Protein AF-A0A6A6SCJ8-F1 (afdb_monomer_lite)

Secondary structure (DSSP, 8-state):
-HHHHHHHHHHSSTT-SPPTT--HHHHHT-EEEEESS-HHHHHHHHHHHHH-B-TTT-PBPSSPPPPTTTGGGGGS-HHHHPPTTGGG--S-HHHHHHS--GGGEEEEEHHHHHHHHHHHTT--SS-HHHHHHTTTTSGGGHHHHHHHHHHHHHHHHHHTSHHHHHHHHHHHHHHHHHHHHHHHHHHHHHHHTT--PPP-HHHHHHHHHHHHHHHHHHHHHHHHHHHHHHHHHHHHHHHHHHHHHH-GGG-HHHHHHHHHHHHHHHHHHHHHHHHS-EE-TT-TT----TTSBTTEES-PPTTHHHHHHHHHHHHS--HHHHHHHT-HHHHHH-HHHHHHHHHHHHHHHHHHHHHHH-SPPPP-S-HHHHHHHHHHHHHHHTT--TT--BB-EEEE---SS-HHHHHHHHHHHHHHHHTTTTT-TTHHHHHTTB--EEEETTTTTPPTT-HHHHHHHHHHHTTSTTS-TTB-SSEEEEE-HHHHHHHHSPPPS----PPPSSTT-----TTTTS-EEEEEE-----HHHHHHHSTT--SEEEEEGGGIIIIIHHHHHTTS--HHHHHHHTGGGSTT-EE-SSPPHHHHHHHHHHHHHHHHHHHHHHHHHHHHTT--

Organism: NCBI:txid1395130

pLDDT: mean 87.62, std 14.37, range [30.06, 98.62]

Structure (mmCIF, N/CA/C/O backbone):
data_AF-A0A6A6SCJ8-F1
#
_entry.id   AF-A0A6A6SCJ8-F1
#
loop_
_atom_site.group_PDB
_atom_site.id
_atom_site.type_symbol
_atom_site.label_atom_id
_atom_site.label_alt_id
_atom_site.label_comp_id
_atom_site.label_asym_id
_atom_site.label_entity_id
_atom_site.label_seq_id
_atom_site.pdbx_PDB_ins_code
_atom_site.Cartn_x
_atom_site.Cartn_y
_atom_site.Cartn_z
_atom_site.occupancy
_atom_site.B_iso_or_equiv
_atom_site.auth_seq_id
_atom_site.auth_comp_id
_atom_site.auth_asym_id
_atom_site.auth_atom_id
_atom_site.pdbx_PDB_model_num
ATOM 1 N N . MET A 1 1 ? 39.751 11.157 -1.605 1.00 30.31 1 MET A N 1
ATOM 2 C CA . MET A 1 1 ? 39.514 12.196 -0.575 1.00 30.31 1 MET A CA 1
ATOM 3 C C . MET A 1 1 ? 38.028 12.355 -0.252 1.00 30.31 1 MET A C 1
ATOM 5 O O . MET A 1 1 ? 37.673 12.166 0.901 1.00 30.31 1 MET A O 1
ATOM 9 N N . GLU A 1 2 ? 37.134 12.582 -1.223 1.00 30.06 2 GLU A N 1
ATOM 10 C CA . GLU A 1 2 ? 35.680 12.704 -0.961 1.00 30.06 2 GLU A CA 1
ATOM 11 C C . GLU A 1 2 ? 35.026 11.436 -0.390 1.00 30.06 2 GLU A C 1
ATOM 13 O O . GLU A 1 2 ? 34.302 11.522 0.595 1.00 30.06 2 GLU A O 1
ATOM 18 N N . ALA A 1 3 ? 35.352 10.247 -0.911 1.00 33.97 3 ALA A N 1
ATOM 19 C CA . ALA A 1 3 ? 34.869 8.975 -0.355 1.00 33.97 3 ALA A CA 1
ATOM 20 C C . ALA A 1 3 ? 35.352 8.719 1.092 1.00 33.97 3 ALA A C 1
ATOM 22 O O . ALA A 1 3 ? 34.643 8.100 1.883 1.00 33.97 3 ALA A O 1
ATOM 23 N N . LEU A 1 4 ? 36.536 9.234 1.452 1.00 34.91 4 LEU A N 1
ATOM 24 C CA . LEU A 1 4 ? 37.120 9.123 2.794 1.00 34.91 4 LEU A CA 1
ATOM 25 C C . LEU A 1 4 ? 36.452 10.107 3.769 1.00 34.91 4 LEU A C 1
ATOM 27 O O . LEU A 1 4 ? 36.057 9.711 4.860 1.00 34.91 4 LEU A O 1
ATOM 31 N N . ASN A 1 5 ? 36.239 11.357 3.345 1.00 39.53 5 ASN A N 1
ATOM 32 C CA . ASN A 1 5 ? 35.469 12.356 4.097 1.00 39.53 5 ASN A CA 1
ATOM 33 C C . ASN A 1 5 ? 34.003 11.936 4.276 1.00 39.53 5 ASN A C 1
ATOM 35 O O . ASN A 1 5 ? 33.404 12.190 5.318 1.00 39.53 5 ASN A O 1
ATOM 39 N N . PHE A 1 6 ? 33.429 11.255 3.285 1.00 44.25 6 PHE A N 1
ATOM 40 C CA . PHE A 1 6 ? 32.093 10.678 3.353 1.00 44.25 6 PHE A CA 1
ATOM 41 C C . PHE A 1 6 ? 32.015 9.502 4.338 1.00 44.25 6 PHE A C 1
ATOM 43 O O . PHE A 1 6 ? 31.130 9.484 5.193 1.00 44.25 6 PHE A O 1
ATOM 50 N N . ALA A 1 7 ? 32.965 8.559 4.274 1.00 40.78 7 ALA A N 1
ATOM 51 C CA . ALA A 1 7 ? 33.076 7.484 5.257 1.00 40.78 7 ALA A CA 1
ATOM 52 C C . ALA A 1 7 ? 33.207 8.064 6.671 1.00 40.78 7 ALA A C 1
ATOM 54 O O . ALA A 1 7 ? 32.454 7.677 7.554 1.00 40.78 7 ALA A O 1
ATOM 55 N N . LEU A 1 8 ? 34.064 9.068 6.870 1.00 41.31 8 LEU A N 1
ATOM 56 C CA . LEU A 1 8 ? 34.226 9.747 8.156 1.00 41.31 8 LEU A CA 1
ATOM 57 C C . LEU A 1 8 ? 32.936 10.426 8.646 1.00 41.31 8 LEU A C 1
ATOM 59 O O . LEU A 1 8 ? 32.629 10.298 9.823 1.00 41.31 8 LEU A O 1
ATOM 63 N N . ARG A 1 9 ? 32.134 11.058 7.774 1.00 45.56 9 ARG A N 1
ATOM 64 C CA . ARG A 1 9 ? 30.827 11.656 8.141 1.00 45.56 9 ARG A CA 1
ATOM 65 C C . ARG A 1 9 ? 29.742 10.624 8.461 1.00 45.56 9 ARG A C 1
ATOM 67 O O . ARG A 1 9 ? 28.919 10.852 9.341 1.00 45.56 9 ARG A O 1
ATOM 74 N N . LEU A 1 10 ? 29.728 9.485 7.765 1.00 43.75 10 LEU A N 1
ATOM 75 C CA . LEU A 1 10 ? 28.858 8.355 8.112 1.00 43.75 10 LEU A CA 1
ATOM 76 C C . LEU A 1 10 ? 29.268 7.691 9.436 1.00 43.75 10 LEU A C 1
ATOM 78 O O . LEU A 1 10 ? 28.409 7.146 10.125 1.00 43.75 10 LEU A O 1
ATOM 82 N N . LEU A 1 11 ? 30.565 7.707 9.757 1.00 42.91 11 LEU A N 1
ATOM 83 C CA . LEU A 1 11 ? 31.161 7.074 10.937 1.00 42.91 11 LEU A CA 1
ATOM 84 C C . LEU A 1 11 ? 31.141 7.975 12.183 1.00 42.91 11 LEU A C 1
ATOM 86 O O . LEU A 1 11 ? 31.102 7.450 13.289 1.00 42.91 11 LEU A O 1
ATOM 90 N N . SER A 1 12 ? 31.145 9.304 12.024 1.00 37.19 12 SER A N 1
ATOM 91 C CA . SER A 1 12 ? 31.110 10.281 13.124 1.00 37.19 12 SER A CA 1
ATOM 92 C C . SER A 1 12 ? 29.699 10.622 13.612 1.00 37.19 12 SER A C 1
ATOM 94 O O . SER A 1 12 ? 29.542 11.369 14.578 1.00 37.19 12 SER A O 1
ATOM 96 N N . SER A 1 13 ? 28.659 10.079 12.971 1.00 40.66 13 SER A N 1
ATOM 97 C CA . SER A 1 13 ? 27.301 10.173 13.496 1.00 40.66 13 SER A CA 1
ATOM 98 C C . SER A 1 13 ? 27.213 9.392 14.819 1.00 40.66 13 SER A C 1
ATOM 100 O O . SER A 1 13 ? 27.586 8.218 14.836 1.00 40.66 13 SER A O 1
ATOM 102 N N . PRO A 1 14 ? 26.661 9.958 15.911 1.00 35.72 14 PRO A N 1
ATOM 103 C CA . PRO A 1 14 ? 26.484 9.262 17.198 1.00 35.72 14 PRO A CA 1
ATOM 104 C C . PRO A 1 14 ? 25.562 8.020 17.130 1.00 35.72 14 PRO A C 1
ATOM 106 O O . PRO A 1 14 ? 25.328 7.350 18.129 1.00 35.72 14 PRO A O 1
ATOM 109 N N . LEU A 1 15 ? 25.077 7.669 15.935 1.00 42.78 15 LEU A N 1
ATOM 110 C CA . LEU A 1 15 ? 24.297 6.479 15.590 1.00 42.78 15 LEU A CA 1
ATOM 111 C C . LEU A 1 15 ? 25.167 5.237 15.260 1.00 42.78 15 LEU A C 1
ATOM 113 O O . LEU A 1 15 ? 24.651 4.250 14.739 1.00 42.78 15 LEU A O 1
ATOM 117 N N . ALA A 1 16 ? 26.482 5.277 15.507 1.00 39.25 16 ALA A N 1
ATOM 118 C CA . ALA A 1 16 ? 27.471 4.332 14.967 1.00 39.25 16 ALA A CA 1
ATOM 119 C C . ALA A 1 16 ? 27.756 3.060 15.798 1.00 39.25 16 ALA A C 1
ATOM 121 O O . ALA A 1 16 ? 28.759 2.386 15.541 1.00 39.25 16 ALA A O 1
ATOM 122 N N . GLN A 1 17 ? 26.899 2.678 16.752 1.00 43.84 17 GLN A N 1
ATOM 123 C CA . GLN A 1 17 ? 26.989 1.341 17.350 1.00 43.84 17 GLN A CA 1
ATOM 124 C C . GLN A 1 17 ? 25.995 0.384 16.679 1.00 43.84 17 GLN A C 1
ATOM 126 O O . GLN A 1 17 ? 24.798 0.681 16.656 1.00 43.84 17 GLN A O 1
ATOM 131 N N . PRO A 1 18 ? 26.445 -0.761 16.123 1.00 42.19 18 PRO A N 1
ATOM 132 C CA . PRO A 1 18 ? 25.517 -1.808 15.722 1.00 42.19 18 PRO A CA 1
ATOM 133 C C . PRO A 1 18 ? 24.714 -2.218 16.958 1.00 42.19 18 PRO A C 1
ATOM 135 O O . PRO A 1 18 ? 25.298 -2.526 17.997 1.00 42.19 18 PRO A O 1
ATOM 138 N N . LEU A 1 19 ? 23.382 -2.180 16.854 1.00 47.88 19 LEU A N 1
ATOM 139 C CA . LEU A 1 19 ? 22.504 -2.648 17.924 1.00 47.88 19 LEU A CA 1
ATOM 140 C C . LEU A 1 19 ? 22.939 -4.078 18.310 1.00 47.88 19 LEU A C 1
ATOM 142 O O . LEU A 1 19 ? 23.121 -4.907 17.409 1.00 47.88 19 LEU A O 1
ATOM 146 N N . PRO A 1 20 ? 23.143 -4.383 19.604 1.00 41.12 20 PRO A N 1
ATOM 147 C CA . PRO A 1 20 ? 23.447 -5.743 20.038 1.00 41.12 20 PRO A CA 1
ATOM 148 C C . PRO A 1 20 ? 22.395 -6.715 19.479 1.00 41.12 20 PRO A C 1
ATOM 150 O O . PRO A 1 20 ? 21.200 -6.480 19.637 1.00 41.12 20 PRO A O 1
ATOM 153 N N . GLY A 1 21 ? 22.828 -7.764 18.770 1.00 43.88 21 GLY A N 1
ATOM 154 C CA . GLY A 1 21 ? 21.936 -8.758 18.145 1.00 43.88 21 GLY A CA 1
ATOM 155 C C . GLY A 1 21 ? 21.447 -8.443 16.721 1.00 43.88 21 GLY A C 1
ATOM 156 O O . GLY A 1 21 ? 20.680 -9.217 16.156 1.00 43.88 21 GLY A O 1
ATOM 157 N N . PHE A 1 22 ? 21.892 -7.350 16.096 1.00 57.97 22 PHE A N 1
ATOM 158 C CA . PHE A 1 22 ? 21.455 -6.962 14.749 1.00 57.97 22 PHE A CA 1
ATOM 159 C C . PHE A 1 22 ? 22.315 -7.620 13.650 1.00 57.97 22 PHE A C 1
ATOM 161 O O . PHE A 1 22 ? 23.397 -7.135 13.306 1.00 57.97 22 PHE A O 1
ATOM 168 N N . HIS A 1 23 ? 21.840 -8.737 13.090 1.00 64.31 23 HIS A N 1
ATOM 169 C CA . HIS A 1 23 ? 22.497 -9.466 11.997 1.00 64.31 23 HIS A CA 1
ATOM 170 C C . HIS A 1 23 ? 21.649 -9.431 10.718 1.00 64.31 23 HIS A C 1
ATOM 172 O O . HIS A 1 23 ? 20.454 -9.709 10.749 1.00 64.31 23 HIS A O 1
ATOM 178 N N . ILE A 1 24 ? 22.269 -9.132 9.569 1.00 66.25 24 ILE A N 1
ATOM 179 C CA . ILE A 1 24 ? 21.566 -9.020 8.275 1.00 66.25 24 ILE A CA 1
ATOM 180 C C . ILE A 1 24 ? 20.864 -10.324 7.859 1.00 66.25 24 ILE A C 1
ATOM 182 O O . ILE A 1 24 ? 19.833 -10.293 7.198 1.00 66.25 24 ILE A O 1
ATOM 186 N N . GLU A 1 25 ? 21.394 -11.474 8.280 1.00 68.19 25 GLU A N 1
ATOM 187 C CA . GLU A 1 25 ? 20.771 -12.785 8.062 1.00 68.19 25 GLU A CA 1
ATOM 188 C C . GLU A 1 25 ? 19.501 -12.965 8.899 1.00 68.19 25 GLU A C 1
ATOM 190 O O . GLU A 1 25 ? 18.511 -13.492 8.397 1.00 68.19 25 GLU A O 1
ATOM 195 N N . SER A 1 26 ? 19.482 -12.460 10.135 1.00 69.69 26 SER A N 1
ATOM 196 C CA . SER A 1 26 ? 18.277 -12.446 10.972 1.00 69.69 26 SER A CA 1
ATOM 197 C C . SER A 1 26 ? 17.180 -11.583 10.353 1.00 69.69 26 SER A C 1
ATOM 199 O O . SER A 1 26 ? 16.012 -11.942 10.419 1.00 69.69 26 SER A O 1
ATOM 201 N N . ILE A 1 27 ? 17.556 -10.483 9.693 1.00 74.69 27 ILE A N 1
ATOM 202 C CA . ILE A 1 27 ? 16.614 -9.635 8.958 1.00 74.69 27 ILE A CA 1
ATOM 203 C C . ILE A 1 27 ? 16.076 -10.357 7.713 1.00 74.69 27 ILE A C 1
ATOM 205 O O . ILE A 1 27 ? 14.871 -10.352 7.478 1.00 74.69 27 ILE A O 1
ATOM 209 N N . ARG A 1 28 ? 16.945 -11.018 6.931 1.00 76.38 28 ARG A N 1
ATOM 210 C CA . ARG A 1 28 ? 16.545 -11.803 5.742 1.00 76.38 28 ARG A CA 1
ATOM 211 C C . ARG A 1 28 ? 15.522 -12.881 6.061 1.00 76.38 28 ARG A C 1
ATOM 213 O O . ARG A 1 28 ? 14.624 -13.129 5.266 1.00 76.38 28 ARG A O 1
ATOM 220 N N . ASN A 1 29 ? 15.679 -13.508 7.219 1.00 81.75 29 ASN A N 1
ATOM 221 C CA . ASN A 1 29 ? 14.837 -14.607 7.662 1.00 81.75 29 ASN A CA 1
ATOM 222 C C . ASN A 1 29 ? 13.695 -14.145 8.577 1.00 81.75 29 ASN A C 1
ATOM 224 O O . ASN A 1 29 ? 13.009 -14.991 9.152 1.00 81.75 29 ASN A O 1
ATOM 228 N N . LEU A 1 30 ? 13.480 -12.830 8.719 1.00 87.62 30 LEU A N 1
ATOM 229 C CA . LEU A 1 30 ? 12.423 -12.288 9.560 1.00 87.62 30 LEU A CA 1
ATOM 230 C C . LEU A 1 30 ? 11.059 -12.618 8.952 1.00 87.62 30 LEU A C 1
ATOM 232 O O . LEU A 1 30 ? 10.624 -12.027 7.957 1.00 87.62 30 LEU A O 1
ATOM 236 N N . LYS A 1 31 ? 10.383 -13.569 9.588 1.00 91.50 31 LYS A N 1
ATOM 237 C CA . LYS A 1 31 ? 9.012 -13.951 9.279 1.00 91.50 31 LYS A CA 1
ATOM 238 C C . LYS A 1 31 ? 8.085 -13.483 10.380 1.00 91.50 31 LYS A C 1
ATOM 240 O O . LYS A 1 31 ? 8.480 -13.374 11.538 1.00 91.50 31 LYS A O 1
ATOM 245 N N . VAL A 1 32 ? 6.836 -13.260 10.012 1.00 91.31 32 VAL A N 1
ATOM 246 C CA . VAL A 1 32 ? 5.758 -13.027 10.963 1.00 91.31 32 VAL A CA 1
ATOM 247 C C . VAL A 1 32 ? 4.625 -13.993 10.758 1.00 91.31 32 VAL A C 1
ATOM 249 O O . VAL A 1 32 ? 4.382 -14.445 9.644 1.00 91.31 32 VAL A O 1
ATOM 252 N N . VAL A 1 33 ? 3.957 -14.302 11.863 1.00 92.69 33 VAL A N 1
ATOM 253 C CA . VAL A 1 33 ? 2.699 -15.032 11.866 1.00 92.69 33 VAL A CA 1
ATOM 254 C C . VAL A 1 33 ? 1.586 -14.005 11.956 1.00 92.69 33 VAL A C 1
ATOM 256 O O . VAL A 1 33 ? 1.514 -13.245 12.921 1.00 92.69 33 VAL A O 1
ATOM 259 N N . GLU A 1 34 ? 0.745 -13.954 10.932 1.00 92.19 34 GLU A N 1
ATOM 260 C CA . GLU A 1 34 ? -0.365 -13.010 10.867 1.00 92.19 34 GLU A CA 1
ATOM 261 C C . GLU A 1 34 ? -1.604 -13.647 10.231 1.00 92.19 34 GLU A C 1
ATOM 263 O O . GLU A 1 34 ? -1.471 -14.584 9.435 1.00 92.19 34 GLU A O 1
ATOM 268 N N . PRO A 1 35 ? -2.812 -13.161 10.568 1.00 94.00 35 PRO A N 1
ATOM 269 C CA . PRO A 1 35 ? -4.031 -13.604 9.916 1.00 94.00 35 PRO A CA 1
ATOM 270 C C . PRO A 1 35 ? -3.996 -13.298 8.416 1.00 94.00 35 PRO A C 1
ATOM 272 O O . PRO A 1 35 ? -3.526 -12.242 7.970 1.00 94.00 35 PRO A O 1
ATOM 275 N N . LEU A 1 36 ? -4.520 -14.231 7.621 1.00 94.44 36 LEU A N 1
ATOM 276 C CA . LEU A 1 36 ? -4.480 -14.094 6.169 1.00 94.44 36 LEU A CA 1
ATOM 277 C C . LEU A 1 36 ? -5.417 -12.991 5.653 1.00 94.44 36 LEU A C 1
ATOM 279 O O . LEU A 1 36 ? -5.000 -12.189 4.823 1.00 94.44 36 LEU A O 1
ATOM 283 N N . ILE A 1 37 ? -6.633 -12.874 6.191 1.00 95.69 37 ILE A N 1
ATOM 284 C CA . ILE A 1 37 ? -7.460 -11.674 6.028 1.00 95.69 37 ILE A CA 1
ATOM 285 C C . ILE A 1 37 ? -6.995 -10.667 7.075 1.00 95.69 37 ILE A C 1
ATOM 287 O O . ILE A 1 37 ? -7.044 -10.934 8.273 1.00 95.69 37 ILE A O 1
ATOM 291 N N . ILE A 1 38 ? -6.510 -9.514 6.618 1.00 91.75 38 ILE A N 1
ATOM 292 C CA . ILE A 1 38 ? -5.958 -8.481 7.498 1.00 91.75 38 ILE A CA 1
ATOM 293 C C . ILE A 1 38 ? -7.079 -7.952 8.394 1.00 91.75 38 ILE A C 1
ATOM 295 O O . ILE A 1 38 ? -8.125 -7.572 7.873 1.00 91.75 38 ILE A O 1
ATOM 299 N N . ASN A 1 39 ? -6.848 -7.860 9.709 1.00 90.31 39 ASN A N 1
ATOM 300 C CA . ASN A 1 39 ? -7.858 -7.440 10.694 1.00 90.31 39 ASN A CA 1
ATOM 301 C C . ASN A 1 39 ? -8.572 -6.129 10.334 1.00 90.31 39 ASN A C 1
ATOM 303 O O . ASN A 1 39 ? -9.760 -5.977 10.597 1.00 90.31 39 ASN A O 1
ATOM 307 N N . ASN A 1 40 ? -7.878 -5.189 9.692 1.00 89.19 40 ASN A N 1
ATOM 308 C CA . ASN A 1 40 ? -8.497 -3.956 9.220 1.00 89.19 40 ASN A CA 1
ATOM 309 C C . ASN A 1 40 ? -9.610 -4.163 8.171 1.00 89.19 40 ASN A C 1
ATOM 311 O O . ASN A 1 40 ? -10.607 -3.449 8.182 1.00 89.19 40 ASN A O 1
ATOM 315 N N . THR A 1 41 ? -9.502 -5.194 7.333 1.00 93.69 41 THR A N 1
ATOM 316 C CA . THR A 1 41 ? -10.577 -5.606 6.413 1.00 93.69 41 THR A CA 1
ATOM 317 C C . THR A 1 41 ? -11.880 -5.864 7.164 1.00 93.69 41 THR A C 1
ATOM 319 O O . THR A 1 41 ? -12.952 -5.543 6.664 1.00 93.69 41 THR A O 1
ATOM 322 N N . LEU A 1 42 ? -11.787 -6.417 8.379 1.00 93.88 42 LEU A N 1
ATOM 323 C CA . LEU A 1 42 ? -12.943 -6.705 9.221 1.00 93.88 42 LEU A CA 1
ATOM 324 C C . LEU A 1 42 ? -13.532 -5.414 9.791 1.00 93.88 42 LEU A C 1
ATOM 326 O O . LEU A 1 42 ? -14.741 -5.243 9.732 1.00 93.88 42 LEU A O 1
ATOM 330 N N . TYR A 1 43 ? -12.704 -4.475 10.258 1.00 90.56 43 TYR A N 1
ATOM 331 C CA . TYR A 1 43 ? -13.187 -3.156 10.690 1.00 90.56 43 TYR A CA 1
ATOM 332 C C . TYR A 1 43 ? -13.930 -2.422 9.566 1.00 90.56 43 TYR A C 1
ATOM 334 O O . TYR A 1 43 ? -15.031 -1.926 9.778 1.00 90.56 43 TYR A O 1
ATOM 342 N N . TYR A 1 44 ? -13.386 -2.431 8.350 1.00 90.12 44 TYR A N 1
ATOM 343 C CA . TYR A 1 44 ? -14.054 -1.828 7.195 1.00 90.12 44 TYR A CA 1
ATOM 344 C C . TYR A 1 44 ? -15.316 -2.547 6.775 1.00 90.12 44 TYR A C 1
ATOM 346 O O . TYR A 1 44 ? -16.256 -1.905 6.315 1.00 90.12 44 TYR A O 1
ATOM 354 N N . PHE A 1 45 ? -15.364 -3.861 6.952 1.00 94.25 45 PHE A N 1
ATOM 355 C CA . PHE A 1 45 ? -16.598 -4.586 6.741 1.00 94.25 45 PHE A CA 1
ATOM 356 C C . PHE A 1 45 ? -17.676 -4.178 7.756 1.00 94.25 45 PHE A C 1
ATOM 358 O O . PHE A 1 45 ? -18.824 -3.981 7.369 1.00 94.25 45 PHE A O 1
ATOM 365 N N . LEU A 1 46 ? -17.313 -3.993 9.029 1.00 91.44 46 LEU A N 1
ATOM 366 C CA . LEU A 1 46 ? -18.248 -3.542 10.067 1.00 91.44 46 LEU A CA 1
ATOM 367 C C . LEU A 1 46 ? -18.792 -2.126 9.801 1.00 91.44 46 LEU A C 1
ATOM 369 O O . LEU A 1 46 ? -19.968 -1.873 10.060 1.00 91.44 46 LEU A O 1
ATOM 373 N N . ASP A 1 47 ? -17.987 -1.236 9.214 1.00 87.81 47 ASP A N 1
ATOM 374 C CA . ASP A 1 47 ? -18.465 0.063 8.716 1.00 87.81 47 ASP A CA 1
ATOM 375 C C . ASP A 1 47 ? -19.355 -0.115 7.465 1.00 87.81 47 ASP A C 1
ATOM 377 O O . ASP A 1 47 ? -20.425 0.488 7.333 1.00 87.81 47 ASP A O 1
ATOM 381 N N . TYR A 1 48 ? -18.954 -0.997 6.544 1.00 92.00 48 TYR A N 1
ATOM 382 C CA . TYR A 1 48 ? -19.668 -1.273 5.297 1.00 92.00 48 TYR A CA 1
ATOM 383 C C . TYR A 1 48 ? -21.078 -1.835 5.515 1.00 92.00 48 TYR A C 1
ATOM 385 O O . TYR A 1 48 ? -21.995 -1.431 4.804 1.00 92.00 48 TYR A O 1
ATOM 393 N N . ILE A 1 49 ? -21.300 -2.713 6.495 1.00 93.50 49 ILE A N 1
ATOM 394 C CA . ILE A 1 49 ? -22.640 -3.273 6.766 1.00 93.50 49 ILE A CA 1
ATOM 395 C C . ILE A 1 49 ? -23.645 -2.238 7.293 1.00 93.50 49 ILE A C 1
ATOM 397 O O . ILE A 1 49 ? -24.829 -2.551 7.413 1.00 93.50 49 ILE A O 1
ATOM 401 N N . PHE A 1 50 ? -23.190 -1.016 7.580 1.00 90.25 50 PHE A N 1
ATOM 402 C CA . PHE A 1 50 ? -24.024 0.143 7.888 1.00 90.25 50 PHE A CA 1
ATOM 403 C C . PHE A 1 50 ? -24.071 1.155 6.728 1.00 90.25 50 PHE A C 1
ATOM 405 O O . PHE A 1 50 ? -25.143 1.638 6.369 1.00 90.25 50 PHE A O 1
ATOM 412 N N . GLU A 1 51 ? -22.933 1.475 6.100 1.00 87.75 51 GLU A N 1
ATOM 413 C CA . GLU A 1 51 ? -22.876 2.494 5.036 1.00 87.75 51 GLU A CA 1
ATOM 414 C C . GLU A 1 51 ? -23.268 1.975 3.639 1.00 87.75 51 GLU A C 1
ATOM 416 O O . GLU A 1 51 ? -23.737 2.736 2.780 1.00 87.75 51 GLU A O 1
ATOM 421 N N . GLY A 1 52 ? -23.017 0.689 3.394 1.00 89.69 52 GLY A N 1
ATOM 422 C CA . GLY A 1 52 ? -23.277 -0.042 2.157 1.00 89.69 52 GLY A CA 1
ATOM 423 C C . GLY A 1 52 ? -22.364 0.300 0.983 1.00 89.69 52 GLY A C 1
ATOM 424 O O . GLY A 1 52 ? -22.612 -0.192 -0.114 1.00 89.69 52 GLY A O 1
ATOM 425 N N . LYS A 1 53 ? -21.347 1.153 1.153 1.00 88.06 53 LYS A N 1
ATOM 426 C CA . LYS A 1 53 ? -20.499 1.639 0.050 1.00 88.06 53 LYS A CA 1
ATOM 427 C C . LYS A 1 53 ? -19.316 0.719 -0.227 1.00 88.06 53 LYS A C 1
ATOM 429 O O . LYS A 1 53 ? -18.456 0.527 0.628 1.00 88.06 53 LYS A O 1
ATOM 434 N N . PHE A 1 54 ? -19.222 0.217 -1.451 1.00 85.19 54 PHE A N 1
ATOM 435 C CA . PHE A 1 54 ? -18.124 -0.641 -1.873 1.00 85.19 54 PHE A CA 1
ATOM 436 C C . PHE A 1 54 ? -16.774 0.093 -1.891 1.00 85.19 54 PHE A C 1
ATOM 438 O O . PHE A 1 54 ? -16.683 1.173 -2.483 1.00 85.19 54 PHE A O 1
ATOM 445 N N . PRO A 1 55 ? -15.696 -0.514 -1.352 1.00 71.81 55 PRO A N 1
ATOM 446 C CA . PRO A 1 55 ? -14.350 0.068 -1.386 1.00 71.81 55 PRO A CA 1
ATOM 447 C C . PRO A 1 55 ? -13.800 0.348 -2.794 1.00 71.81 55 PRO A C 1
ATOM 449 O O . PRO A 1 55 ? -12.932 1.201 -2.953 1.00 71.81 55 PRO A O 1
ATOM 452 N N . HIS A 1 56 ? -14.266 -0.391 -3.807 1.00 72.31 56 HIS A N 1
ATOM 453 C CA . HIS A 1 56 ? -13.764 -0.329 -5.184 1.00 72.31 56 HIS A CA 1
ATOM 454 C C . HIS A 1 56 ? -14.380 0.798 -6.019 1.00 72.31 56 HIS A C 1
ATOM 456 O O . HIS A 1 56 ? -13.665 1.511 -6.721 1.00 72.31 56 HIS A O 1
ATOM 462 N N . SER A 1 57 ? -15.707 0.924 -5.967 1.00 74.12 57 SER A N 1
ATOM 463 C CA . SER A 1 57 ? -16.487 1.795 -6.854 1.00 74.12 57 SER A CA 1
ATOM 464 C C . SER A 1 57 ? -17.176 2.946 -6.124 1.00 74.12 57 SER A C 1
ATOM 466 O O . SER A 1 57 ? -17.715 3.840 -6.768 1.00 74.12 57 SER A O 1
ATOM 468 N N . GLY A 1 58 ? -17.241 2.907 -4.788 1.00 77.44 58 GLY A N 1
ATOM 469 C CA . GLY A 1 58 ? -18.072 3.815 -3.994 1.00 77.44 58 GLY A CA 1
ATOM 470 C C . GLY A 1 58 ? -19.582 3.607 -4.177 1.00 77.44 58 GLY A C 1
ATOM 471 O O . GLY A 1 58 ? -20.371 4.287 -3.517 1.00 77.44 58 GLY A O 1
ATOM 472 N N . GLN A 1 59 ? -20.000 2.673 -5.042 1.00 83.88 59 GLN A N 1
ATOM 473 C CA . GLN A 1 59 ? -21.404 2.328 -5.246 1.00 83.88 59 GLN A CA 1
ATOM 474 C C . GLN A 1 59 ? -21.983 1.693 -3.986 1.00 83.88 59 GLN A C 1
ATOM 476 O O . GLN A 1 59 ? -21.271 1.041 -3.222 1.00 83.88 59 GLN A O 1
ATOM 481 N N . LYS A 1 60 ? -23.287 1.871 -3.780 1.00 89.56 60 LYS A N 1
ATOM 482 C CA . LYS A 1 60 ? -23.993 1.234 -2.673 1.00 89.56 60 LYS A CA 1
ATOM 483 C C . LYS A 1 60 ? -24.478 -0.159 -3.058 1.00 89.56 60 LYS A C 1
ATOM 485 O O . LYS A 1 60 ? -24.951 -0.357 -4.175 1.00 89.56 60 LYS A O 1
ATOM 490 N N . THR A 1 61 ? -24.403 -1.095 -2.119 1.00 93.69 61 THR A N 1
ATOM 491 C CA . THR A 1 61 ? -25.113 -2.373 -2.224 1.00 93.69 61 THR A CA 1
ATOM 492 C C . THR A 1 61 ? -26.624 -2.147 -2.277 1.00 93.69 61 THR A C 1
ATOM 494 O O . THR A 1 61 ? -27.151 -1.158 -1.764 1.00 93.69 61 THR A O 1
ATOM 497 N N . THR A 1 62 ? -27.316 -3.077 -2.926 1.00 94.69 62 THR A N 1
ATOM 498 C CA . THR A 1 62 ? -28.782 -3.122 -2.998 1.00 94.69 62 THR A CA 1
ATOM 499 C C . THR A 1 62 ? -29.393 -3.938 -1.858 1.00 94.69 62 THR A C 1
ATOM 501 O O . THR A 1 62 ? -30.614 -3.997 -1.727 1.00 94.69 62 THR A O 1
ATOM 504 N N . ARG A 1 63 ? -28.558 -4.582 -1.032 1.00 95.31 63 ARG A N 1
ATOM 505 C CA . ARG A 1 63 ? -28.982 -5.398 0.107 1.00 95.31 63 ARG A CA 1
ATOM 506 C C . ARG A 1 63 ? -29.372 -4.530 1.300 1.00 95.31 63 ARG A C 1
ATOM 508 O O . ARG A 1 63 ? -28.874 -3.420 1.476 1.00 95.31 63 ARG A O 1
ATOM 515 N N . PHE A 1 64 ? -30.237 -5.073 2.153 1.00 96.62 64 PHE A N 1
ATOM 516 C CA . PHE A 1 64 ? -30.574 -4.437 3.420 1.00 96.62 64 PHE A CA 1
ATOM 517 C C . PHE A 1 64 ? -29.369 -4.431 4.362 1.00 96.62 64 PHE A C 1
ATOM 519 O O . PHE A 1 64 ? -28.670 -5.434 4.506 1.00 96.62 64 PHE A O 1
ATOM 526 N N . LEU A 1 65 ? -29.169 -3.290 5.013 1.00 96.56 65 LEU A N 1
ATOM 527 C CA . LEU A 1 65 ? -28.069 -3.010 5.931 1.00 96.56 65 LEU A CA 1
ATOM 528 C C . LEU A 1 65 ? -28.553 -3.060 7.384 1.00 96.56 65 LEU A C 1
ATOM 530 O O . LEU A 1 65 ? -29.758 -3.165 7.648 1.00 96.56 65 LEU A O 1
ATOM 534 N N . LEU A 1 66 ? -27.616 -2.972 8.326 1.00 96.06 66 LEU A N 1
ATOM 535 C CA . LEU A 1 66 ? -27.949 -2.742 9.730 1.00 96.06 66 LEU A CA 1
ATOM 536 C C . LEU A 1 66 ? -28.533 -1.339 9.925 1.00 96.06 66 LEU A C 1
ATOM 538 O O . LEU A 1 66 ? -28.113 -0.382 9.271 1.00 96.06 66 LEU A O 1
ATOM 542 N N . THR A 1 67 ? -29.484 -1.210 10.846 1.00 94.12 67 THR A N 1
ATOM 543 C CA . THR A 1 67 ? -29.996 0.094 11.284 1.00 94.12 67 THR A CA 1
ATOM 544 C C . THR A 1 67 ? -29.071 0.720 12.328 1.00 94.12 67 THR A C 1
ATOM 546 O O . THR A 1 67 ? -28.246 0.047 12.948 1.00 94.12 67 THR A O 1
ATOM 549 N N . GLU A 1 68 ? -29.210 2.026 12.556 1.00 91.62 68 GLU A N 1
ATOM 550 C CA . GLU A 1 68 ? -28.378 2.765 13.516 1.00 91.62 68 GLU A CA 1
ATOM 551 C C . GLU A 1 68 ? -28.445 2.178 14.940 1.00 91.62 68 GLU A C 1
ATOM 553 O O . GLU A 1 68 ? -27.425 2.098 15.623 1.00 91.62 68 GLU A O 1
ATOM 558 N N . ASP A 1 69 ? -29.610 1.683 15.376 1.00 94.12 69 ASP A N 1
ATOM 559 C CA . ASP A 1 69 ? -29.771 1.051 16.692 1.00 94.12 69 ASP A CA 1
ATOM 560 C C . ASP A 1 69 ? -29.184 -0.371 16.778 1.00 94.12 69 ASP A C 1
ATOM 562 O O . ASP A 1 69 ? -28.984 -0.892 17.880 1.00 94.12 69 ASP A O 1
ATOM 566 N N . GLU A 1 70 ? -28.875 -0.991 15.637 1.00 95.88 70 GLU A N 1
ATOM 567 C CA . GLU A 1 70 ? -28.281 -2.328 15.544 1.00 95.88 70 GLU A CA 1
ATOM 568 C C . GLU A 1 70 ? -26.748 -2.296 15.514 1.00 95.88 70 GLU A C 1
ATOM 570 O O . GLU A 1 70 ? -26.112 -3.252 15.964 1.00 95.88 70 GLU A O 1
ATOM 575 N N . VAL A 1 71 ? -26.130 -1.200 15.058 1.00 93.75 71 VAL A N 1
ATOM 576 C CA . VAL A 1 71 ? -24.661 -1.056 15.013 1.00 93.75 71 VAL A CA 1
ATOM 577 C C . VAL A 1 71 ? -24.004 -1.310 16.382 1.00 93.75 71 VAL A C 1
ATOM 579 O O . VAL A 1 71 ? -23.075 -2.120 16.450 1.00 93.75 71 VAL A O 1
ATOM 582 N N . PRO A 1 72 ? -24.493 -0.750 17.511 1.00 95.50 72 PRO A N 1
ATOM 583 C CA . PRO A 1 72 ? -23.895 -1.003 18.823 1.00 95.50 72 PRO A CA 1
ATOM 584 C C . PRO A 1 72 ? -23.995 -2.459 19.299 1.00 95.50 72 PRO A C 1
ATOM 586 O O . PRO A 1 72 ? -23.373 -2.810 20.300 1.00 95.50 72 PRO A O 1
ATOM 589 N N . LEU A 1 73 ? -24.794 -3.312 18.648 1.00 96.38 73 LEU A N 1
ATOM 590 C CA . LEU A 1 73 ? -24.962 -4.714 19.041 1.00 96.38 73 LEU A CA 1
ATOM 591 C C . LEU A 1 73 ? -23.745 -5.571 18.669 1.00 96.38 73 LEU A C 1
ATOM 593 O O . LEU A 1 73 ? -23.503 -6.589 19.311 1.00 96.38 73 LEU A O 1
ATOM 597 N N . GLN A 1 74 ? -22.933 -5.130 17.703 1.00 95.19 74 GLN A N 1
ATOM 598 C CA . GLN A 1 74 ? -21.712 -5.826 17.275 1.00 95.19 74 GLN A CA 1
ATOM 599 C C . GLN A 1 74 ? -20.671 -5.951 18.404 1.00 95.19 74 GLN A C 1
ATOM 601 O O . GLN A 1 74 ? -19.884 -6.900 18.425 1.00 95.19 74 GLN A O 1
ATOM 606 N N . VAL A 1 75 ? -20.704 -5.011 19.356 1.00 95.69 75 VAL A N 1
ATOM 607 C CA . VAL A 1 75 ? -19.805 -4.918 20.520 1.00 95.69 75 VAL A CA 1
ATOM 608 C C . VAL A 1 75 ? -20.477 -5.299 21.838 1.00 95.69 75 VAL A C 1
ATOM 610 O O . VAL A 1 75 ? -19.886 -5.136 22.903 1.00 95.69 75 VAL A O 1
ATOM 613 N N . LYS A 1 76 ? -21.720 -5.791 21.798 1.00 96.75 76 LYS A N 1
ATOM 614 C CA . LYS A 1 76 ? -22.452 -6.237 22.988 1.00 96.75 76 LYS A CA 1
ATOM 615 C C . LYS A 1 76 ? -22.604 -7.756 22.981 1.00 96.75 76 LYS A C 1
ATOM 617 O O . LYS A 1 76 ? -22.934 -8.319 21.935 1.00 96.75 76 LYS A O 1
ATOM 622 N N . PRO A 1 77 ? -22.416 -8.428 24.130 1.00 97.38 77 PRO A N 1
ATOM 623 C CA . PRO A 1 77 ? -22.676 -9.856 24.228 1.00 97.38 77 PRO A CA 1
ATOM 624 C C . PRO A 1 77 ? -24.113 -10.178 23.823 1.00 97.38 77 PRO A C 1
ATOM 626 O O . PRO A 1 77 ? -25.036 -9.457 24.214 1.00 97.38 77 PRO A O 1
ATOM 629 N N . TYR A 1 78 ? -24.316 -11.263 23.075 1.00 97.75 78 TYR A N 1
ATOM 630 C CA . TYR A 1 78 ? -25.657 -11.672 22.632 1.00 97.75 78 TYR A CA 1
ATOM 631 C C . TYR A 1 78 ? -26.619 -11.864 23.806 1.00 97.75 78 TYR A C 1
ATOM 633 O O . TYR A 1 78 ? -27.798 -11.540 23.685 1.00 97.75 78 TYR A O 1
ATOM 641 N N . SER A 1 79 ? -26.122 -12.319 24.958 1.00 97.12 79 SER A N 1
ATOM 642 C CA . SER A 1 79 ? -26.906 -12.486 26.184 1.00 97.12 79 SER A CA 1
ATOM 643 C C . SER A 1 79 ? -27.617 -11.228 26.681 1.00 97.12 79 SER A C 1
ATOM 645 O O . SER A 1 79 ? -28.578 -11.334 27.438 1.00 97.12 79 SER A O 1
ATOM 647 N N . VAL A 1 80 ? -27.187 -10.042 26.243 1.00 96.88 80 VAL A N 1
ATOM 648 C CA . VAL A 1 80 ? -27.764 -8.759 26.663 1.00 96.88 80 VAL A CA 1
ATOM 649 C C . VAL A 1 80 ? -28.888 -8.287 25.732 1.00 96.88 80 VAL A C 1
ATOM 651 O O . VAL A 1 80 ? -29.719 -7.481 26.146 1.00 96.88 80 VAL A O 1
ATOM 654 N N . TRP A 1 81 ? -28.928 -8.736 24.473 1.00 96.69 81 TRP A N 1
ATOM 655 C CA . TRP A 1 81 ? -29.804 -8.124 23.461 1.00 96.69 81 TRP A CA 1
ATOM 656 C C . TRP A 1 81 ? -30.520 -9.095 22.521 1.00 96.69 81 TRP A C 1
ATOM 658 O O . TRP A 1 81 ? -31.546 -8.718 21.943 1.00 96.69 81 TRP A O 1
ATOM 668 N N . ALA A 1 82 ? -29.975 -10.293 22.316 1.00 97.00 82 ALA A N 1
ATOM 669 C CA . ALA A 1 82 ? -30.487 -11.243 21.344 1.00 97.00 82 ALA A CA 1
ATOM 670 C C . ALA A 1 82 ? -31.678 -12.024 21.909 1.00 97.00 82 ALA A C 1
ATOM 672 O O . ALA A 1 82 ? -31.813 -12.206 23.118 1.00 97.00 82 ALA A O 1
ATOM 673 N N . ALA A 1 83 ? -32.547 -12.505 21.025 1.00 94.06 83 ALA A N 1
ATOM 674 C CA . ALA A 1 83 ? -33.623 -13.417 21.392 1.00 94.06 83 ALA A CA 1
ATOM 675 C C . ALA A 1 83 ? -33.104 -14.857 21.554 1.00 94.06 83 ALA A C 1
ATOM 677 O O . ALA A 1 83 ? -32.031 -15.204 21.057 1.00 94.06 83 ALA A O 1
ATOM 678 N N . SER A 1 84 ? -33.887 -15.719 22.207 1.00 91.75 84 SER A N 1
ATOM 679 C CA . SER A 1 84 ? -33.666 -17.172 22.150 1.00 91.75 84 SER A CA 1
ATOM 680 C C . SER A 1 84 ? -33.687 -17.660 20.688 1.00 91.75 84 SER A C 1
ATOM 682 O O . SER A 1 84 ? -34.519 -17.169 19.920 1.00 91.75 84 SER A O 1
ATOM 684 N N . PRO A 1 85 ? -32.802 -18.592 20.274 1.00 94.62 85 PRO A N 1
ATOM 685 C CA . PRO A 1 85 ? -31.813 -19.325 21.085 1.00 94.62 85 PRO A CA 1
ATOM 686 C C . PRO A 1 85 ? -30.438 -18.634 21.228 1.00 94.62 85 PRO A C 1
ATOM 688 O O . PRO A 1 85 ? -29.512 -19.193 21.820 1.00 94.62 85 PRO A O 1
ATOM 691 N N . TYR A 1 86 ? -30.267 -17.426 20.687 1.00 96.19 86 TYR A N 1
ATOM 692 C CA . TYR A 1 86 ? -28.970 -16.740 20.589 1.00 96.19 86 TYR A CA 1
ATOM 693 C C . TYR A 1 86 ? -28.514 -16.072 21.896 1.00 96.19 86 TYR A C 1
ATOM 695 O O . TYR A 1 86 ? -27.320 -15.839 22.085 1.00 96.19 86 TYR A O 1
ATOM 703 N N . ASN A 1 87 ? -29.439 -15.810 22.821 1.00 95.31 87 ASN A N 1
ATOM 704 C CA . ASN A 1 87 ? -29.199 -15.154 24.113 1.00 95.31 87 ASN A CA 1
ATOM 705 C C . ASN A 1 87 ? -28.320 -15.944 25.107 1.00 95.31 87 ASN A C 1
ATOM 707 O O . ASN A 1 87 ? -28.018 -15.452 26.189 1.00 95.31 87 ASN A O 1
ATOM 711 N N . SER A 1 88 ? -27.900 -17.164 24.777 1.00 94.38 88 SER A N 1
ATOM 712 C CA . SER A 1 88 ? -26.990 -17.961 25.611 1.00 94.38 88 SER A CA 1
ATOM 713 C C . SER A 1 88 ? -25.508 -17.601 25.423 1.00 94.38 88 SER A C 1
ATOM 715 O O . SER A 1 88 ? -24.667 -18.011 26.223 1.00 94.38 88 SER A O 1
ATOM 717 N N . ARG A 1 89 ? -25.158 -16.836 24.380 1.00 95.38 89 ARG A N 1
ATOM 718 C CA . ARG A 1 89 ? -23.758 -16.541 24.030 1.00 95.38 89 ARG A CA 1
ATOM 719 C C . ARG A 1 89 ? -23.236 -15.320 24.792 1.00 95.38 89 ARG A C 1
ATOM 721 O O . ARG A 1 89 ? -23.861 -14.261 24.801 1.00 95.38 89 ARG A O 1
ATOM 728 N N . THR A 1 90 ? -22.057 -15.460 25.396 1.00 95.50 90 THR A N 1
ATOM 729 C CA . THR A 1 90 ? -21.428 -14.444 26.265 1.00 95.50 90 THR A CA 1
ATOM 730 C C . THR A 1 90 ? -20.386 -13.568 25.567 1.00 95.50 90 THR A C 1
ATOM 732 O O . THR A 1 90 ? -19.866 -12.643 26.181 1.00 95.50 90 THR A O 1
ATOM 735 N N . TYR A 1 91 ? -20.084 -13.842 24.300 1.00 95.31 91 TYR A N 1
ATOM 736 C CA . TYR A 1 91 ? -19.110 -13.101 23.497 1.00 95.31 91 TYR A CA 1
ATOM 737 C C . TYR A 1 91 ? -19.793 -12.107 22.550 1.00 95.31 91 TYR A C 1
ATOM 739 O O . TYR A 1 91 ? -20.996 -12.200 22.305 1.00 95.31 91 TYR A O 1
ATOM 747 N N . THR A 1 92 ? -19.030 -11.178 21.983 1.00 96.25 92 THR A N 1
ATOM 748 C CA . THR A 1 92 ? -19.491 -10.218 20.960 1.00 96.25 92 THR A CA 1
ATOM 749 C C . THR A 1 92 ? -19.110 -10.672 19.544 1.00 96.25 92 THR A C 1
ATOM 751 O O . THR A 1 92 ? -18.187 -11.470 19.377 1.00 96.25 92 THR A O 1
ATOM 754 N N . LEU A 1 93 ? -19.774 -10.154 18.500 1.00 95.50 93 LEU A N 1
ATOM 755 C CA . LEU A 1 93 ? -19.349 -10.415 17.116 1.00 95.50 93 LEU A CA 1
ATOM 756 C C . LEU A 1 93 ? -17.918 -9.905 16.887 1.00 95.50 93 LEU A C 1
ATOM 758 O O . LEU A 1 93 ? -17.073 -10.640 16.379 1.00 95.50 93 LEU A O 1
ATOM 762 N N . GLN A 1 94 ? -17.633 -8.665 17.294 1.00 94.19 94 GLN A N 1
ATOM 763 C CA . GLN A 1 94 ? -16.333 -8.043 17.053 1.00 94.19 94 GLN A CA 1
ATOM 764 C C . GLN A 1 94 ? -15.179 -8.839 17.687 1.00 94.19 94 GLN A C 1
ATOM 766 O O . GLN A 1 94 ? -14.150 -9.037 17.043 1.00 94.19 94 GLN A O 1
ATOM 771 N N . GLU A 1 95 ? -15.343 -9.355 18.910 1.00 94.00 95 GLU A N 1
ATOM 772 C CA . GLU A 1 95 ? -14.331 -10.207 19.555 1.00 94.00 95 GLU A CA 1
ATOM 773 C C . GLU A 1 95 ? -14.030 -11.475 18.748 1.00 94.00 95 GLU A C 1
ATOM 775 O O . GLU A 1 95 ? -12.869 -11.869 18.635 1.00 94.00 95 GLU A O 1
ATOM 780 N N . ARG A 1 96 ? -15.058 -12.113 18.173 1.00 94.06 96 ARG A N 1
ATOM 781 C CA . ARG A 1 96 ? -14.903 -13.342 17.377 1.00 94.06 96 ARG A CA 1
ATOM 782 C C . ARG A 1 96 ? -14.215 -13.094 16.048 1.00 94.06 96 ARG A C 1
ATOM 784 O O . ARG A 1 96 ? -13.395 -13.914 15.640 1.00 94.06 96 ARG A O 1
ATOM 791 N N . LEU A 1 97 ? -14.536 -11.977 15.398 1.00 93.75 97 LEU A N 1
ATOM 792 C CA . LEU A 1 97 ? -13.934 -11.600 14.124 1.00 93.75 97 LEU A CA 1
ATOM 793 C C . LEU A 1 97 ? -12.462 -11.212 14.298 1.00 93.75 97 LEU A C 1
ATOM 795 O O . LEU A 1 97 ? -11.608 -11.687 13.557 1.00 93.75 97 LEU A O 1
ATOM 799 N N . LEU A 1 98 ? -12.141 -10.391 15.301 1.00 89.38 98 LEU A N 1
ATOM 800 C CA . LEU A 1 98 ? -10.779 -9.882 15.497 1.00 89.38 98 LEU A CA 1
ATOM 801 C C . LEU A 1 98 ? -9.812 -10.912 16.093 1.00 89.38 98 LEU A C 1
ATOM 803 O O . LEU A 1 98 ? -8.595 -10.742 15.991 1.00 89.38 98 LEU A O 1
ATOM 807 N N . LYS A 1 99 ? -10.333 -11.974 16.713 1.00 89.44 99 LYS A N 1
ATOM 808 C CA . LYS A 1 99 ? -9.546 -13.098 17.222 1.00 89.44 99 LYS A CA 1
ATOM 809 C C . LYS A 1 99 ? -9.610 -14.270 16.242 1.00 89.44 99 LYS A C 1
ATOM 811 O O . LYS A 1 99 ? -10.246 -15.287 16.519 1.00 89.44 99 LYS A O 1
ATOM 816 N N . ALA A 1 100 ? -8.945 -14.106 15.099 1.00 87.00 100 ALA A N 1
ATOM 817 C CA . ALA A 1 100 ? -8.819 -15.166 14.107 1.00 87.00 100 ALA A CA 1
ATOM 818 C C . ALA A 1 100 ? -8.199 -16.434 14.739 1.00 87.00 100 ALA A C 1
ATOM 820 O O . ALA A 1 100 ? -7.224 -16.320 15.489 1.00 87.00 100 ALA A O 1
ATOM 821 N N . PRO A 1 101 ? -8.740 -17.634 14.462 1.00 93.00 101 PRO A N 1
ATOM 822 C CA . PRO A 1 101 ? -8.126 -18.891 14.879 1.00 93.00 101 PRO A CA 1
ATOM 823 C C . PRO A 1 101 ? -6.711 -19.068 14.313 1.00 93.00 101 PRO A C 1
ATOM 825 O O . PRO A 1 101 ? -6.424 -18.605 13.212 1.00 93.00 101 PRO A O 1
ATOM 828 N N . ASP A 1 102 ? -5.850 -19.824 15.000 1.00 93.12 102 ASP A N 1
ATOM 829 C CA . ASP A 1 102 ? -4.456 -20.035 14.564 1.00 93.12 102 ASP A CA 1
ATOM 830 C C . ASP A 1 102 ? -4.347 -20.666 13.166 1.00 93.12 102 ASP A C 1
ATOM 832 O O . ASP A 1 102 ? -3.437 -20.346 12.406 1.00 93.12 102 ASP A O 1
ATOM 836 N N . HIS A 1 103 ? -5.309 -21.510 12.779 1.00 92.75 103 HIS A N 1
ATOM 837 C CA . HIS A 1 103 ? -5.362 -22.121 11.445 1.00 92.75 103 HIS A CA 1
ATOM 838 C C . HIS A 1 103 ? -5.754 -21.138 10.322 1.00 92.75 103 HIS A C 1
ATOM 840 O O . HIS A 1 103 ? -5.715 -21.506 9.152 1.00 92.75 103 HIS A O 1
ATOM 846 N N . CYS A 1 104 ? -6.129 -19.902 10.665 1.00 94.75 104 CYS A N 1
ATOM 847 C CA . CYS A 1 104 ? -6.358 -18.792 9.735 1.00 94.75 104 CYS A CA 1
ATOM 848 C C . CYS A 1 104 ? -5.119 -17.888 9.579 1.00 94.75 104 CYS A C 1
ATOM 850 O O . CYS A 1 104 ? -5.161 -16.897 8.835 1.00 94.75 104 CYS A O 1
ATOM 852 N N . CYS A 1 105 ? -4.037 -18.199 10.298 1.00 94.75 105 CYS A N 1
ATOM 853 C CA . CYS A 1 105 ? -2.782 -17.461 10.295 1.00 94.75 105 CYS A CA 1
ATOM 854 C C . CYS A 1 105 ? -1.726 -18.164 9.440 1.00 94.75 105 CYS A C 1
ATOM 856 O O . CYS A 1 105 ? -1.713 -19.385 9.298 1.00 94.75 105 CYS A O 1
ATOM 858 N N . VAL A 1 106 ? -0.808 -17.378 8.884 1.00 95.12 106 VAL A N 1
ATOM 859 C CA . VAL A 1 106 ? 0.273 -17.869 8.023 1.00 95.12 106 VAL A CA 1
ATOM 860 C C . VAL A 1 106 ? 1.602 -17.245 8.413 1.00 95.12 106 VAL A C 1
ATOM 862 O O . VAL A 1 106 ? 1.653 -16.099 8.859 1.00 95.12 106 VAL A O 1
ATOM 865 N N . SER A 1 107 ? 2.685 -17.999 8.218 1.00 94.31 107 SER A N 1
ATOM 866 C CA . SER A 1 107 ? 4.043 -17.469 8.318 1.00 94.31 107 SER A CA 1
ATOM 867 C C . SER A 1 107 ? 4.457 -16.855 6.982 1.00 94.31 107 SER A C 1
ATOM 869 O O . SER A 1 107 ? 4.505 -17.547 5.966 1.00 94.31 107 SER A O 1
ATOM 871 N N . ILE A 1 108 ? 4.767 -15.564 6.982 1.00 93.94 108 ILE A N 1
ATOM 872 C CA . ILE A 1 108 ? 5.109 -14.790 5.785 1.00 93.94 108 ILE A CA 1
ATOM 873 C C . ILE A 1 108 ? 6.373 -13.968 6.035 1.00 93.94 108 ILE A C 1
ATOM 875 O O . ILE A 1 108 ? 6.614 -13.500 7.150 1.00 93.94 108 ILE A O 1
ATOM 879 N N . ASP A 1 109 ? 7.207 -13.799 5.007 1.00 91.81 109 ASP A N 1
ATOM 880 C CA . ASP A 1 109 ? 8.357 -12.905 5.104 1.00 91.81 109 ASP A CA 1
ATOM 881 C C . ASP A 1 109 ? 7.901 -11.448 5.264 1.00 91.81 109 ASP A C 1
ATOM 883 O O . ASP A 1 109 ? 6.897 -11.006 4.695 1.00 91.81 109 ASP A O 1
ATOM 887 N N . ARG A 1 110 ? 8.641 -10.678 6.063 1.00 89.69 110 ARG A N 1
ATOM 888 C CA . ARG A 1 110 ? 8.189 -9.342 6.454 1.00 89.69 110 ARG A CA 1
ATOM 889 C C . ARG A 1 110 ? 8.025 -8.379 5.270 1.00 89.69 110 ARG A C 1
ATOM 891 O O . ARG A 1 110 ? 7.143 -7.522 5.305 1.00 89.69 110 ARG A O 1
ATOM 898 N N . LYS A 1 111 ? 8.845 -8.510 4.225 1.00 89.31 111 LYS A N 1
ATOM 899 C CA . LYS A 1 111 ? 8.795 -7.634 3.047 1.00 89.31 111 LYS A CA 1
ATOM 900 C C . LYS A 1 111 ? 7.549 -7.908 2.202 1.00 89.31 111 LYS A C 1
ATOM 902 O O . LYS A 1 111 ? 6.845 -6.970 1.830 1.00 89.31 111 LYS A O 1
ATOM 907 N N . THR A 1 112 ? 7.242 -9.179 1.953 1.00 92.81 112 THR A N 1
ATOM 908 C CA . THR A 1 112 ? 6.023 -9.608 1.258 1.00 92.81 112 THR A CA 1
ATOM 909 C C . THR A 1 112 ? 4.790 -9.254 2.083 1.00 92.81 112 THR A C 1
ATOM 911 O O . THR A 1 112 ? 3.836 -8.748 1.509 1.00 92.81 112 THR A O 1
ATOM 914 N N . SER A 1 113 ? 4.812 -9.411 3.414 1.00 93.62 113 SER A N 1
ATOM 915 C CA . SER A 1 113 ? 3.729 -8.952 4.306 1.00 93.62 113 SER A CA 1
ATOM 916 C C . SER A 1 113 ? 3.462 -7.448 4.165 1.00 93.62 113 SER A C 1
ATOM 918 O O . SER A 1 113 ? 2.316 -7.036 3.972 1.00 93.62 113 SER A O 1
ATOM 920 N N . LEU A 1 114 ? 4.520 -6.630 4.160 1.00 93.06 114 LEU A N 1
ATOM 921 C CA . LEU A 1 114 ? 4.417 -5.180 4.013 1.00 93.06 114 LEU A CA 1
ATOM 922 C C . LEU A 1 114 ? 3.794 -4.777 2.666 1.00 93.06 114 LEU A C 1
ATOM 924 O O . LEU A 1 114 ? 2.830 -4.008 2.630 1.00 93.06 114 LEU A O 1
ATOM 928 N N . LEU A 1 115 ? 4.314 -5.319 1.558 1.00 95.44 115 LEU A N 1
ATOM 929 C CA . LEU A 1 115 ? 3.776 -5.033 0.228 1.00 95.44 115 LEU A CA 1
ATOM 930 C C . LEU A 1 115 ? 2.354 -5.593 0.075 1.00 95.44 115 LEU A C 1
ATOM 932 O O . LEU A 1 115 ? 1.481 -4.895 -0.427 1.00 95.44 115 LEU A O 1
ATOM 936 N N . ARG A 1 116 ? 2.073 -6.794 0.589 1.00 96.00 116 ARG A N 1
ATOM 937 C CA . ARG A 1 116 ? 0.728 -7.384 0.620 1.00 96.00 116 ARG A CA 1
ATOM 938 C C . ARG A 1 116 ? -0.274 -6.466 1.301 1.00 96.00 116 ARG A C 1
ATOM 940 O O . ARG A 1 116 ? -1.315 -6.197 0.716 1.00 96.00 116 ARG A O 1
ATOM 947 N N . ALA A 1 117 ? 0.029 -5.963 2.496 1.00 94.00 117 ALA A N 1
ATOM 948 C CA . ALA A 1 117 ? -0.878 -5.079 3.224 1.00 94.00 117 ALA A CA 1
ATOM 949 C C . ALA A 1 117 ? -1.168 -3.784 2.452 1.00 94.00 117 ALA A C 1
ATOM 951 O O . ALA A 1 117 ? -2.315 -3.339 2.392 1.00 94.00 117 ALA A O 1
ATOM 952 N N . ARG A 1 118 ? -0.149 -3.223 1.790 1.00 93.75 118 ARG A N 1
ATOM 953 C CA . ARG A 1 118 ? -0.297 -2.067 0.898 1.00 93.75 118 ARG A CA 1
ATOM 954 C C . ARG A 1 118 ? -1.248 -2.365 -0.271 1.00 93.75 118 ARG A C 1
ATOM 956 O O . ARG A 1 118 ? -2.186 -1.604 -0.502 1.00 93.75 118 ARG A O 1
ATOM 963 N N . LEU A 1 119 ? -1.036 -3.471 -0.984 1.00 95.38 119 LEU A N 1
ATOM 964 C CA . LEU A 1 119 ? -1.856 -3.845 -2.144 1.00 95.38 119 LEU A CA 1
ATOM 965 C C . LEU A 1 119 ? -3.286 -4.225 -1.747 1.00 95.38 119 LEU A C 1
ATOM 967 O O . LEU A 1 119 ? -4.234 -3.821 -2.417 1.00 95.38 119 LEU A O 1
ATOM 971 N N . TRP A 1 120 ? -3.450 -4.935 -0.630 1.00 94.25 120 TRP A N 1
ATOM 972 C CA . TRP A 1 120 ? -4.747 -5.344 -0.084 1.00 94.25 120 TRP A CA 1
ATOM 973 C C . TRP A 1 120 ? -5.650 -4.153 0.235 1.00 94.25 120 TRP A C 1
ATOM 975 O O . TRP A 1 120 ? -6.855 -4.196 0.007 1.00 94.25 120 TRP A O 1
ATOM 985 N N . MET A 1 121 ? -5.057 -3.046 0.684 1.00 89.44 121 MET A N 1
ATOM 986 C CA . MET A 1 121 ? -5.746 -1.770 0.901 1.00 89.44 121 MET A CA 1
ATOM 987 C C . MET A 1 121 ? -6.134 -1.039 -0.388 1.00 89.44 121 MET A C 1
ATOM 989 O O . MET A 1 121 ? -6.717 0.047 -0.349 1.00 89.44 121 MET A O 1
ATOM 993 N N . GLY A 1 122 ? -5.775 -1.598 -1.543 1.00 90.56 122 GLY A N 1
ATOM 994 C CA . GLY A 1 122 ? -5.910 -0.938 -2.825 1.00 90.56 122 GLY A CA 1
ATOM 995 C C . GLY A 1 122 ? -4.992 0.278 -2.941 1.00 90.56 122 GLY A C 1
ATOM 996 O O . GLY A 1 122 ? -5.356 1.240 -3.610 1.00 90.56 122 GLY A O 1
ATOM 997 N N . LEU A 1 123 ? -3.825 0.299 -2.299 1.00 91.81 123 LEU A N 1
ATOM 998 C CA . LEU A 1 123 ? -2.810 1.299 -2.630 1.00 91.81 123 LEU A CA 1
ATOM 999 C C . LEU A 1 123 ? -2.046 0.836 -3.877 1.00 91.81 123 LEU A C 1
ATOM 1001 O O . LEU A 1 123 ? -1.842 -0.359 -4.088 1.00 91.81 123 LEU A O 1
ATOM 1005 N N . VAL A 1 124 ? -1.597 1.781 -4.706 1.00 92.75 124 VAL A N 1
ATOM 1006 C CA . VAL A 1 124 ? -0.681 1.458 -5.814 1.00 92.75 124 VAL A CA 1
ATOM 1007 C C . VAL A 1 124 ? 0.642 0.908 -5.264 1.00 92.75 124 VAL A C 1
ATOM 1009 O O . VAL A 1 124 ? 1.092 1.401 -4.222 1.00 92.75 124 VAL A O 1
ATOM 1012 N N . PRO A 1 125 ? 1.309 -0.046 -5.943 1.00 94.62 125 PRO A N 1
ATOM 1013 C CA . PRO A 1 125 ? 2.576 -0.615 -5.478 1.00 94.62 125 PRO A CA 1
ATOM 1014 C C . PRO A 1 125 ? 3.635 0.427 -5.096 1.00 94.62 125 PRO A C 1
ATOM 1016 O O . PRO A 1 125 ? 4.275 0.295 -4.057 1.00 94.62 125 PRO A O 1
ATOM 1019 N N . MET A 1 126 ? 3.762 1.502 -5.879 1.00 93.69 126 MET A N 1
ATOM 1020 C CA . MET A 1 126 ? 4.593 2.669 -5.575 1.00 93.69 126 MET A CA 1
ATOM 1021 C C . MET A 1 126 ? 3.921 3.938 -6.115 1.00 93.69 126 MET A C 1
ATOM 1023 O O . MET A 1 126 ? 3.321 3.915 -7.191 1.00 93.69 126 MET A O 1
ATOM 1027 N N . SER A 1 127 ? 4.000 5.043 -5.373 1.00 90.88 127 SER A N 1
ATOM 1028 C CA . SER A 1 127 ? 3.511 6.348 -5.837 1.00 90.88 127 SER A CA 1
ATOM 1029 C C . SER A 1 127 ? 4.342 6.872 -7.014 1.00 90.88 127 SER A C 1
ATOM 1031 O O . SER A 1 127 ? 5.499 6.483 -7.202 1.00 90.88 127 SER A O 1
ATOM 1033 N N . GLY A 1 128 ? 3.786 7.810 -7.785 1.00 91.69 128 GLY A N 1
ATOM 1034 C CA . GLY A 1 128 ? 4.539 8.433 -8.874 1.00 91.69 128 GLY A CA 1
ATOM 1035 C C . GLY A 1 128 ? 5.666 9.349 -8.428 1.00 91.69 128 GLY A C 1
ATOM 1036 O O . GLY A 1 128 ? 6.702 9.396 -9.093 1.00 91.69 128 GLY A O 1
ATOM 1037 N N . GLY A 1 129 ? 5.503 10.018 -7.285 1.00 90.38 129 GLY A N 1
ATOM 1038 C CA . GLY A 1 129 ? 6.565 10.825 -6.696 1.00 90.38 129 GLY A CA 1
ATOM 1039 C C . GLY A 1 129 ? 7.760 9.944 -6.348 1.00 90.38 129 GLY A C 1
ATOM 1040 O O . GLY A 1 129 ? 8.880 10.211 -6.783 1.00 90.38 129 GLY A O 1
ATOM 1041 N N . ARG A 1 130 ? 7.508 8.824 -5.660 1.00 92.00 130 ARG A N 1
ATOM 1042 C CA . ARG A 1 130 ? 8.564 7.895 -5.262 1.00 92.00 130 ARG A CA 1
ATOM 1043 C C . ARG A 1 130 ? 9.225 7.192 -6.444 1.00 92.00 130 ARG A C 1
ATOM 1045 O O . ARG A 1 130 ? 10.445 7.028 -6.445 1.00 92.00 130 ARG A O 1
ATOM 1052 N N . TRP A 1 131 ? 8.439 6.828 -7.455 1.00 93.00 131 TRP A N 1
ATOM 1053 C CA . TRP A 1 131 ? 8.931 6.247 -8.705 1.00 93.00 131 TRP A CA 1
ATOM 1054 C C . TRP A 1 131 ? 9.975 7.145 -9.382 1.00 93.00 131 TRP A C 1
ATOM 1056 O O . TRP A 1 131 ? 11.076 6.691 -9.703 1.00 93.00 131 TRP A O 1
ATOM 1066 N N . LYS A 1 132 ? 9.663 8.440 -9.510 1.00 91.75 132 LYS A N 1
ATOM 1067 C CA . LYS A 1 132 ? 10.559 9.452 -10.088 1.00 91.75 132 LYS A CA 1
ATOM 1068 C C . LYS A 1 132 ? 11.767 9.755 -9.205 1.00 91.75 132 LYS A C 1
ATOM 1070 O O . LYS A 1 132 ? 12.878 9.900 -9.704 1.00 91.75 132 LYS A O 1
ATOM 1075 N N . GLU A 1 133 ? 11.597 9.808 -7.882 1.00 89.06 133 GLU A N 1
ATOM 1076 C CA . GLU A 1 133 ? 12.722 9.998 -6.951 1.00 89.06 133 GLU A CA 1
ATOM 1077 C C . GLU A 1 133 ? 13.761 8.876 -7.059 1.00 89.06 133 GLU A C 1
ATOM 1079 O O . GLU A 1 133 ? 14.965 9.136 -6.999 1.00 89.06 133 GLU A O 1
ATOM 1084 N N . LYS A 1 134 ? 13.296 7.639 -7.271 1.00 88.38 134 LYS A N 1
ATOM 1085 C CA . LYS A 1 134 ? 14.147 6.474 -7.543 1.00 88.38 134 LYS A CA 1
ATOM 1086 C C . LYS A 1 134 ? 14.662 6.409 -8.988 1.00 88.38 134 LYS A C 1
ATOM 1088 O O . LYS A 1 134 ? 15.415 5.494 -9.312 1.00 88.38 134 LYS A O 1
ATOM 1093 N N . ARG A 1 135 ? 14.285 7.375 -9.837 1.00 90.12 135 ARG A N 1
ATOM 1094 C CA . ARG A 1 135 ? 14.603 7.462 -11.273 1.00 90.12 135 ARG A CA 1
ATOM 1095 C C . ARG A 1 135 ? 14.215 6.205 -12.049 1.00 90.12 135 ARG A C 1
ATOM 1097 O O . ARG A 1 135 ? 14.911 5.799 -12.976 1.00 90.12 135 ARG A O 1
ATOM 1104 N N . LEU A 1 136 ? 13.108 5.580 -11.655 1.00 91.06 136 LEU A N 1
ATOM 1105 C CA . LEU A 1 136 ? 12.548 4.412 -12.340 1.00 91.06 136 LEU A CA 1
ATOM 1106 C C . LEU A 1 136 ? 11.787 4.802 -13.620 1.00 91.06 136 LEU A C 1
ATOM 1108 O O . LEU A 1 136 ? 11.447 3.943 -14.424 1.00 91.06 136 LEU A O 1
ATOM 1112 N N . ASP A 1 137 ? 11.542 6.098 -13.819 1.00 92.19 137 ASP A N 1
ATOM 1113 C CA . ASP A 1 137 ? 11.061 6.704 -15.062 1.00 92.19 137 ASP A CA 1
ATOM 1114 C C . ASP A 1 137 ? 12.168 6.881 -16.119 1.00 92.19 137 ASP A C 1
ATOM 1116 O O . ASP A 1 137 ? 11.865 7.071 -17.294 1.00 92.19 137 ASP A O 1
ATOM 1120 N N . ASP A 1 138 ? 13.447 6.779 -15.739 1.00 92.00 138 ASP A N 1
ATOM 1121 C CA . ASP A 1 138 ? 14.556 6.690 -16.694 1.00 92.00 138 ASP A CA 1
ATOM 1122 C C . ASP A 1 138 ? 14.701 5.236 -17.156 1.00 92.00 138 ASP A C 1
ATOM 1124 O O . ASP A 1 138 ? 15.111 4.364 -16.384 1.00 92.00 138 ASP A O 1
ATOM 1128 N N . TRP A 1 139 ? 14.400 4.969 -18.431 1.00 93.31 139 TRP A N 1
ATOM 1129 C CA . TRP A 1 139 ? 14.459 3.623 -19.012 1.00 93.31 139 TRP A CA 1
ATOM 1130 C C . TRP A 1 139 ? 15.833 2.956 -18.851 1.00 93.31 139 TRP A C 1
ATOM 1132 O O . TRP A 1 139 ? 15.936 1.732 -18.839 1.00 93.31 139 TRP A O 1
ATOM 1142 N N . ARG A 1 140 ? 16.908 3.735 -18.669 1.00 91.38 140 ARG A N 1
ATOM 1143 C CA . ARG A 1 140 ? 18.257 3.203 -18.412 1.00 91.38 140 ARG A CA 1
ATOM 1144 C C . ARG A 1 140 ? 18.346 2.409 -17.107 1.00 91.38 140 ARG A C 1
ATOM 1146 O O . ARG A 1 140 ? 19.298 1.654 -16.935 1.00 91.38 140 ARG A O 1
ATOM 1153 N N . ASN A 1 141 ? 17.373 2.573 -16.212 1.00 90.38 141 ASN A N 1
ATOM 1154 C CA . ASN A 1 141 ? 17.248 1.851 -14.950 1.00 90.38 141 ASN A CA 1
ATOM 1155 C C . ASN A 1 141 ? 16.235 0.689 -15.026 1.00 90.38 141 ASN A C 1
ATOM 1157 O O . ASN A 1 141 ? 15.748 0.240 -13.985 1.00 90.38 141 ASN A O 1
ATOM 1161 N N . TRP A 1 142 ? 15.907 0.181 -16.222 1.00 93.81 142 TRP A N 1
ATOM 1162 C CA . TRP A 1 142 ? 14.876 -0.850 -16.408 1.00 93.81 142 TRP A CA 1
ATOM 1163 C C . TRP A 1 142 ? 15.113 -2.129 -15.588 1.00 93.81 142 TRP A C 1
ATOM 1165 O O . TRP A 1 142 ? 14.150 -2.770 -15.183 1.00 93.81 142 TRP A O 1
ATOM 1175 N N . GLN A 1 143 ? 16.356 -2.493 -15.250 1.00 91.69 143 GLN A N 1
ATOM 1176 C CA . GLN A 1 143 ? 16.613 -3.640 -14.366 1.00 91.69 143 GLN A CA 1
ATOM 1177 C C . GLN A 1 143 ? 16.067 -3.406 -12.948 1.00 91.69 143 GLN A C 1
ATOM 1179 O O . GLN A 1 143 ? 15.574 -4.331 -12.308 1.00 91.69 143 GLN A O 1
ATOM 1184 N N . SER A 1 144 ? 16.104 -2.163 -12.457 1.00 89.62 144 SER A N 1
ATOM 1185 C CA . SER A 1 144 ? 15.501 -1.809 -11.163 1.00 89.62 144 SER A CA 1
ATOM 1186 C C . SER A 1 144 ? 13.972 -1.828 -11.241 1.00 89.62 144 SER A C 1
ATOM 1188 O O . SER A 1 144 ? 13.315 -2.265 -10.295 1.00 89.62 144 SER A O 1
ATOM 1190 N N . VAL A 1 145 ? 13.407 -1.413 -12.383 1.00 93.69 145 VAL A N 1
ATOM 1191 C CA . VAL A 1 145 ? 11.974 -1.577 -12.687 1.00 93.69 145 VAL A CA 1
ATOM 1192 C C . VAL A 1 145 ? 11.597 -3.057 -12.665 1.00 93.69 145 VAL A C 1
ATOM 1194 O O . VAL A 1 145 ? 10.631 -3.427 -11.998 1.00 93.69 145 VAL A O 1
ATOM 1197 N N . PHE A 1 146 ? 12.391 -3.903 -13.327 1.00 95.06 146 PHE A N 1
ATOM 1198 C CA . PHE A 1 146 ? 12.203 -5.348 -13.372 1.00 95.06 146 PHE A CA 1
ATOM 1199 C C . PHE A 1 146 ? 12.195 -5.952 -11.963 1.00 95.06 146 PHE A C 1
ATOM 1201 O O . PHE A 1 146 ? 11.251 -6.651 -11.596 1.00 95.06 146 PHE A O 1
ATOM 1208 N N . GLU A 1 147 ? 13.211 -5.652 -11.150 1.00 93.88 147 GLU A N 1
ATOM 1209 C CA . GLU A 1 147 ? 13.320 -6.165 -9.782 1.00 93.88 147 GLU A CA 1
ATOM 1210 C C . GLU A 1 147 ? 12.135 -5.748 -8.908 1.00 93.88 147 GLU A C 1
ATOM 1212 O O . GLU A 1 147 ? 11.568 -6.580 -8.199 1.00 93.88 147 GLU A O 1
ATOM 1217 N N . PHE A 1 148 ? 11.728 -4.477 -8.969 1.00 94.75 148 PHE A N 1
ATOM 1218 C CA . PHE A 1 148 ? 10.588 -3.998 -8.193 1.00 94.75 148 PHE A CA 1
ATOM 1219 C C . PHE A 1 148 ? 9.278 -4.661 -8.635 1.00 94.75 148 PHE A C 1
ATOM 1221 O O . PHE A 1 148 ? 8.510 -5.146 -7.805 1.00 94.75 148 PHE A O 1
ATOM 1228 N N . CYS A 1 149 ? 9.027 -4.732 -9.942 1.00 97.00 149 CYS A N 1
ATOM 1229 C CA . CYS A 1 149 ? 7.841 -5.387 -10.488 1.00 97.00 149 CYS A CA 1
ATOM 1230 C C . CYS A 1 149 ? 7.812 -6.882 -10.130 1.00 97.00 149 CYS A C 1
ATOM 1232 O O . CYS A 1 149 ? 6.763 -7.429 -9.795 1.00 97.00 149 CYS A O 1
ATOM 1234 N N . HIS A 1 150 ? 8.965 -7.546 -10.101 1.00 96.19 150 HIS A N 1
ATOM 1235 C CA . HIS A 1 150 ? 9.056 -8.927 -9.647 1.00 96.19 150 HIS A CA 1
ATOM 1236 C C . HIS A 1 150 ? 8.640 -9.097 -8.170 1.00 96.19 150 HIS A C 1
ATOM 1238 O O . HIS A 1 150 ? 7.951 -10.061 -7.838 1.00 96.19 150 HIS A O 1
ATOM 1244 N N . GLU A 1 151 ? 8.981 -8.156 -7.282 1.00 95.19 151 GLU A N 1
ATOM 1245 C CA . GLU A 1 151 ? 8.501 -8.163 -5.887 1.00 95.19 151 GLU A CA 1
ATOM 1246 C C . GLU A 1 151 ? 6.969 -8.030 -5.802 1.00 95.19 151 GLU A C 1
ATOM 1248 O O . GLU A 1 151 ? 6.341 -8.708 -4.987 1.00 95.19 151 GLU A O 1
ATOM 1253 N N . VAL A 1 152 ? 6.351 -7.233 -6.684 1.00 97.62 152 VAL A N 1
ATOM 1254 C CA . VAL A 1 152 ? 4.882 -7.135 -6.799 1.00 97.62 152 VAL A CA 1
ATOM 1255 C C . VAL A 1 152 ? 4.272 -8.469 -7.228 1.00 97.62 152 VAL A C 1
ATOM 1257 O O . VAL A 1 152 ? 3.320 -8.933 -6.600 1.00 97.62 152 VAL A O 1
ATOM 1260 N N . LEU A 1 153 ? 4.830 -9.121 -8.254 1.00 97.19 153 LEU A N 1
ATOM 1261 C CA . LEU A 1 153 ? 4.365 -10.442 -8.691 1.00 97.19 153 LEU A CA 1
ATOM 1262 C C . LEU A 1 153 ? 4.489 -11.482 -7.581 1.00 97.19 153 LEU A C 1
ATOM 1264 O O . LEU A 1 153 ? 3.574 -12.282 -7.405 1.00 97.19 153 LEU A O 1
ATOM 1268 N N . ARG A 1 154 ? 5.569 -11.441 -6.791 1.00 96.19 154 ARG A N 1
ATOM 1269 C CA . ARG A 1 154 ? 5.802 -12.402 -5.706 1.00 96.19 154 ARG A CA 1
ATOM 1270 C C . ARG A 1 154 ? 4.671 -12.413 -4.678 1.00 96.19 154 ARG A C 1
ATOM 1272 O O . ARG A 1 154 ? 4.334 -13.485 -4.186 1.00 96.19 154 ARG A O 1
ATOM 1279 N N . VAL A 1 155 ? 4.050 -11.264 -4.397 1.00 97.19 155 VAL A N 1
ATOM 1280 C CA . VAL A 1 155 ? 2.873 -11.192 -3.513 1.00 97.19 155 VAL A CA 1
ATOM 1281 C C . VAL A 1 155 ? 1.708 -12.002 -4.079 1.00 97.19 155 VAL A C 1
ATOM 1283 O O . VAL A 1 155 ? 1.093 -12.768 -3.345 1.00 97.19 155 VAL A O 1
ATOM 1286 N N . PHE A 1 156 ? 1.411 -11.867 -5.371 1.00 96.62 156 PHE A N 1
ATOM 1287 C CA . PHE A 1 156 ? 0.300 -12.584 -6.000 1.00 96.62 156 PHE A CA 1
ATOM 1288 C C . PHE A 1 156 ? 0.613 -14.053 -6.273 1.00 96.62 156 PHE A C 1
ATOM 1290 O O . PHE A 1 156 ? -0.280 -14.884 -6.155 1.00 96.62 156 PHE A O 1
ATOM 1297 N N . THR A 1 157 ? 1.870 -14.399 -6.559 1.00 95.06 157 THR A N 1
ATOM 1298 C CA . THR A 1 157 ? 2.314 -15.798 -6.595 1.00 95.06 157 THR A CA 1
ATOM 1299 C C . THR A 1 157 ? 2.116 -16.454 -5.234 1.00 95.06 157 THR A C 1
ATOM 1301 O O . THR A 1 157 ? 1.586 -17.556 -5.167 1.00 95.06 157 THR A O 1
ATOM 1304 N N . TRP A 1 158 ? 2.490 -15.767 -4.149 1.00 95.44 158 TRP A N 1
ATOM 1305 C CA . TRP A 1 158 ? 2.279 -16.257 -2.789 1.00 95.44 158 TRP A CA 1
ATOM 1306 C C . TRP A 1 158 ? 0.792 -16.345 -2.433 1.00 95.44 158 TRP A C 1
ATOM 1308 O O . TRP A 1 158 ? 0.359 -17.357 -1.899 1.00 95.44 158 TRP A O 1
ATOM 1318 N N . LEU A 1 159 ? -0.012 -15.329 -2.769 1.00 95.38 159 LEU A N 1
ATOM 1319 C CA . LEU A 1 159 ? -1.460 -15.384 -2.560 1.00 95.38 159 LEU A CA 1
ATOM 1320 C C . LEU A 1 159 ? -2.089 -16.529 -3.353 1.00 95.38 159 LEU A C 1
ATOM 1322 O O . LEU A 1 159 ? -2.980 -17.180 -2.830 1.00 95.38 159 LEU A O 1
ATOM 1326 N N . GLY A 1 160 ? -1.641 -16.778 -4.583 1.00 93.00 160 GLY A N 1
ATOM 1327 C CA . GLY A 1 160 ? -2.145 -17.833 -5.461 1.00 93.00 160 GLY A CA 1
ATOM 1328 C C . GLY A 1 160 ? -1.626 -19.239 -5.153 1.00 93.00 160 GLY A C 1
ATOM 1329 O O . GLY A 1 160 ? -2.040 -20.176 -5.838 1.00 93.00 160 GLY A O 1
ATOM 1330 N N . ASP A 1 161 ? -0.742 -19.396 -4.165 1.00 93.19 161 ASP A N 1
ATOM 1331 C CA . ASP A 1 161 ? -0.284 -20.703 -3.704 1.00 93.19 161 ASP A CA 1
ATOM 1332 C C . ASP A 1 161 ? -1.473 -21.525 -3.160 1.00 93.19 161 ASP A C 1
ATOM 1334 O O . ASP A 1 161 ? -2.285 -20.984 -2.401 1.00 93.19 161 ASP A O 1
ATOM 1338 N N . PRO A 1 162 ? -1.622 -22.815 -3.525 1.00 92.88 162 PRO A N 1
ATOM 1339 C CA . PRO A 1 162 ? -2.781 -23.613 -3.126 1.00 92.88 162 PRO A CA 1
ATOM 1340 C C . PRO A 1 162 ? -2.983 -23.734 -1.612 1.00 92.88 162 PRO A C 1
ATOM 1342 O O . PRO A 1 162 ? -4.126 -23.779 -1.150 1.00 92.88 162 PRO A O 1
ATOM 1345 N N . ASP A 1 163 ? -1.904 -23.787 -0.829 1.00 94.12 163 ASP A N 1
ATOM 1346 C CA . ASP A 1 163 ? -2.005 -23.884 0.625 1.00 94.12 163 ASP A CA 1
ATOM 1347 C C . ASP A 1 163 ? -2.431 -22.544 1.224 1.00 94.12 163 ASP A C 1
ATOM 1349 O O . ASP A 1 163 ? -3.302 -22.505 2.097 1.00 94.12 163 ASP A O 1
ATOM 1353 N N . ILE A 1 164 ? -1.907 -21.438 0.692 1.00 96.00 164 ILE A N 1
ATOM 1354 C CA . ILE A 1 164 ? -2.335 -20.090 1.083 1.00 96.00 164 ILE A CA 1
ATOM 1355 C C . ILE A 1 164 ? -3.802 -19.848 0.704 1.00 96.00 164 ILE A C 1
ATOM 1357 O O . ILE A 1 164 ? -4.571 -19.368 1.536 1.00 96.00 164 ILE A O 1
ATOM 1361 N N . GLN A 1 165 ? -4.238 -20.242 -0.494 1.00 95.00 165 GLN A N 1
ATOM 1362 C CA . GLN A 1 165 ? -5.642 -20.150 -0.910 1.00 95.00 165 GLN A CA 1
ATOM 1363 C C . GLN A 1 165 ? -6.571 -20.949 0.011 1.00 95.00 165 GLN A C 1
ATOM 1365 O O . GLN A 1 165 ? -7.627 -20.449 0.397 1.00 95.00 165 GLN A O 1
ATOM 1370 N N . ARG A 1 166 ? -6.162 -22.147 0.447 1.00 95.81 166 ARG A N 1
ATOM 1371 C CA . ARG A 1 166 ? -6.941 -22.956 1.397 1.00 95.81 166 ARG A CA 1
ATOM 1372 C C . ARG A 1 166 ? -7.094 -22.266 2.750 1.00 95.81 166 ARG A C 1
ATOM 1374 O O . ARG A 1 166 ? -8.185 -22.267 3.325 1.00 95.81 166 ARG A O 1
ATOM 1381 N N . VAL A 1 167 ? -6.027 -21.649 3.260 1.00 97.25 1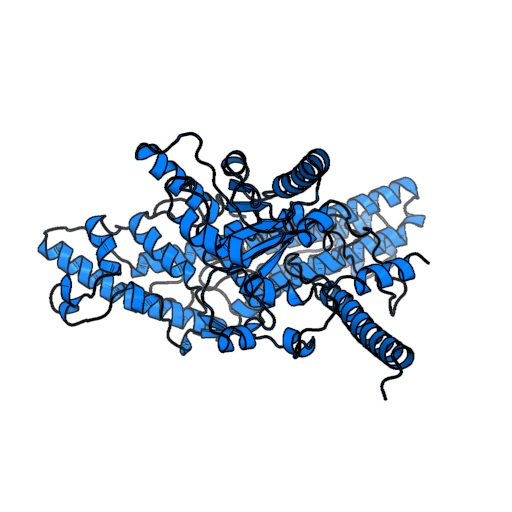67 VAL A N 1
ATOM 1382 C CA . VAL A 1 167 ? -6.102 -20.858 4.498 1.00 97.25 167 VAL A CA 1
ATOM 1383 C C . VAL A 1 167 ? -6.993 -19.629 4.295 1.00 97.25 167 VAL A C 1
ATOM 1385 O O . VAL A 1 167 ? -7.760 -19.280 5.192 1.00 97.25 167 VAL A O 1
ATOM 1388 N N . LEU A 1 168 ? -6.961 -19.000 3.113 1.00 97.06 168 LEU A N 1
ATOM 1389 C CA . LEU A 1 168 ? -7.760 -17.803 2.820 1.00 97.06 168 LEU A CA 1
ATOM 1390 C C . LEU A 1 168 ? -9.242 -18.150 2.805 1.00 97.06 168 LEU A C 1
ATOM 1392 O O . LEU A 1 168 ? -10.036 -17.478 3.459 1.00 97.06 168 LEU A O 1
ATOM 1396 N N . GLN A 1 169 ? -9.582 -19.235 2.114 1.00 96.81 169 GLN A N 1
ATOM 1397 C CA . GLN A 1 169 ? -10.915 -19.818 2.086 1.00 96.81 169 GLN A CA 1
ATOM 1398 C C . GLN A 1 169 ? -11.392 -20.160 3.502 1.00 96.81 169 GLN A C 1
ATOM 1400 O O . GLN A 1 169 ? -12.501 -19.800 3.889 1.00 96.81 169 GLN A O 1
ATOM 1405 N N . THR A 1 170 ? -10.545 -20.818 4.298 1.00 97.81 170 THR A N 1
ATOM 1406 C CA . THR A 1 170 ? -10.878 -21.197 5.679 1.00 97.81 170 THR A CA 1
ATOM 1407 C C . THR A 1 170 ? -11.179 -19.967 6.530 1.00 97.81 170 THR A C 1
ATOM 1409 O O . THR A 1 170 ? -12.198 -19.924 7.218 1.00 97.81 170 THR A O 1
ATOM 1412 N N . HIS A 1 171 ? -10.346 -18.931 6.433 1.00 97.88 171 HIS A N 1
ATOM 1413 C CA . HIS A 1 171 ? -10.554 -17.685 7.160 1.00 97.88 171 HIS A CA 1
ATOM 1414 C C . HIS A 1 171 ? -11.821 -16.954 6.686 1.00 97.88 171 HIS A C 1
ATOM 1416 O O . HIS A 1 171 ? -12.636 -16.543 7.512 1.00 97.88 171 HIS A O 1
ATOM 1422 N N . PHE A 1 172 ? -12.048 -16.844 5.375 1.00 98.06 172 PHE A N 1
ATOM 1423 C CA . PHE A 1 172 ? -13.271 -16.248 4.833 1.00 98.06 172 PHE A CA 1
ATOM 1424 C C . PHE A 1 172 ? -14.524 -16.970 5.349 1.00 98.06 172 PHE A C 1
ATOM 1426 O O . PHE A 1 172 ? -15.462 -16.321 5.817 1.00 98.06 172 PHE A O 1
ATOM 1433 N N . ASN A 1 173 ? -14.521 -18.305 5.311 1.00 98.19 173 ASN A N 1
ATOM 1434 C CA . ASN A 1 173 ? -15.649 -19.136 5.728 1.00 98.19 173 ASN A CA 1
ATOM 1435 C C . ASN A 1 173 ? -15.883 -19.075 7.243 1.00 98.19 173 ASN A C 1
ATOM 1437 O O . ASN A 1 173 ? -17.034 -19.082 7.676 1.00 98.19 173 ASN A O 1
ATOM 1441 N N . TYR A 1 174 ? -14.821 -18.954 8.046 1.00 97.88 174 TYR A N 1
ATOM 1442 C CA . TYR A 1 174 ? -14.930 -18.697 9.484 1.00 97.88 174 TYR A CA 1
ATOM 1443 C C . TYR A 1 174 ? -15.659 -17.375 9.761 1.00 97.88 174 TYR A C 1
ATOM 1445 O O . TYR A 1 174 ? -16.621 -17.351 10.528 1.00 97.88 174 TYR A O 1
ATOM 1453 N N . VAL A 1 175 ? -15.253 -16.288 9.093 1.00 97.88 175 VAL A N 1
ATOM 1454 C CA . VAL A 1 175 ? -15.919 -14.981 9.225 1.00 97.88 175 VAL A CA 1
ATOM 1455 C C . VAL A 1 175 ? -17.383 -15.080 8.796 1.00 97.88 175 VAL A C 1
ATOM 1457 O O . VAL A 1 175 ? -18.262 -14.637 9.530 1.00 97.88 175 VAL A O 1
ATOM 1460 N N . ALA A 1 176 ? -17.665 -15.722 7.659 1.00 98.00 176 ALA A N 1
ATOM 1461 C CA . ALA A 1 176 ? -19.030 -15.918 7.174 1.00 98.00 176 ALA A CA 1
ATOM 1462 C C . ALA A 1 176 ? -19.917 -16.673 8.185 1.00 98.00 176 ALA A C 1
ATOM 1464 O O . ALA A 1 176 ? -21.072 -16.301 8.376 1.00 98.00 176 ALA A O 1
ATOM 1465 N N . ALA A 1 177 ? -19.383 -17.690 8.867 1.00 97.75 177 ALA A N 1
ATOM 1466 C CA . ALA A 1 177 ? -20.119 -18.444 9.881 1.00 97.75 177 ALA A CA 1
ATOM 1467 C C . ALA A 1 177 ? -20.437 -17.605 11.135 1.00 97.75 177 ALA A C 1
ATOM 1469 O O . ALA A 1 177 ? -21.544 -17.678 11.667 1.00 97.75 177 ALA A O 1
ATOM 1470 N N . GLU A 1 178 ? -19.502 -16.772 11.601 1.00 97.38 178 GLU A N 1
ATOM 1471 C CA . GLU A 1 178 ? -19.763 -15.856 12.725 1.00 97.38 178 GLU A CA 1
ATOM 1472 C C . GLU A 1 178 ? -20.775 -14.760 12.338 1.00 97.38 178 GLU A C 1
ATOM 1474 O O . GLU A 1 178 ? -21.616 -14.367 13.151 1.00 97.38 178 GLU A O 1
ATOM 1479 N N . LEU A 1 179 ? -20.753 -14.306 11.080 1.00 97.94 179 LEU A N 1
ATOM 1480 C CA . LEU A 1 179 ? -21.741 -13.365 10.546 1.00 97.94 179 LEU A CA 1
ATOM 1481 C C . LEU A 1 179 ? -23.131 -13.982 10.395 1.00 97.94 179 LEU A C 1
ATOM 1483 O O . LEU A 1 179 ? -24.111 -13.288 10.652 1.00 97.94 179 LEU A O 1
ATOM 1487 N N . GLU A 1 180 ? -23.228 -15.265 10.036 1.00 97.75 180 GLU A N 1
ATOM 1488 C CA . GLU A 1 180 ? -24.493 -16.008 9.966 1.00 97.75 180 GLU A CA 1
ATOM 1489 C C . GLU A 1 180 ? -25.220 -16.023 11.314 1.00 97.75 180 GLU A C 1
ATOM 1491 O O . GLU A 1 180 ? -26.395 -15.676 11.420 1.00 97.75 180 GLU A O 1
ATOM 1496 N N . VAL A 1 181 ? -24.483 -16.331 12.377 1.00 97.19 181 VAL A N 1
ATOM 1497 C CA . VAL A 1 181 ? -25.015 -16.277 13.740 1.00 97.19 181 VAL A CA 1
ATOM 1498 C C . VAL A 1 181 ? -25.562 -14.887 14.058 1.00 97.19 181 VAL A C 1
ATOM 1500 O O . VAL A 1 181 ? -26.653 -14.755 14.618 1.00 97.19 181 VAL A O 1
ATOM 1503 N N . PHE A 1 182 ? -24.786 -13.847 13.745 1.00 97.75 182 PHE A N 1
ATOM 1504 C CA . PHE A 1 182 ? -25.169 -12.479 14.066 1.00 97.75 182 PHE A CA 1
ATOM 1505 C C . PHE A 1 182 ? -26.394 -12.032 13.266 1.00 97.75 182 PHE A C 1
ATOM 1507 O O . PHE A 1 182 ? -27.336 -11.496 13.853 1.00 97.75 182 PHE A O 1
ATOM 1514 N N . GLN A 1 183 ? -26.431 -12.292 11.952 1.00 97.38 183 GLN A N 1
ATOM 1515 C CA . GLN A 1 183 ? -27.583 -11.936 11.117 1.00 97.38 183 GLN A CA 1
ATOM 1516 C C . GLN A 1 183 ? -28.852 -12.656 11.566 1.00 97.38 183 GLN A C 1
ATOM 1518 O O . GLN A 1 183 ? -29.924 -12.059 11.520 1.00 97.38 183 GLN A O 1
ATOM 1523 N N . ASP A 1 184 ? -28.766 -13.908 12.018 1.00 97.81 184 ASP A N 1
ATOM 1524 C CA . ASP A 1 184 ? -29.949 -14.652 12.437 1.00 97.81 184 ASP A CA 1
ATOM 1525 C C . ASP A 1 184 ? -30.510 -14.103 13.752 1.00 97.81 184 ASP A C 1
ATOM 1527 O O . ASP A 1 184 ? -31.726 -13.951 13.893 1.00 97.81 184 ASP A O 1
ATOM 1531 N N . ALA A 1 185 ? -29.635 -13.701 14.678 1.00 97.94 185 ALA A N 1
ATOM 1532 C CA . ALA A 1 185 ? -30.028 -13.011 15.902 1.00 97.94 185 ALA A CA 1
ATOM 1533 C C . ALA A 1 185 ? -30.666 -11.636 15.624 1.00 97.94 185 ALA A C 1
ATOM 1535 O O . ALA A 1 185 ? -31.687 -11.293 16.228 1.00 97.94 185 ALA A O 1
ATOM 1536 N N . ILE A 1 186 ? -30.105 -10.861 14.688 1.00 97.81 186 ILE A N 1
ATOM 1537 C CA . ILE A 1 186 ? -30.668 -9.575 14.248 1.00 97.81 186 ILE A CA 1
ATOM 1538 C C . ILE A 1 186 ? -32.027 -9.779 13.575 1.00 97.81 186 ILE A C 1
ATOM 1540 O O . ILE A 1 186 ? -33.003 -9.132 13.947 1.00 97.81 186 ILE A O 1
ATOM 1544 N N . ASN A 1 187 ? -32.130 -10.717 12.638 1.00 97.88 187 ASN A N 1
ATOM 1545 C CA . ASN A 1 187 ? -33.373 -10.994 11.924 1.00 97.88 187 ASN A CA 1
ATOM 1546 C C . ASN A 1 187 ? -34.473 -11.513 12.866 1.00 97.88 187 ASN A C 1
ATOM 1548 O O . ASN A 1 187 ? -35.632 -11.133 12.713 1.00 97.88 187 ASN A O 1
ATOM 1552 N N . ALA A 1 188 ? -34.130 -12.312 13.884 1.00 97.12 188 ALA A N 1
ATOM 1553 C CA . ALA A 1 188 ? -35.076 -12.720 14.924 1.00 97.12 188 ALA A CA 1
ATOM 1554 C C . ALA A 1 188 ? -35.582 -11.518 15.741 1.00 97.12 188 ALA A C 1
ATOM 1556 O O . ALA A 1 188 ? -36.779 -11.397 16.007 1.00 97.12 188 ALA A O 1
ATOM 1557 N N . ARG A 1 189 ? -34.688 -10.588 16.095 1.00 95.88 189 ARG A N 1
ATOM 1558 C CA . ARG A 1 189 ? -35.046 -9.337 16.777 1.00 95.88 189 ARG A CA 1
ATOM 1559 C C . ARG A 1 189 ? -35.923 -8.432 15.904 1.00 95.88 189 ARG A C 1
ATOM 1561 O O . ARG A 1 189 ? -36.877 -7.845 16.410 1.00 95.88 189 ARG A O 1
ATOM 1568 N N . ARG A 1 190 ? -35.631 -8.330 14.605 1.00 96.81 190 ARG A N 1
ATOM 1569 C CA . ARG A 1 190 ? -36.454 -7.605 13.623 1.00 96.81 190 ARG A CA 1
ATOM 1570 C C . ARG A 1 190 ? -37.851 -8.203 13.514 1.00 96.81 190 ARG A C 1
ATOM 1572 O O . ARG A 1 190 ? -38.825 -7.462 13.611 1.00 96.81 190 ARG A O 1
ATOM 1579 N N . ALA A 1 191 ? -37.956 -9.531 13.447 1.00 95.75 191 ALA A N 1
ATOM 1580 C CA . ALA A 1 191 ? -39.238 -10.230 13.426 1.00 95.75 191 ALA A CA 1
ATOM 1581 C C . ALA A 1 191 ? -40.079 -9.945 14.684 1.00 95.75 191 ALA A C 1
ATOM 1583 O O . ALA A 1 191 ? -41.263 -9.642 14.570 1.00 95.75 191 ALA A O 1
ATOM 1584 N N . GLN A 1 192 ? -39.470 -9.933 15.878 1.00 94.44 192 GLN A N 1
ATOM 1585 C CA . GLN A 1 192 ? -40.155 -9.541 17.124 1.00 94.44 192 GLN A CA 1
ATOM 1586 C C . GLN A 1 192 ? -40.659 -8.090 17.115 1.00 94.44 192 GLN A C 1
ATOM 1588 O O . GLN A 1 192 ? -41.597 -7.752 17.833 1.00 94.44 192 GLN A O 1
ATOM 1593 N N . ARG A 1 193 ? -40.031 -7.229 16.312 1.00 94.06 193 ARG A N 1
ATOM 1594 C CA . ARG A 1 193 ? -40.395 -5.821 16.117 1.00 94.06 193 ARG A CA 1
ATOM 1595 C C . ARG A 1 193 ? -41.262 -5.591 14.874 1.00 94.06 193 ARG A C 1
ATOM 1597 O O . ARG A 1 193 ? -41.494 -4.441 14.520 1.00 94.06 193 ARG A O 1
ATOM 1604 N N . ASN A 1 194 ? -41.746 -6.655 14.228 1.00 94.44 194 ASN A N 1
ATOM 1605 C CA . ASN A 1 194 ? -42.534 -6.609 12.991 1.00 94.44 194 ASN A CA 1
ATOM 1606 C C . ASN A 1 194 ? -41.827 -5.924 11.802 1.00 94.44 194 ASN A C 1
ATOM 1608 O O . ASN A 1 194 ? -42.487 -5.392 10.912 1.00 94.44 194 ASN A O 1
ATOM 1612 N N . VAL A 1 195 ? -40.493 -5.953 11.766 1.00 95.25 195 VAL A N 1
ATOM 1613 C CA . VAL A 1 195 ? -39.684 -5.476 10.634 1.00 95.25 195 VAL A CA 1
ATOM 1614 C C . VAL A 1 195 ? -39.500 -6.631 9.645 1.00 95.25 195 VAL A C 1
ATOM 1616 O O . VAL A 1 195 ? -39.023 -7.700 10.031 1.00 95.25 195 VAL A O 1
ATOM 1619 N N . GLN A 1 196 ? -39.903 -6.432 8.386 1.00 92.56 196 GLN A N 1
ATOM 1620 C CA . GLN A 1 196 ? -39.883 -7.473 7.345 1.00 92.56 196 GLN A CA 1
ATOM 1621 C C . GLN A 1 196 ? -38.536 -7.551 6.618 1.00 92.56 196 GLN A C 1
ATOM 1623 O O . GLN A 1 196 ? -38.165 -8.606 6.101 1.00 92.56 196 GLN A O 1
ATOM 1628 N N . GLU A 1 197 ? -37.787 -6.448 6.573 1.00 95.06 197 GLU A N 1
ATOM 1629 C CA . GLU A 1 197 ? -36.481 -6.381 5.932 1.00 95.06 197 GLU A CA 1
ATOM 1630 C C . GLU A 1 197 ? -35.472 -7.262 6.671 1.00 95.06 197 GLU A C 1
ATOM 1632 O O . GLU A 1 197 ? -35.137 -7.022 7.835 1.00 95.06 197 GLU A O 1
ATOM 1637 N N . ARG A 1 198 ? -34.926 -8.258 5.972 1.00 96.94 198 ARG A N 1
ATOM 1638 C CA . ARG A 1 198 ? -33.900 -9.151 6.516 1.00 96.94 198 ARG A CA 1
ATOM 1639 C C . ARG A 1 198 ? -32.521 -8.774 6.004 1.00 96.94 198 ARG A C 1
ATOM 1641 O O . ARG A 1 198 ? -32.347 -8.547 4.809 1.00 96.94 198 ARG A O 1
ATOM 1648 N N . VAL A 1 199 ? -31.542 -8.757 6.902 1.00 97.19 199 VAL A N 1
ATOM 1649 C CA . VAL A 1 199 ? -30.130 -8.632 6.524 1.00 97.19 199 VAL A CA 1
ATOM 1650 C C . VAL A 1 199 ? -29.561 -9.989 6.133 1.00 97.19 199 VAL A C 1
ATOM 1652 O O . VAL A 1 199 ? -29.900 -11.011 6.735 1.00 97.19 199 VAL A O 1
ATOM 1655 N N . ASP A 1 200 ? -28.669 -9.976 5.147 1.00 97.12 200 ASP A N 1
ATOM 1656 C CA . ASP A 1 200 ? -27.867 -11.125 4.729 1.00 97.12 200 ASP A CA 1
ATOM 1657 C C . ASP A 1 200 ? -26.389 -10.731 4.789 1.00 97.12 200 ASP A C 1
ATOM 1659 O O . ASP A 1 200 ? -25.793 -10.245 3.824 1.00 97.12 200 ASP A O 1
ATOM 1663 N N . LEU A 1 201 ? -25.816 -10.862 5.984 1.00 97.44 201 LEU A N 1
ATOM 1664 C CA . LEU A 1 201 ? -24.449 -10.439 6.260 1.00 97.44 201 LEU A CA 1
ATOM 1665 C C . LEU A 1 201 ? -23.424 -11.363 5.599 1.00 97.44 201 LEU A C 1
ATOM 1667 O O . LEU A 1 201 ? -22.338 -10.900 5.257 1.00 97.44 201 LEU A O 1
ATOM 1671 N N . LYS A 1 202 ? -23.767 -12.636 5.362 1.00 96.19 202 LYS A N 1
ATOM 1672 C CA . LYS A 1 202 ? -22.926 -13.557 4.586 1.00 96.19 202 LYS A CA 1
ATOM 1673 C C . LYS A 1 202 ? -22.744 -13.082 3.151 1.00 96.19 202 LYS A C 1
ATOM 1675 O O . LYS A 1 202 ? -21.615 -13.018 2.666 1.00 96.19 202 LYS A O 1
ATOM 1680 N N . ILE A 1 203 ? -23.838 -12.728 2.478 1.00 96.06 203 ILE A N 1
ATOM 1681 C CA . ILE A 1 203 ? -23.760 -12.229 1.103 1.00 96.06 203 ILE A CA 1
ATOM 1682 C C . ILE A 1 203 ? -23.105 -10.848 1.060 1.00 96.06 203 ILE A C 1
ATOM 1684 O O . ILE A 1 203 ? -22.256 -10.621 0.203 1.00 96.06 203 ILE A O 1
ATOM 1688 N N . LEU A 1 204 ? -23.392 -9.961 2.017 1.00 97.06 204 LEU A N 1
ATOM 1689 C CA . LEU A 1 204 ? -22.685 -8.680 2.139 1.00 97.06 204 LEU A CA 1
ATOM 1690 C C . LEU A 1 204 ? -21.170 -8.866 2.316 1.00 97.06 204 LEU A C 1
ATOM 1692 O O . LEU A 1 204 ? -20.390 -8.120 1.727 1.00 97.06 204 LEU A O 1
ATOM 1696 N N . TRP A 1 205 ? -20.736 -9.865 3.089 1.00 97.56 205 TRP A N 1
ATOM 1697 C CA . TRP A 1 205 ? -19.317 -10.189 3.255 1.00 97.56 205 TRP A CA 1
ATOM 1698 C C . TRP A 1 205 ? -18.669 -10.646 1.951 1.00 97.56 205 TRP A C 1
ATOM 1700 O O . TRP A 1 205 ? -17.587 -10.171 1.598 1.00 97.56 205 TRP A O 1
ATOM 1710 N N . LEU A 1 206 ? -19.355 -11.506 1.199 1.00 96.62 206 LEU A N 1
ATOM 1711 C CA . LEU A 1 206 ? -18.901 -11.927 -0.120 1.00 96.62 206 LEU A CA 1
ATOM 1712 C C . LEU A 1 206 ? -18.824 -10.749 -1.102 1.00 96.62 206 LEU A C 1
ATOM 1714 O O . LEU A 1 206 ? -17.801 -10.590 -1.769 1.00 96.62 206 LEU A O 1
ATOM 1718 N N . GLU A 1 207 ? -19.856 -9.902 -1.173 1.00 95.19 207 GLU A N 1
ATOM 1719 C CA . GLU A 1 207 ? -19.875 -8.706 -2.029 1.00 95.19 207 GLU A CA 1
ATOM 1720 C C . GLU A 1 207 ? -18.715 -7.755 -1.664 1.00 95.19 207 GLU A C 1
ATOM 1722 O O . GLU A 1 207 ? -17.984 -7.275 -2.537 1.00 95.19 207 GLU A O 1
ATOM 1727 N N . PHE A 1 208 ? -18.487 -7.534 -0.366 1.00 95.50 208 PHE A N 1
ATOM 1728 C CA . PHE A 1 208 ? -17.415 -6.681 0.144 1.00 95.50 208 PHE A CA 1
ATOM 1729 C C . PHE A 1 208 ? -16.013 -7.215 -0.178 1.00 95.50 208 PHE A C 1
ATOM 1731 O O . PHE A 1 208 ? -15.163 -6.466 -0.675 1.00 95.50 208 PHE A O 1
ATOM 1738 N N . ILE A 1 209 ? -15.751 -8.501 0.071 1.00 96.19 209 ILE A N 1
ATOM 1739 C CA . ILE A 1 209 ? -14.455 -9.122 -0.234 1.00 96.19 209 ILE A CA 1
ATOM 1740 C C . ILE A 1 209 ? -14.208 -9.173 -1.737 1.00 96.19 209 ILE A C 1
ATOM 1742 O O . ILE A 1 209 ? -13.110 -8.833 -2.176 1.00 96.19 209 ILE A O 1
ATOM 1746 N N . THR A 1 210 ? -15.229 -9.494 -2.531 1.00 94.56 210 THR A N 1
ATOM 1747 C CA . THR A 1 210 ? -15.138 -9.466 -3.997 1.00 94.56 210 THR A CA 1
ATOM 1748 C C . THR A 1 210 ? -14.735 -8.076 -4.483 1.00 94.56 210 THR A C 1
ATOM 1750 O O . THR A 1 210 ? -13.777 -7.935 -5.244 1.00 94.56 210 THR A O 1
ATOM 1753 N N . SER A 1 211 ? -15.390 -7.026 -3.975 1.00 92.56 211 SER A N 1
ATOM 1754 C CA . SER A 1 211 ? -15.022 -5.635 -4.261 1.00 92.56 211 SER A CA 1
ATOM 1755 C C . SER A 1 211 ? -13.583 -5.319 -3.825 1.00 92.56 211 SER A C 1
ATOM 1757 O O . SER A 1 211 ? -12.835 -4.677 -4.563 1.00 92.56 211 SER A O 1
ATOM 1759 N N . THR A 1 212 ? -13.168 -5.759 -2.636 1.00 93.69 212 THR A N 1
ATOM 1760 C CA . THR A 1 212 ? -11.814 -5.517 -2.108 1.00 93.69 212 THR A CA 1
ATOM 1761 C C . THR A 1 212 ? -10.747 -6.163 -2.995 1.00 93.69 212 THR A C 1
ATOM 1763 O O . THR A 1 212 ? -9.795 -5.497 -3.409 1.00 93.69 212 THR A O 1
ATOM 1766 N N . PHE A 1 213 ? -10.939 -7.427 -3.375 1.00 95.12 213 PHE A N 1
ATOM 1767 C CA . PHE A 1 213 ? -10.054 -8.129 -4.303 1.00 95.12 213 PHE A CA 1
ATOM 1768 C C . PHE A 1 213 ? -10.042 -7.480 -5.682 1.00 95.12 213 PHE A C 1
ATOM 1770 O O . PHE A 1 213 ? -8.966 -7.325 -6.260 1.00 95.12 213 PHE A O 1
ATOM 1777 N N . GLN A 1 214 ? -11.191 -7.025 -6.188 1.00 92.69 214 GLN A N 1
ATOM 1778 C CA . GLN A 1 214 ? -11.258 -6.362 -7.489 1.00 92.69 214 GLN A CA 1
ATOM 1779 C C . GLN A 1 214 ? -10.467 -5.050 -7.478 1.00 92.69 214 GLN A C 1
ATOM 1781 O O . GLN A 1 214 ? -9.726 -4.779 -8.423 1.00 92.69 214 GLN A O 1
ATOM 1786 N N . ALA A 1 215 ? -10.558 -4.255 -6.406 1.00 92.12 215 ALA A N 1
ATOM 1787 C CA . ALA A 1 215 ? -9.743 -3.053 -6.234 1.00 92.12 215 ALA A CA 1
ATOM 1788 C C . ALA A 1 215 ? -8.245 -3.377 -6.165 1.00 92.12 215 ALA A C 1
ATOM 1790 O O . ALA A 1 215 ? -7.467 -2.770 -6.899 1.00 92.12 215 ALA A O 1
ATOM 1791 N N . MET A 1 216 ? -7.850 -4.354 -5.343 1.00 94.88 216 MET A N 1
ATOM 1792 C CA . MET A 1 216 ? -6.457 -4.791 -5.211 1.00 94.88 216 MET A CA 1
ATOM 1793 C C . MET A 1 216 ? -5.874 -5.244 -6.558 1.00 94.88 216 MET A C 1
ATOM 1795 O O . MET A 1 216 ? -4.837 -4.738 -6.990 1.00 94.88 216 MET A O 1
ATOM 1799 N N . VAL A 1 217 ? -6.546 -6.175 -7.238 1.00 95.12 217 VAL A N 1
ATOM 1800 C CA . VAL A 1 217 ? -6.079 -6.794 -8.487 1.00 95.12 217 VAL A CA 1
ATOM 1801 C C . VAL A 1 217 ? -6.038 -5.787 -9.630 1.00 95.12 217 VAL A C 1
ATOM 1803 O O . VAL A 1 217 ? -5.013 -5.668 -10.300 1.00 95.12 217 VAL A O 1
ATOM 1806 N N . THR A 1 218 ? -7.127 -5.045 -9.844 1.00 93.25 218 THR A N 1
ATOM 1807 C CA . THR A 1 218 ? -7.224 -4.090 -10.958 1.00 93.25 218 THR A CA 1
ATOM 1808 C C . THR A 1 218 ? -6.198 -2.979 -10.791 1.00 93.25 218 THR A C 1
ATOM 1810 O O . THR A 1 218 ? -5.441 -2.706 -11.714 1.00 93.25 218 THR A O 1
ATOM 1813 N N . ARG A 1 219 ? -6.102 -2.377 -9.597 1.00 93.50 219 ARG A N 1
ATOM 1814 C CA . ARG A 1 219 ? -5.209 -1.231 -9.372 1.00 93.50 219 ARG A CA 1
ATOM 1815 C C . ARG A 1 219 ? -3.750 -1.629 -9.509 1.00 93.50 219 ARG A C 1
ATOM 1817 O O . ARG A 1 219 ? -2.967 -0.885 -10.091 1.00 93.50 219 ARG A O 1
ATOM 1824 N N . THR A 1 220 ? -3.399 -2.805 -8.991 1.00 95.75 220 THR A N 1
ATOM 1825 C CA . THR A 1 220 ? -2.037 -3.328 -9.097 1.00 95.75 220 THR A CA 1
ATOM 1826 C C . THR A 1 220 ? -1.690 -3.656 -10.544 1.00 95.75 220 THR A C 1
ATOM 1828 O O . THR A 1 220 ? -0.638 -3.231 -11.006 1.00 95.75 220 THR A O 1
ATOM 1831 N N . HIS A 1 221 ? -2.563 -4.366 -11.268 1.00 95.94 221 HIS A N 1
ATOM 1832 C CA . HIS A 1 221 ? -2.306 -4.756 -12.659 1.00 95.94 221 HIS A CA 1
ATOM 1833 C C . HIS A 1 221 ? -2.239 -3.545 -13.596 1.00 95.94 221 HIS A C 1
ATOM 1835 O O . HIS A 1 221 ? -1.268 -3.439 -14.339 1.00 95.94 221 HIS A O 1
ATOM 1841 N N . THR A 1 222 ? -3.177 -2.596 -13.502 1.00 93.94 222 THR A N 1
ATOM 1842 C CA . THR A 1 222 ? -3.138 -1.353 -14.292 1.00 93.94 222 THR A CA 1
ATOM 1843 C C . THR A 1 222 ? -1.859 -0.574 -14.016 1.00 93.94 222 THR A C 1
ATOM 1845 O O . THR A 1 222 ? -1.120 -0.264 -14.944 1.00 93.94 222 THR A O 1
ATOM 1848 N N . TRP A 1 223 ? -1.529 -0.338 -12.739 1.00 94.75 223 TRP A N 1
ATOM 1849 C CA . TRP A 1 223 ? -0.288 0.348 -12.382 1.00 94.75 223 TRP A CA 1
ATOM 1850 C C . TRP A 1 223 ? 0.941 -0.370 -12.952 1.00 94.75 223 TRP A C 1
ATOM 1852 O O . TRP A 1 223 ? 1.824 0.279 -13.502 1.00 94.75 223 TRP A O 1
ATOM 1862 N N . PHE A 1 224 ? 0.991 -1.698 -12.838 1.00 96.06 224 PHE A N 1
ATOM 1863 C CA . PHE A 1 224 ? 2.108 -2.516 -13.309 1.00 96.06 224 PHE A CA 1
ATOM 1864 C C . PHE A 1 224 ? 2.290 -2.386 -14.819 1.00 96.06 224 PHE A C 1
ATOM 1866 O O . PHE A 1 224 ? 3.399 -2.149 -15.295 1.00 96.06 224 PHE A O 1
ATOM 1873 N N . HIS A 1 225 ? 1.188 -2.520 -15.554 1.00 94.44 225 HIS A N 1
ATOM 1874 C CA . HIS A 1 225 ? 1.154 -2.426 -17.003 1.00 94.44 225 HIS A CA 1
ATOM 1875 C C . HIS A 1 225 ? 1.618 -1.042 -17.464 1.00 94.44 225 HIS A C 1
ATOM 1877 O O . HIS A 1 225 ? 2.555 -0.950 -18.254 1.00 94.44 225 HIS A O 1
ATOM 1883 N N . ASP A 1 226 ? 1.045 0.024 -16.903 1.00 94.50 226 ASP A N 1
ATOM 1884 C CA . ASP A 1 226 ? 1.385 1.399 -17.271 1.00 94.50 226 ASP A CA 1
ATOM 1885 C C . ASP A 1 226 ? 2.873 1.697 -17.049 1.00 94.50 226 ASP A C 1
ATOM 1887 O O . ASP A 1 226 ? 3.533 2.233 -17.934 1.00 94.50 226 ASP A O 1
ATOM 1891 N N . ARG A 1 227 ? 3.439 1.306 -15.895 1.00 95.25 227 ARG A N 1
ATOM 1892 C CA . ARG A 1 227 ? 4.860 1.561 -15.593 1.00 95.25 227 ARG A CA 1
ATOM 1893 C C . ARG A 1 227 ? 5.806 0.812 -16.519 1.00 95.25 227 ARG A C 1
ATOM 1895 O O . ARG A 1 227 ? 6.838 1.352 -16.918 1.00 95.25 227 ARG A O 1
ATOM 1902 N N . VAL A 1 228 ? 5.476 -0.435 -16.844 1.00 95.88 228 VAL A N 1
ATOM 1903 C CA . VAL A 1 228 ? 6.285 -1.234 -17.763 1.00 95.88 228 VAL A CA 1
ATOM 1904 C C . VAL A 1 228 ? 6.222 -0.650 -19.176 1.00 95.88 228 VAL A C 1
ATOM 1906 O O . VAL A 1 228 ? 7.270 -0.461 -19.794 1.00 95.88 228 VAL A O 1
ATOM 1909 N N . HIS A 1 229 ? 5.030 -0.301 -19.667 1.00 94.50 229 HIS A N 1
ATOM 1910 C CA . HIS A 1 229 ? 4.872 0.297 -20.996 1.00 94.50 229 HIS A CA 1
ATOM 1911 C C . HIS A 1 229 ? 5.525 1.667 -21.112 1.00 94.50 229 HIS A C 1
ATOM 1913 O O . HIS A 1 229 ? 6.158 1.936 -22.129 1.00 94.50 229 HIS A O 1
ATOM 1919 N N . GLU A 1 230 ? 5.441 2.514 -20.085 1.00 94.75 230 GLU A N 1
ATOM 1920 C CA . GLU A 1 230 ? 6.167 3.791 -20.040 1.00 94.75 230 GLU A CA 1
ATOM 1921 C C . GLU A 1 230 ? 7.680 3.579 -20.202 1.00 94.75 230 GLU A C 1
ATOM 1923 O O . GLU A 1 230 ? 8.322 4.266 -20.998 1.00 94.75 230 GLU A O 1
ATOM 1928 N N . CYS A 1 231 ? 8.247 2.593 -19.498 1.00 95.56 231 CYS A N 1
ATOM 1929 C CA . CYS A 1 231 ? 9.672 2.269 -19.567 1.00 95.56 231 CYS A CA 1
ATOM 1930 C C . CYS A 1 231 ? 10.082 1.753 -20.959 1.00 95.56 231 CYS A C 1
ATOM 1932 O O . CYS A 1 231 ? 11.069 2.220 -21.534 1.00 95.56 231 CYS A O 1
ATOM 1934 N N . ILE A 1 232 ? 9.293 0.835 -21.526 1.00 95.06 232 ILE A N 1
ATOM 1935 C CA . ILE A 1 232 ? 9.486 0.298 -22.880 1.00 95.06 232 ILE A CA 1
ATOM 1936 C C . ILE A 1 232 ? 9.401 1.413 -23.926 1.00 95.06 232 ILE A C 1
ATOM 1938 O O . ILE A 1 232 ? 10.296 1.542 -24.761 1.00 95.06 232 ILE A O 1
ATOM 1942 N N . SER A 1 233 ? 8.361 2.243 -23.860 1.00 95.31 233 SER A N 1
ATOM 1943 C CA . SER A 1 233 ? 8.129 3.335 -24.813 1.00 95.31 233 SER A CA 1
ATOM 1944 C C . SER A 1 233 ? 9.263 4.359 -24.766 1.00 95.31 233 SER A C 1
ATOM 1946 O O . SER A 1 233 ? 9.732 4.821 -25.802 1.00 95.31 233 SER A O 1
ATOM 1948 N N . ALA A 1 234 ? 9.773 4.674 -23.571 1.00 96.00 234 ALA A N 1
ATOM 1949 C CA . ALA A 1 234 ? 10.928 5.553 -23.417 1.00 96.00 234 ALA A CA 1
ATOM 1950 C C . ALA A 1 234 ? 12.218 4.947 -24.007 1.00 96.00 234 ALA A C 1
ATOM 1952 O O . ALA A 1 234 ? 13.013 5.668 -24.614 1.00 96.00 234 ALA A O 1
ATOM 1953 N N . ALA A 1 235 ? 12.425 3.631 -23.875 1.00 96.12 235 ALA A N 1
ATOM 1954 C CA . ALA A 1 235 ? 13.554 2.941 -24.502 1.00 96.12 235 ALA A CA 1
ATOM 1955 C C . ALA A 1 235 ? 13.441 2.910 -26.037 1.00 96.12 235 ALA A C 1
ATOM 1957 O O . ALA A 1 235 ? 14.454 3.028 -26.730 1.00 96.12 235 ALA A O 1
ATOM 1958 N N . GLN A 1 236 ? 12.225 2.760 -26.569 1.00 95.19 236 GLN A N 1
ATOM 1959 C CA . GLN A 1 236 ? 11.938 2.827 -28.005 1.00 95.19 236 GLN A CA 1
ATOM 1960 C C . GLN A 1 236 ? 12.206 4.222 -28.567 1.00 95.19 236 GLN A C 1
ATOM 1962 O O . GLN A 1 236 ? 12.987 4.348 -29.506 1.00 95.19 236 GLN A O 1
ATOM 1967 N N . ALA A 1 237 ? 11.650 5.265 -27.947 1.00 95.88 237 ALA A N 1
ATOM 1968 C CA . ALA A 1 237 ? 11.874 6.649 -28.361 1.00 95.88 237 ALA A CA 1
ATOM 1969 C C . ALA A 1 237 ? 13.372 7.002 -28.369 1.00 95.88 237 ALA A C 1
ATOM 1971 O O . ALA A 1 237 ? 13.879 7.575 -29.331 1.00 95.88 237 ALA A O 1
ATOM 1972 N N . TRP A 1 238 ? 14.116 6.574 -27.341 1.00 95.81 238 TRP A N 1
ATOM 1973 C CA . TRP A 1 238 ? 15.567 6.754 -27.312 1.00 95.81 238 TRP A CA 1
ATOM 1974 C C . TRP A 1 238 ? 16.275 6.048 -28.476 1.00 95.81 238 TRP A C 1
ATOM 1976 O O . TRP A 1 238 ? 17.169 6.628 -29.089 1.00 95.81 238 TRP A O 1
ATOM 1986 N N . TYR A 1 239 ? 15.898 4.807 -28.791 1.00 95.94 239 TYR A N 1
ATOM 1987 C CA . TYR A 1 239 ? 16.461 4.094 -29.937 1.00 95.94 239 TYR A CA 1
ATOM 1988 C C . TYR A 1 239 ? 16.184 4.830 -31.256 1.00 95.94 239 TYR A C 1
ATOM 1990 O O . TYR A 1 239 ? 17.089 4.977 -32.078 1.00 95.94 239 TYR A O 1
ATOM 1998 N N . GLU A 1 240 ? 14.964 5.329 -31.446 1.00 94.69 240 GLU A N 1
ATOM 1999 C CA . GLU A 1 240 ? 14.583 6.087 -32.640 1.00 94.69 240 GLU A CA 1
ATOM 2000 C C . GLU A 1 240 ? 15.396 7.373 -32.795 1.00 94.69 240 GLU A C 1
ATOM 2002 O O . GLU A 1 240 ? 15.831 7.698 -33.902 1.00 94.69 240 GLU A O 1
ATOM 2007 N N . ASP A 1 241 ? 15.659 8.077 -31.694 1.00 95.88 241 ASP A N 1
ATOM 2008 C CA . ASP A 1 241 ? 16.535 9.246 -31.698 1.00 95.88 241 ASP A CA 1
ATOM 2009 C C . ASP A 1 241 ? 17.973 8.863 -32.093 1.00 95.88 241 ASP A C 1
ATOM 2011 O O . ASP A 1 241 ? 18.568 9.523 -32.942 1.00 95.88 241 ASP A O 1
ATOM 2015 N N . GLN A 1 242 ? 18.511 7.744 -31.591 1.00 95.56 242 GLN A N 1
ATOM 2016 C CA . GLN A 1 242 ? 19.842 7.260 -31.994 1.00 95.56 242 GLN A CA 1
ATOM 2017 C C . GLN A 1 242 ? 19.919 6.916 -33.487 1.00 95.56 242 GLN A C 1
ATOM 2019 O O . GLN A 1 242 ? 20.898 7.247 -34.155 1.00 95.56 242 GLN A O 1
ATOM 2024 N N . VAL A 1 243 ? 18.891 6.271 -34.047 1.00 94.62 243 VAL A N 1
ATOM 2025 C CA . VAL A 1 243 ? 18.812 6.009 -35.495 1.00 94.62 243 VAL A CA 1
ATOM 2026 C C . VAL A 1 243 ? 18.766 7.315 -36.289 1.00 94.62 243 VAL A C 1
ATOM 2028 O O . VAL A 1 243 ? 19.443 7.417 -37.312 1.00 94.62 243 VAL A O 1
ATOM 2031 N N . ARG A 1 244 ? 18.016 8.318 -35.820 1.00 95.06 244 ARG A N 1
ATOM 2032 C CA . ARG A 1 244 ? 17.899 9.628 -36.478 1.00 95.06 244 ARG A CA 1
ATOM 2033 C C . ARG A 1 244 ? 19.215 10.409 -36.462 1.00 95.06 244 ARG A C 1
ATOM 2035 O O . ARG A 1 244 ? 19.556 11.032 -37.461 1.00 95.06 244 ARG A O 1
ATOM 2042 N N . GLU A 1 245 ? 19.942 10.369 -35.348 1.00 95.38 245 GLU A N 1
ATOM 2043 C CA . GLU A 1 245 ? 21.178 11.137 -35.140 1.00 95.38 245 GLU A CA 1
ATOM 2044 C C . GLU A 1 245 ? 22.416 10.486 -35.768 1.00 95.38 245 GLU A C 1
ATOM 2046 O O . GLU A 1 245 ? 23.296 11.182 -36.273 1.00 95.38 245 GLU A O 1
ATOM 2051 N N . HIS A 1 246 ? 22.512 9.156 -35.726 1.00 93.50 246 HIS A N 1
ATOM 2052 C CA . HIS A 1 246 ? 23.736 8.430 -36.089 1.00 93.50 246 HIS A CA 1
ATOM 2053 C C . HIS A 1 246 ? 23.573 7.510 -37.304 1.00 93.50 246 HIS A C 1
ATOM 2055 O O . HIS A 1 246 ? 24.562 6.964 -37.804 1.00 93.50 246 HIS A O 1
ATOM 2061 N N . GLY A 1 247 ? 22.347 7.360 -37.807 1.00 90.69 247 GLY A N 1
ATOM 2062 C CA . GLY A 1 247 ? 22.000 6.432 -38.877 1.00 90.69 247 GLY A CA 1
ATOM 2063 C C . GLY A 1 247 ? 21.844 4.989 -38.388 1.00 90.69 247 GLY A C 1
ATOM 2064 O O . GLY A 1 247 ? 22.392 4.580 -37.365 1.00 90.69 247 GLY A O 1
ATOM 2065 N N . ALA A 1 248 ? 21.107 4.185 -39.159 1.00 86.69 248 ALA A N 1
ATOM 2066 C CA . ALA A 1 248 ? 20.804 2.788 -38.834 1.00 86.69 248 ALA A CA 1
ATOM 2067 C C . ALA A 1 248 ? 22.062 1.936 -38.579 1.00 86.69 248 ALA A C 1
ATOM 2069 O O . ALA A 1 248 ? 22.137 1.219 -37.581 1.00 86.69 248 ALA A O 1
ATOM 2070 N N . ALA A 1 249 ? 23.079 2.078 -39.439 1.00 84.88 249 ALA A N 1
ATOM 2071 C CA . ALA A 1 249 ? 24.312 1.293 -39.383 1.00 84.88 249 ALA A CA 1
ATOM 2072 C C . ALA A 1 249 ? 25.104 1.474 -38.073 1.00 84.88 249 ALA A C 1
ATOM 2074 O O . ALA A 1 249 ? 25.794 0.552 -37.644 1.00 84.88 249 ALA A O 1
ATOM 2075 N N . ASN A 1 250 ? 24.980 2.631 -37.411 1.00 89.06 250 ASN A N 1
ATOM 2076 C CA . ASN A 1 250 ? 25.713 2.942 -36.179 1.00 89.06 250 ASN A CA 1
ATOM 2077 C C . ASN A 1 250 ? 24.880 2.724 -34.903 1.00 89.06 250 ASN A C 1
ATOM 2079 O O . ASN A 1 250 ? 25.408 2.832 -33.797 1.00 89.06 250 ASN A O 1
ATOM 2083 N N . SER A 1 251 ? 23.597 2.373 -35.034 1.00 91.25 251 SER A N 1
ATOM 2084 C CA . SER A 1 251 ? 22.647 2.283 -33.914 1.00 91.25 251 SER A CA 1
ATOM 2085 C C . SER A 1 251 ? 22.364 0.853 -33.451 1.00 91.25 251 SER A C 1
ATOM 2087 O O . SER A 1 251 ? 21.466 0.624 -32.641 1.00 91.25 251 SER A O 1
ATOM 2089 N N . TYR A 1 252 ? 23.168 -0.121 -33.886 1.00 91.62 252 TYR A N 1
ATOM 2090 C CA . TYR A 1 252 ? 23.035 -1.525 -33.479 1.00 91.62 252 TYR A CA 1
ATOM 2091 C C . TYR A 1 252 ? 23.061 -1.711 -31.949 1.00 91.62 252 TYR A C 1
ATOM 2093 O O . TYR A 1 252 ? 22.230 -2.421 -31.383 1.00 91.62 252 TYR A O 1
ATOM 2101 N N . GLN A 1 253 ? 23.979 -1.038 -31.242 1.00 92.50 253 GLN A N 1
ATOM 2102 C CA . GLN A 1 253 ? 24.053 -1.132 -29.775 1.00 92.50 253 GLN A CA 1
ATOM 2103 C C . GLN A 1 253 ? 22.817 -0.532 -29.091 1.00 92.50 253 GLN A C 1
ATOM 2105 O O . GLN A 1 253 ? 22.412 -1.001 -28.025 1.00 92.50 253 GLN A O 1
ATOM 2110 N N . ALA A 1 254 ? 22.202 0.482 -29.707 1.00 92.81 254 ALA A N 1
ATOM 2111 C CA . ALA A 1 254 ? 20.949 1.046 -29.229 1.00 92.81 254 ALA A CA 1
ATOM 2112 C C . ALA A 1 254 ? 19.783 0.068 -29.436 1.00 92.81 254 ALA A C 1
ATOM 2114 O O . ALA A 1 254 ? 19.039 -0.183 -28.488 1.00 92.81 254 ALA A O 1
ATOM 2115 N N . ALA A 1 255 ? 19.695 -0.571 -30.610 1.00 93.31 255 ALA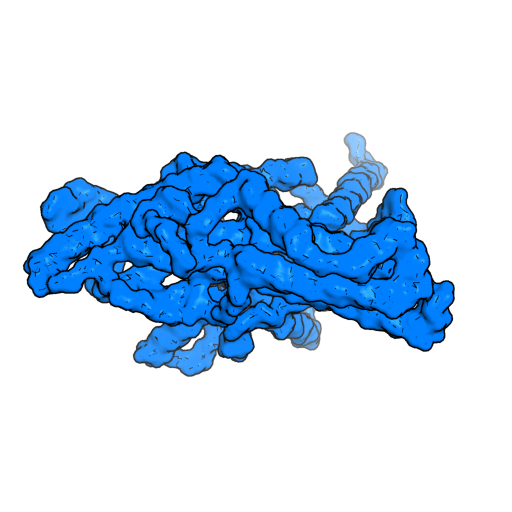 A N 1
ATOM 2116 C CA . ALA A 1 255 ? 18.710 -1.622 -30.885 1.00 93.31 255 ALA A CA 1
ATOM 2117 C C . ALA A 1 255 ? 18.836 -2.781 -29.887 1.00 93.31 255 ALA A C 1
ATOM 2119 O O . ALA A 1 255 ? 17.847 -3.219 -29.302 1.00 93.31 255 ALA A O 1
ATOM 2120 N N . LYS A 1 256 ? 20.068 -3.237 -29.621 1.00 93.62 256 LYS A N 1
ATOM 2121 C CA . LYS A 1 256 ? 20.336 -4.300 -28.647 1.00 93.62 256 LYS A CA 1
ATOM 2122 C C . LYS A 1 256 ? 19.822 -3.940 -27.250 1.00 93.62 256 LYS A C 1
ATOM 2124 O O . LYS A 1 256 ? 19.070 -4.720 -26.674 1.00 93.62 256 LYS A O 1
ATOM 2129 N N . LYS A 1 257 ? 20.171 -2.760 -26.725 1.00 94.06 257 LYS A N 1
ATOM 2130 C CA . LYS A 1 257 ? 19.725 -2.314 -25.391 1.00 94.06 257 LYS A CA 1
ATOM 2131 C C . LYS A 1 257 ? 18.211 -2.130 -25.297 1.00 94.06 257 LYS A C 1
ATOM 2133 O O . LYS A 1 257 ? 17.616 -2.501 -24.288 1.00 94.06 257 LYS A O 1
ATOM 2138 N N . CYS A 1 258 ? 17.593 -1.567 -26.335 1.00 95.50 258 CYS A N 1
ATOM 2139 C CA . CYS A 1 258 ? 16.140 -1.446 -26.423 1.00 95.50 258 CYS A CA 1
ATOM 2140 C C . CYS A 1 258 ? 15.478 -2.836 -26.405 1.00 95.50 258 CYS A C 1
ATOM 2142 O O . CYS A 1 258 ? 14.547 -3.070 -25.638 1.00 95.50 258 CYS A O 1
ATOM 2144 N N . GLY A 1 259 ? 16.022 -3.789 -27.169 1.00 93.94 259 GLY A N 1
ATOM 2145 C CA . GLY A 1 259 ? 15.535 -5.166 -27.233 1.00 93.94 259 GLY A CA 1
ATOM 2146 C C . GLY A 1 259 ? 15.690 -5.940 -25.920 1.00 93.94 259 GLY A C 1
ATOM 2147 O O . GLY A 1 259 ? 14.803 -6.709 -25.566 1.00 93.94 259 GLY A O 1
ATOM 2148 N N . GLU A 1 260 ? 16.778 -5.723 -25.175 1.00 94.38 260 GLU A N 1
ATOM 2149 C CA . GLU A 1 260 ? 16.969 -6.287 -23.828 1.00 94.38 260 GLU A CA 1
ATOM 2150 C C . GLU A 1 260 ? 15.912 -5.758 -22.845 1.00 94.38 260 GLU A C 1
ATOM 2152 O O . GLU A 1 260 ? 15.250 -6.552 -22.178 1.00 94.38 260 GLU A O 1
ATOM 2157 N N . CYS A 1 261 ? 15.696 -4.435 -22.817 1.00 95.44 261 CYS A N 1
ATOM 2158 C CA . CYS A 1 261 ? 14.646 -3.803 -22.011 1.00 95.44 261 CYS A CA 1
ATOM 2159 C C . CYS A 1 261 ? 13.258 -4.372 -22.355 1.00 95.44 261 CYS A C 1
ATOM 2161 O O . CYS A 1 261 ? 12.523 -4.813 -21.468 1.00 95.44 261 CYS A O 1
ATOM 2163 N N . TRP A 1 262 ? 12.929 -4.429 -23.650 1.00 94.94 262 TRP A N 1
ATOM 2164 C CA . TRP A 1 262 ? 11.683 -5.011 -24.148 1.00 94.94 262 TRP A CA 1
ATOM 2165 C C . TRP A 1 262 ? 11.505 -6.462 -23.700 1.00 94.94 262 TRP A C 1
ATOM 2167 O O . TRP A 1 262 ? 10.469 -6.798 -23.132 1.00 94.94 262 TRP A O 1
ATOM 2177 N N . SER A 1 263 ? 12.505 -7.314 -23.937 1.00 92.94 263 SER A N 1
ATOM 2178 C CA . SER A 1 263 ? 12.456 -8.747 -23.631 1.00 92.94 263 SER A CA 1
ATOM 2179 C C . SER A 1 263 ? 12.169 -9.002 -22.150 1.00 92.94 263 SER A C 1
ATOM 2181 O O . SER A 1 263 ? 11.258 -9.759 -21.800 1.00 92.94 263 SER A O 1
ATOM 2183 N N . ASP A 1 264 ? 12.915 -8.343 -21.266 1.00 94.88 264 ASP A N 1
ATOM 2184 C CA . ASP A 1 264 ? 12.813 -8.588 -19.831 1.00 94.88 264 ASP A CA 1
ATOM 2185 C C . ASP A 1 264 ? 11.501 -8.075 -19.243 1.00 94.88 264 ASP A C 1
ATOM 2187 O O . ASP A 1 264 ? 10.851 -8.782 -18.465 1.00 94.88 264 ASP A O 1
ATOM 2191 N N . LEU A 1 265 ? 11.078 -6.875 -19.640 1.00 95.94 265 LEU A N 1
ATOM 2192 C CA . LEU A 1 265 ? 9.843 -6.284 -19.143 1.00 95.94 265 LEU A CA 1
ATOM 2193 C C . LEU A 1 265 ? 8.590 -6.935 -19.754 1.00 95.94 265 LEU A C 1
ATOM 2195 O O . LEU A 1 265 ? 7.602 -7.144 -19.048 1.00 95.94 265 LEU A O 1
ATOM 2199 N N . SER A 1 266 ? 8.643 -7.368 -21.015 1.00 93.19 266 SER A N 1
ATOM 2200 C CA . SER A 1 266 ? 7.563 -8.140 -21.650 1.00 93.19 266 SER A CA 1
ATOM 2201 C C . SER A 1 266 ? 7.316 -9.472 -20.954 1.00 93.19 266 SER A C 1
ATOM 2203 O O . SER A 1 266 ? 6.173 -9.883 -20.760 1.00 93.19 266 SER A O 1
ATOM 2205 N N . ARG A 1 267 ? 8.378 -10.153 -20.506 1.00 92.69 267 ARG A N 1
ATOM 2206 C CA . ARG A 1 267 ? 8.236 -11.385 -19.721 1.00 92.69 267 ARG A CA 1
ATOM 2207 C C . ARG A 1 267 ? 7.491 -11.136 -18.408 1.00 92.69 267 ARG A C 1
ATOM 2209 O O . ARG A 1 267 ? 6.710 -11.986 -17.985 1.00 92.69 267 ARG A O 1
ATOM 2216 N N . LEU A 1 268 ? 7.700 -9.982 -17.775 1.00 95.12 268 LEU A N 1
ATOM 2217 C CA . LEU A 1 268 ? 6.959 -9.599 -16.574 1.00 95.12 268 LEU A CA 1
ATOM 2218 C C . LEU A 1 268 ? 5.485 -9.316 -16.865 1.00 95.12 268 LEU A C 1
ATOM 2220 O O . LEU A 1 268 ? 4.643 -9.818 -16.123 1.00 95.12 268 LEU A O 1
ATOM 2224 N N . LEU A 1 269 ? 5.167 -8.585 -17.942 1.00 94.06 269 LEU A N 1
ATOM 2225 C CA . LEU A 1 269 ? 3.778 -8.407 -18.390 1.00 94.06 269 LEU A CA 1
ATOM 2226 C C . LEU A 1 269 ? 3.106 -9.762 -18.610 1.00 94.06 269 LEU A C 1
ATOM 2228 O O . LEU A 1 269 ? 1.996 -9.998 -18.129 1.00 94.06 269 LEU A O 1
ATOM 2232 N N . ASN A 1 270 ? 3.831 -10.692 -19.238 1.00 91.75 270 ASN A N 1
ATOM 2233 C CA . ASN A 1 270 ? 3.301 -12.015 -19.502 1.00 91.75 270 ASN A CA 1
ATOM 2234 C C . ASN A 1 270 ? 2.898 -12.758 -18.225 1.00 91.75 270 ASN A C 1
ATOM 2236 O O . ASN A 1 270 ? 1.821 -13.351 -18.149 1.00 91.75 270 ASN A O 1
ATOM 2240 N N . VAL A 1 271 ? 3.751 -12.718 -17.206 1.00 94.56 271 VAL A N 1
ATOM 2241 C CA . VAL A 1 271 ? 3.459 -13.360 -15.922 1.00 94.56 271 VAL A CA 1
ATOM 2242 C C . VAL A 1 271 ? 2.354 -12.612 -15.173 1.00 94.56 271 VAL A C 1
ATOM 2244 O O . VAL A 1 271 ? 1.491 -13.244 -14.557 1.00 94.56 271 VAL A O 1
ATOM 2247 N N . ALA A 1 272 ? 2.327 -11.281 -15.255 1.00 95.56 272 ALA A N 1
ATOM 2248 C CA . ALA A 1 272 ? 1.350 -10.447 -14.566 1.00 95.56 272 ALA A CA 1
ATOM 2249 C C . ALA A 1 272 ? -0.094 -10.779 -14.953 1.00 95.56 272 ALA A C 1
ATOM 2251 O O . ALA A 1 272 ? -0.953 -10.842 -14.069 1.00 95.56 272 ALA A O 1
ATOM 2252 N N . ASP A 1 273 ? -0.366 -11.051 -16.234 1.00 93.56 273 ASP A N 1
ATOM 2253 C CA . ASP A 1 273 ? -1.748 -11.218 -16.691 1.00 93.56 273 ASP A CA 1
ATOM 2254 C C . ASP A 1 273 ? -2.448 -12.437 -16.107 1.00 93.56 273 ASP A C 1
ATOM 2256 O O . ASP A 1 273 ? -3.664 -12.392 -15.926 1.00 93.56 273 ASP A O 1
ATOM 2260 N N . PHE A 1 274 ? -1.703 -13.501 -15.802 1.00 92.25 274 PHE A N 1
ATOM 2261 C CA . PHE A 1 274 ? -2.258 -14.701 -15.184 1.00 92.25 274 PHE A CA 1
ATOM 2262 C C . PHE A 1 274 ? -1.936 -14.833 -13.698 1.00 92.25 274 PHE A C 1
ATOM 2264 O O . PHE A 1 274 ? -2.517 -15.699 -13.053 1.00 92.25 274 PHE A O 1
ATOM 2271 N N . THR A 1 275 ? -1.044 -14.010 -13.141 1.00 94.81 275 THR A N 1
ATOM 2272 C CA . THR A 1 275 ? -0.655 -14.086 -11.722 1.00 94.81 275 THR A CA 1
ATOM 2273 C C . THR A 1 275 ? -1.427 -13.086 -10.867 1.00 94.81 275 THR A C 1
ATOM 2275 O O . THR A 1 275 ? -1.922 -13.461 -9.810 1.00 94.81 275 THR A O 1
ATOM 2278 N N . ILE A 1 276 ? -1.589 -11.834 -11.319 1.00 96.25 276 ILE A N 1
ATOM 2279 C CA . ILE A 1 276 ? -2.279 -10.773 -10.562 1.00 96.25 276 ILE A CA 1
ATOM 2280 C C . ILE A 1 276 ? -3.796 -10.979 -10.671 1.00 96.25 276 ILE A C 1
ATOM 2282 O O . ILE A 1 276 ? -4.466 -10.358 -11.499 1.00 96.25 276 ILE A O 1
ATOM 2286 N N . MET A 1 277 ? -4.324 -11.924 -9.899 1.00 94.69 277 MET A N 1
ATOM 2287 C CA . MET A 1 277 ? -5.720 -12.375 -9.879 1.00 94.69 277 MET A CA 1
ATOM 2288 C C . MET A 1 277 ? -6.050 -12.964 -8.497 1.00 94.69 277 MET A C 1
ATOM 2290 O O . MET A 1 277 ? -5.138 -13.393 -7.793 1.00 94.69 277 MET A O 1
ATOM 2294 N N . MET A 1 278 ? -7.332 -13.021 -8.120 1.00 95.31 278 MET A N 1
ATOM 2295 C CA . MET A 1 278 ? -7.787 -13.632 -6.858 1.00 95.31 278 MET A CA 1
ATOM 2296 C C . MET A 1 278 ? -8.951 -14.600 -7.079 1.00 95.31 278 MET A C 1
ATOM 2298 O O . MET A 1 278 ? -9.999 -14.190 -7.574 1.00 95.31 278 MET A O 1
ATOM 2302 N N . SER A 1 279 ? -8.796 -15.863 -6.680 1.00 93.38 279 SER A N 1
ATOM 2303 C CA . SER A 1 279 ? -9.897 -16.829 -6.745 1.00 93.38 279 SER A CA 1
ATOM 2304 C C . SER A 1 279 ? -10.886 -16.622 -5.589 1.00 93.38 279 SER A C 1
ATOM 2306 O O . SER A 1 279 ? -10.500 -16.211 -4.492 1.00 93.38 279 SER A O 1
ATOM 2308 N N . LEU A 1 280 ? -12.164 -16.896 -5.857 1.00 95.69 280 LEU A N 1
ATOM 2309 C CA . LEU A 1 280 ? -13.237 -17.019 -4.863 1.00 95.69 280 LEU A CA 1
ATOM 2310 C C . LEU A 1 280 ? -13.711 -18.474 -4.706 1.00 95.69 280 LEU A C 1
ATOM 2312 O O . LEU A 1 280 ? -14.701 -18.741 -4.022 1.00 95.69 280 LEU A O 1
ATOM 2316 N N . ASP A 1 281 ? -13.036 -19.427 -5.352 1.00 92.81 281 ASP A N 1
ATOM 2317 C CA . ASP A 1 281 ? -13.435 -20.828 -5.336 1.00 92.81 281 ASP A CA 1
ATOM 2318 C C . ASP A 1 281 ? -13.452 -21.363 -3.895 1.00 92.81 281 ASP A C 1
ATOM 2320 O O . ASP A 1 281 ? -12.500 -21.226 -3.124 1.00 92.81 281 ASP A O 1
ATOM 2324 N N . GLY A 1 282 ? -14.582 -21.962 -3.516 1.00 93.88 282 GLY A N 1
ATOM 2325 C CA . GLY A 1 282 ? -14.788 -22.525 -2.184 1.00 93.88 282 GLY A CA 1
ATOM 2326 C C . GLY A 1 282 ? -15.182 -21.522 -1.089 1.00 93.88 282 GLY A C 1
ATOM 2327 O O . GLY A 1 282 ? -15.345 -21.931 0.067 1.00 93.88 282 GLY A O 1
ATOM 2328 N N . PHE A 1 283 ? -15.359 -20.241 -1.418 1.00 97.00 283 PHE A N 1
ATOM 2329 C CA . PHE A 1 283 ? -15.892 -19.249 -0.484 1.00 97.00 283 PHE A CA 1
ATOM 2330 C C . PHE A 1 283 ? -17.396 -19.481 -0.292 1.00 97.00 283 PHE A C 1
ATOM 2332 O O . PHE A 1 283 ? -18.147 -19.631 -1.256 1.00 97.00 283 PHE A O 1
ATOM 2339 N N . THR A 1 284 ? -17.859 -19.505 0.957 1.00 96.19 284 THR A N 1
ATOM 2340 C CA . THR A 1 284 ? -19.275 -19.713 1.282 1.00 96.19 284 THR A CA 1
ATOM 2341 C C . THR A 1 284 ? -20.148 -18.654 0.609 1.00 96.19 284 THR A C 1
ATOM 2343 O O . THR A 1 284 ? -19.925 -17.456 0.770 1.00 96.19 284 THR A O 1
ATOM 2346 N N . GLY A 1 285 ? -21.169 -19.103 -0.125 1.00 92.62 285 GLY A N 1
ATOM 2347 C CA . GLY A 1 285 ? -22.098 -18.239 -0.862 1.00 92.62 285 GLY A CA 1
ATOM 2348 C C . GLY A 1 285 ? -21.636 -17.865 -2.274 1.00 92.62 285 GLY A C 1
ATOM 2349 O O . GLY A 1 285 ? -22.447 -17.361 -3.047 1.00 92.62 285 GLY A O 1
ATOM 2350 N N . PHE A 1 286 ? -20.379 -18.135 -2.642 1.00 95.44 286 PHE A N 1
ATOM 2351 C CA . PHE A 1 286 ? -19.909 -17.941 -4.011 1.00 95.44 286 PHE A CA 1
ATOM 2352 C C . PHE A 1 286 ? -20.384 -19.087 -4.909 1.00 95.44 286 PHE A C 1
ATOM 2354 O O . PHE A 1 286 ? -20.380 -20.257 -4.526 1.00 95.44 286 PHE A O 1
ATOM 2361 N N . THR A 1 287 ? -20.813 -18.756 -6.122 1.00 89.81 287 THR A N 1
ATOM 2362 C CA . THR A 1 287 ? -21.171 -19.731 -7.153 1.00 89.81 287 THR A CA 1
ATOM 2363 C C . THR A 1 287 ? -20.645 -19.218 -8.477 1.00 89.81 287 THR A C 1
ATOM 2365 O O . THR A 1 287 ? -20.999 -18.114 -8.886 1.00 89.81 287 THR A O 1
ATOM 2368 N N . ALA A 1 288 ? -19.806 -20.025 -9.125 1.00 88.56 288 ALA A N 1
ATOM 2369 C CA . ALA A 1 288 ? -19.181 -19.664 -10.386 1.00 88.56 288 ALA A CA 1
ATOM 2370 C C . ALA A 1 288 ? -20.235 -19.338 -11.455 1.00 88.56 288 ALA A C 1
ATOM 2372 O O . ALA A 1 288 ? -21.205 -20.076 -11.649 1.00 88.56 288 ALA A O 1
ATOM 2373 N N . SER A 1 289 ? -20.017 -18.244 -12.173 1.00 85.31 289 SER A N 1
ATOM 2374 C CA . SER A 1 289 ? -20.878 -17.763 -13.245 1.00 85.31 289 SER A CA 1
ATOM 2375 C C . SER A 1 289 ? -20.044 -17.303 -14.432 1.00 85.31 289 SER A C 1
ATOM 2377 O O . SER A 1 289 ? -18.973 -16.719 -14.293 1.00 85.31 289 SER A O 1
ATOM 2379 N N . SER A 1 290 ? -20.575 -17.476 -15.643 1.00 76.12 290 SER A N 1
ATOM 2380 C CA . SER A 1 290 ? -19.944 -16.944 -16.857 1.00 76.12 290 SER A CA 1
ATOM 2381 C C . SER A 1 290 ? -19.897 -15.409 -16.892 1.00 76.12 290 SER A C 1
ATOM 2383 O O . SER A 1 290 ? -19.268 -14.836 -17.779 1.00 76.12 290 SER A O 1
ATOM 2385 N N . ARG A 1 291 ? -20.611 -14.741 -15.973 1.00 77.19 291 ARG A N 1
ATOM 2386 C CA . ARG A 1 291 ? -20.616 -13.282 -15.797 1.00 77.19 291 ARG A CA 1
ATOM 2387 C C . ARG A 1 291 ? -19.603 -12.798 -14.757 1.00 77.19 291 ARG A C 1
ATOM 2389 O O . ARG A 1 291 ? -19.513 -11.589 -14.554 1.00 77.19 291 ARG A O 1
ATOM 2396 N N . ASP A 1 292 ? -18.887 -13.708 -14.099 1.00 78.69 292 ASP A N 1
ATOM 2397 C CA . ASP A 1 292 ? -17.891 -13.342 -13.100 1.00 78.69 292 ASP A CA 1
ATOM 2398 C C . ASP A 1 292 ? -16.770 -12.510 -13.722 1.00 78.69 292 ASP A C 1
ATOM 2400 O O . ASP A 1 292 ? -16.465 -12.591 -14.919 1.00 78.69 292 ASP A O 1
ATOM 2404 N N . SER A 1 293 ? -16.123 -11.706 -12.882 1.00 81.88 293 SER A N 1
ATOM 2405 C CA . SER A 1 293 ? -14.902 -11.031 -13.291 1.00 81.88 293 SER A CA 1
ATOM 2406 C C . SER A 1 293 ? -13.850 -12.079 -13.649 1.00 81.88 293 SER A C 1
ATOM 2408 O O . SER A 1 293 ? -13.526 -12.968 -12.867 1.00 81.88 293 SER A O 1
ATOM 2410 N N . LYS A 1 294 ? -13.229 -11.924 -14.821 1.00 85.50 294 LYS A N 1
ATOM 2411 C CA . LYS A 1 294 ? -12.098 -12.768 -15.243 1.00 85.50 294 LYS A CA 1
ATOM 2412 C C . LYS A 1 294 ? -10.864 -12.617 -14.343 1.00 85.50 294 LYS A C 1
ATOM 2414 O O . LYS A 1 294 ? -9.892 -13.347 -14.497 1.00 85.50 294 LYS A O 1
ATOM 2419 N N . THR A 1 295 ? -10.872 -11.635 -13.442 1.00 87.88 295 THR A N 1
ATOM 2420 C CA . THR A 1 295 ? -9.741 -11.285 -12.569 1.00 87.88 295 THR A CA 1
ATOM 2421 C C . THR A 1 295 ? -10.031 -11.483 -11.085 1.00 87.88 295 THR A C 1
ATOM 2423 O O . THR A 1 295 ? -9.080 -11.492 -10.299 1.00 87.88 295 THR A O 1
ATOM 2426 N N . VAL A 1 296 ? -11.305 -11.681 -10.717 1.00 90.38 296 VAL A N 1
ATOM 2427 C CA . VAL A 1 296 ? -11.777 -12.071 -9.382 1.00 90.38 296 VAL A CA 1
ATOM 2428 C C . VAL A 1 296 ? -13.024 -12.946 -9.521 1.00 90.38 296 VAL A C 1
ATOM 2430 O O . VAL A 1 296 ? -14.045 -12.479 -10.014 1.00 90.38 296 VAL A O 1
ATOM 2433 N N . GLY A 1 297 ? -12.966 -14.198 -9.078 1.00 88.31 297 GLY A N 1
ATOM 2434 C CA . GLY A 1 297 ? -14.058 -15.152 -9.281 1.00 88.31 297 GLY A CA 1
ATOM 2435 C C . GLY A 1 297 ? -13.545 -16.578 -9.380 1.00 88.31 297 GLY A C 1
ATOM 2436 O O . GLY A 1 297 ? -12.533 -16.909 -8.762 1.00 88.31 297 GLY A O 1
ATOM 2437 N N . SER A 1 298 ? -14.219 -17.414 -10.168 1.00 86.12 298 SER A N 1
ATOM 2438 C CA . SER A 1 298 ? -13.724 -18.764 -10.431 1.00 86.12 298 SER A CA 1
ATOM 2439 C C . SER A 1 298 ? -12.528 -18.726 -11.374 1.00 86.12 298 SER A C 1
ATOM 2441 O O . SER A 1 298 ? -12.536 -18.007 -12.379 1.00 86.12 298 SER A O 1
ATOM 2443 N N . MET A 1 299 ? -11.473 -19.471 -11.042 1.00 84.06 299 MET A N 1
ATOM 2444 C CA . MET A 1 299 ? -10.218 -19.422 -11.786 1.00 84.06 299 MET A CA 1
ATOM 2445 C C . MET A 1 299 ? -9.596 -20.791 -11.962 1.00 84.06 299 MET A C 1
ATOM 2447 O O . MET A 1 299 ? -9.575 -21.621 -11.059 1.00 84.06 299 MET A O 1
ATOM 2451 N N . LEU A 1 300 ? -8.953 -20.979 -13.113 1.00 82.44 300 LEU A N 1
ATOM 2452 C CA . LEU A 1 300 ? -8.035 -22.094 -13.279 1.00 82.44 300 LEU A CA 1
ATOM 2453 C C . LEU A 1 300 ? -6.873 -21.951 -12.271 1.00 82.44 300 LEU A C 1
ATOM 2455 O O . LEU A 1 300 ? -6.323 -20.855 -12.116 1.00 82.44 300 LEU A O 1
ATOM 2459 N N . PRO A 1 301 ? -6.450 -23.019 -11.579 1.00 82.19 301 PRO A N 1
ATOM 2460 C CA . PRO A 1 301 ? -5.249 -22.970 -10.753 1.00 82.19 301 PRO A CA 1
ATOM 2461 C C . PRO A 1 301 ? -3.998 -22.764 -11.621 1.00 82.19 301 PRO A C 1
ATOM 2463 O O . PRO A 1 301 ? -4.013 -22.961 -12.838 1.00 82.19 301 PRO A O 1
ATOM 2466 N N . LEU A 1 302 ? -2.885 -22.367 -11.004 1.00 78.25 302 LEU A N 1
ATOM 2467 C CA . LEU A 1 302 ? -1.582 -22.517 -11.656 1.00 78.25 302 LEU A CA 1
ATOM 2468 C C . LEU A 1 302 ? -1.203 -24.012 -11.643 1.00 78.25 302 LEU A C 1
ATOM 2470 O O . LEU A 1 302 ? -1.449 -24.665 -10.629 1.00 78.25 302 LEU A O 1
ATOM 2474 N N . PRO A 1 303 ? -0.648 -24.578 -12.736 1.00 85.06 303 PRO A N 1
ATOM 2475 C CA . PRO A 1 303 ? -0.150 -23.910 -13.946 1.00 85.06 303 PRO A CA 1
ATOM 2476 C C . PRO A 1 303 ? -1.173 -23.744 -15.089 1.00 85.06 303 PRO A C 1
ATOM 2478 O O . PRO A 1 303 ? -0.838 -23.141 -16.102 1.00 85.06 303 PRO A O 1
ATOM 2481 N N . LEU A 1 304 ? -2.424 -24.198 -14.959 1.00 86.75 304 LEU A N 1
ATOM 2482 C CA . LEU A 1 304 ? -3.397 -24.201 -16.068 1.00 86.75 304 LEU A CA 1
ATOM 2483 C C . LEU A 1 304 ? -3.664 -22.812 -16.678 1.00 86.75 304 LEU A C 1
ATOM 2485 O O . LEU A 1 304 ? -3.845 -22.697 -17.887 1.00 86.75 304 LEU A O 1
ATOM 2489 N N . ARG A 1 305 ? -3.632 -21.730 -15.885 1.00 87.62 305 ARG A N 1
ATOM 2490 C CA . ARG A 1 305 ? -3.701 -20.359 -16.442 1.00 87.62 305 ARG A CA 1
ATOM 2491 C C . ARG A 1 305 ? -2.517 -20.025 -17.352 1.00 87.62 305 ARG A C 1
ATOM 2493 O O . ARG A 1 305 ? -2.685 -19.314 -18.341 1.00 87.62 305 ARG A O 1
ATOM 2500 N N . GLN A 1 306 ? -1.327 -20.511 -17.007 1.00 89.88 306 GLN A N 1
ATOM 2501 C CA . GLN A 1 306 ? -0.122 -20.326 -17.808 1.00 89.88 306 GLN A CA 1
ATOM 2502 C C . GLN A 1 306 ? -0.243 -21.093 -19.126 1.00 89.88 306 GLN A C 1
ATOM 2504 O O . GLN A 1 306 ? 0.088 -20.548 -20.176 1.00 89.88 306 GLN A O 1
ATOM 2509 N N . ASP A 1 307 ? -0.753 -22.323 -19.086 1.00 91.69 307 ASP A N 1
ATOM 2510 C CA . ASP A 1 307 ? -0.956 -23.126 -20.293 1.00 91.69 307 ASP A CA 1
ATOM 2511 C C . ASP A 1 307 ? -2.026 -22.513 -21.195 1.00 91.69 307 ASP A C 1
ATOM 2513 O O . ASP A 1 307 ? -1.794 -22.360 -22.392 1.00 91.69 307 ASP A O 1
ATOM 2517 N N . ARG A 1 308 ? -3.116 -21.992 -20.615 1.00 91.12 308 ARG A N 1
ATOM 2518 C CA . ARG A 1 308 ? -4.115 -21.233 -21.372 1.00 91.12 308 ARG A CA 1
ATOM 2519 C C . ARG A 1 308 ? -3.509 -20.026 -22.087 1.00 91.12 308 ARG A C 1
ATOM 2521 O O . ARG A 1 308 ? -3.851 -19.762 -23.235 1.00 91.12 308 ARG A O 1
ATOM 2528 N N . ARG A 1 309 ? -2.596 -19.294 -21.442 1.00 91.62 309 ARG A N 1
ATOM 2529 C CA . ARG A 1 309 ? -1.877 -18.197 -22.105 1.00 91.62 309 ARG A CA 1
ATOM 2530 C C . ARG A 1 309 ? -1.038 -18.717 -23.274 1.00 91.62 309 ARG A C 1
ATOM 2532 O O . ARG A 1 309 ? -1.116 -18.134 -24.348 1.00 91.62 309 ARG A O 1
ATOM 2539 N N . LYS A 1 310 ? -0.269 -19.796 -23.090 1.00 92.19 310 LYS A N 1
ATOM 2540 C CA . LYS A 1 310 ? 0.556 -20.383 -24.163 1.00 92.19 310 LYS A CA 1
ATOM 2541 C C . LYS A 1 310 ? -0.291 -20.815 -25.361 1.00 92.19 310 LYS A C 1
ATOM 2543 O O . LYS A 1 310 ? 0.118 -20.596 -26.494 1.00 92.19 310 LYS A O 1
ATOM 2548 N N . GLU A 1 311 ? -1.474 -21.382 -25.123 1.00 93.62 311 GLU A N 1
ATOM 2549 C CA . GLU A 1 311 ? -2.431 -21.716 -26.186 1.00 93.62 311 GLU A CA 1
ATOM 2550 C C . GLU A 1 311 ? -2.855 -20.471 -26.974 1.00 93.62 311 GLU A C 1
ATOM 2552 O O . GLU A 1 311 ? -2.831 -20.483 -28.202 1.00 93.62 311 GLU A O 1
ATOM 2557 N N . LEU A 1 312 ? -3.199 -19.379 -26.282 1.00 92.94 312 LEU A N 1
ATOM 2558 C CA . LEU A 1 312 ? -3.536 -18.105 -26.928 1.00 92.94 312 LEU A CA 1
ATOM 2559 C C . LEU A 1 312 ? -2.340 -17.523 -27.694 1.00 92.94 312 LEU A C 1
ATOM 2561 O O . LEU A 1 312 ? -2.499 -17.006 -28.799 1.00 92.94 312 LEU A O 1
ATOM 2565 N N . GLU A 1 313 ? -1.135 -17.631 -27.130 1.00 90.50 313 GLU A N 1
ATOM 2566 C CA . GLU A 1 313 ? 0.104 -17.187 -27.768 1.00 90.50 313 GLU A CA 1
ATOM 2567 C C . GLU A 1 313 ? 0.415 -17.964 -29.047 1.00 90.50 313 GLU A C 1
ATOM 2569 O O . GLU A 1 313 ? 0.893 -17.338 -29.993 1.00 90.50 313 GLU A O 1
ATOM 2574 N N . ALA A 1 314 ? 0.134 -19.271 -29.072 1.00 90.00 314 ALA A N 1
ATOM 2575 C CA . ALA A 1 314 ? 0.321 -20.153 -30.223 1.00 90.00 314 ALA A CA 1
ATOM 2576 C C . ALA A 1 314 ? -0.785 -20.009 -31.283 1.00 90.00 314 ALA A C 1
ATOM 2578 O O . ALA A 1 314 ? -0.539 -20.250 -32.460 1.00 90.00 314 ALA A O 1
ATOM 2579 N N . ALA A 1 315 ? -1.998 -19.623 -30.880 1.00 91.12 315 ALA A N 1
ATOM 2580 C CA . ALA A 1 315 ? -3.128 -19.420 -31.790 1.00 91.12 315 ALA A CA 1
ATOM 2581 C C . ALA A 1 315 ? -3.120 -18.049 -32.491 1.00 91.12 315 ALA A C 1
ATOM 2583 O O . ALA A 1 315 ? -3.845 -17.843 -33.463 1.00 91.12 315 ALA A O 1
ATOM 2584 N N . THR A 1 316 ? -2.336 -17.097 -31.991 1.00 88.38 316 THR A N 1
ATOM 2585 C CA . THR A 1 316 ? -2.213 -15.757 -32.577 1.00 88.38 316 THR A CA 1
ATOM 2586 C C . THR A 1 316 ? -1.062 -15.767 -33.592 1.00 88.38 316 THR A C 1
ATOM 2588 O O . THR A 1 316 ? -0.047 -16.377 -33.296 1.00 88.38 316 THR A O 1
ATOM 2591 N N . SER A 1 317 ? -1.170 -15.093 -34.744 1.00 85.81 317 SER A N 1
ATOM 2592 C CA . SER A 1 317 ? -0.108 -15.016 -35.780 1.00 85.81 317 SER A CA 1
ATOM 2593 C C . SER A 1 317 ? 0.928 -13.918 -35.487 1.00 85.81 317 SER A C 1
ATOM 2595 O O . SER A 1 317 ? 0.530 -12.852 -35.019 1.00 85.81 317 SER A O 1
ATOM 2597 N N . TRP A 1 318 ? 2.216 -14.167 -35.792 1.00 86.31 318 TRP A N 1
ATOM 2598 C CA . TRP A 1 318 ? 3.364 -13.297 -35.442 1.00 86.31 318 TRP A CA 1
ATOM 2599 C C . TRP A 1 318 ? 4.379 -13.107 -36.583 1.00 86.31 318 TRP A C 1
ATOM 2601 O O . TRP A 1 318 ? 5.567 -13.352 -36.365 1.00 86.31 318 TRP A O 1
ATOM 2611 N N . PRO A 1 319 ? 3.979 -12.746 -37.814 1.00 88.50 319 PRO A N 1
ATOM 2612 C CA . PRO A 1 319 ? 4.879 -12.775 -38.966 1.00 88.50 319 PRO A CA 1
ATOM 2613 C C . PRO A 1 319 ? 6.207 -12.026 -38.771 1.00 88.50 319 PRO A C 1
ATOM 2615 O O . PRO A 1 319 ? 7.244 -12.560 -39.164 1.00 88.50 319 PRO A O 1
ATOM 2618 N N . ALA A 1 320 ? 6.224 -10.834 -38.156 1.00 86.62 320 ALA A N 1
ATOM 2619 C CA . ALA A 1 320 ? 7.479 -10.087 -38.020 1.00 86.62 320 ALA A CA 1
ATOM 2620 C C . ALA A 1 320 ? 8.400 -10.719 -36.966 1.00 86.62 320 ALA A C 1
ATOM 2622 O O . ALA A 1 320 ? 9.606 -10.848 -37.189 1.00 86.62 320 ALA A O 1
ATOM 2623 N N . ALA A 1 321 ? 7.847 -11.159 -35.832 1.00 84.81 321 ALA A N 1
ATOM 2624 C CA . ALA A 1 321 ? 8.622 -11.885 -34.831 1.00 84.81 321 ALA A CA 1
ATOM 2625 C C . ALA A 1 321 ? 9.116 -13.246 -35.360 1.00 84.81 321 ALA A C 1
ATOM 2627 O O . ALA A 1 321 ? 10.285 -13.568 -35.160 1.00 84.81 321 ALA A O 1
ATOM 2628 N N . GLU A 1 322 ? 8.283 -14.012 -36.068 1.00 87.00 322 GLU A N 1
ATOM 2629 C CA . GLU A 1 322 ? 8.639 -15.306 -36.673 1.00 87.00 322 GLU A CA 1
ATOM 2630 C C . GLU A 1 322 ? 9.764 -15.171 -37.706 1.00 87.00 322 GLU A C 1
ATOM 2632 O O . GLU A 1 322 ? 10.722 -15.946 -37.673 1.00 87.00 322 GLU A O 1
ATOM 2637 N N . GLU A 1 323 ? 9.706 -14.152 -38.572 1.00 86.69 323 GLU A N 1
ATOM 2638 C CA . GLU A 1 323 ? 10.790 -13.841 -39.512 1.00 86.69 323 GLU A CA 1
ATOM 2639 C C . GLU A 1 323 ? 12.088 -13.498 -38.760 1.00 86.69 323 GLU A C 1
ATOM 2641 O O . GLU A 1 323 ? 13.168 -13.971 -39.123 1.00 86.69 323 GLU A O 1
ATOM 2646 N N . SER A 1 324 ? 11.984 -12.742 -37.659 1.00 86.19 324 SER A N 1
ATOM 2647 C CA . SER A 1 324 ? 13.143 -12.295 -36.879 1.00 86.19 324 SER A CA 1
ATOM 2648 C C . SER A 1 324 ? 13.880 -13.411 -36.131 1.00 86.19 324 SER A C 1
ATOM 2650 O O . SER A 1 324 ? 15.074 -13.265 -35.869 1.00 86.19 324 SER A O 1
ATOM 2652 N N . VAL A 1 325 ? 13.222 -14.537 -35.810 1.00 84.88 325 VAL A N 1
ATOM 2653 C CA . VAL A 1 325 ? 13.856 -15.666 -35.092 1.00 84.88 325 VAL A CA 1
ATOM 2654 C C . VAL A 1 325 ? 15.050 -16.220 -35.872 1.00 84.88 325 VAL A C 1
ATOM 2656 O O . VAL A 1 325 ? 16.052 -16.611 -35.273 1.00 84.88 325 VAL A O 1
ATOM 2659 N N . ASN A 1 326 ? 14.967 -16.213 -37.203 1.00 86.38 326 ASN A N 1
ATOM 2660 C CA . ASN A 1 326 ? 16.015 -16.741 -38.075 1.00 86.38 326 ASN A CA 1
ATOM 2661 C C . ASN A 1 326 ? 17.159 -15.741 -38.326 1.00 86.38 326 ASN A C 1
ATOM 2663 O O . ASN A 1 326 ? 18.229 -16.149 -38.772 1.00 86.38 326 ASN A O 1
ATOM 2667 N N . ASP A 1 327 ? 16.954 -14.450 -38.034 1.00 90.12 327 ASP A N 1
ATOM 2668 C CA . ASP A 1 327 ? 17.924 -13.375 -38.271 1.00 90.12 327 ASP A CA 1
ATOM 2669 C C . ASP A 1 327 ? 17.776 -12.238 -37.240 1.00 90.12 327 ASP A C 1
ATOM 2671 O O . ASP A 1 327 ? 17.394 -11.102 -37.543 1.00 90.12 327 ASP A O 1
ATOM 2675 N N . ILE A 1 328 ? 18.071 -12.548 -35.974 1.00 86.31 328 ILE A N 1
ATOM 2676 C CA . ILE A 1 328 ? 17.983 -11.580 -34.865 1.00 86.31 328 ILE A CA 1
ATOM 2677 C C . ILE A 1 328 ? 18.936 -10.399 -35.097 1.00 86.31 328 ILE A C 1
ATOM 2679 O O . ILE A 1 328 ? 18.617 -9.247 -34.790 1.00 86.31 328 ILE A O 1
ATOM 2683 N N . GLU A 1 329 ? 20.117 -10.679 -35.641 1.00 85.81 329 GLU A N 1
ATOM 2684 C CA . GLU A 1 329 ? 21.158 -9.682 -35.869 1.00 85.81 329 GLU A CA 1
ATOM 2685 C C . GLU A 1 329 ? 20.791 -8.744 -37.022 1.00 85.81 329 GLU A C 1
ATOM 2687 O O . GLU A 1 329 ? 20.815 -7.525 -36.841 1.00 85.81 329 GLU A O 1
ATOM 2692 N N . GLY A 1 330 ? 20.341 -9.272 -38.163 1.00 86.62 330 GLY A N 1
ATOM 2693 C CA . GLY A 1 330 ? 19.836 -8.459 -39.268 1.00 86.62 330 GLY A CA 1
ATOM 2694 C C . GLY A 1 330 ? 18.556 -7.701 -38.917 1.00 86.62 330 GLY A C 1
ATOM 2695 O O . GLY A 1 330 ? 18.376 -6.564 -39.362 1.00 86.62 330 GLY A O 1
ATOM 2696 N N . THR A 1 331 ? 17.717 -8.251 -38.033 1.00 88.44 331 THR A N 1
ATOM 2697 C CA . THR A 1 331 ? 16.572 -7.528 -37.458 1.00 88.44 331 THR A CA 1
ATOM 2698 C C . THR A 1 331 ? 17.033 -6.291 -36.690 1.00 88.44 331 THR A C 1
ATOM 2700 O O . THR A 1 331 ? 16.501 -5.210 -36.912 1.00 88.44 331 THR A O 1
ATOM 2703 N N . ARG A 1 332 ? 18.060 -6.400 -35.836 1.00 87.38 332 ARG A N 1
ATOM 2704 C CA . ARG A 1 332 ? 18.614 -5.252 -35.086 1.00 87.38 332 ARG A CA 1
ATOM 2705 C C . ARG A 1 332 ? 19.336 -4.237 -35.970 1.00 87.38 332 ARG A C 1
ATOM 2707 O O . ARG A 1 332 ? 19.373 -3.057 -35.625 1.00 87.38 332 ARG A O 1
ATOM 2714 N N . LEU A 1 333 ? 19.919 -4.686 -37.081 1.00 86.88 333 LEU A N 1
ATOM 2715 C CA . LEU A 1 333 ? 20.569 -3.821 -38.071 1.00 86.88 333 LEU A CA 1
ATOM 2716 C C . LEU A 1 333 ? 19.566 -3.058 -38.948 1.00 86.88 333 LEU A C 1
ATOM 2718 O O . LEU A 1 333 ? 19.937 -2.052 -39.548 1.00 86.88 333 LEU A O 1
ATOM 2722 N N . THR A 1 334 ? 18.307 -3.505 -38.999 1.00 91.81 334 THR A N 1
ATOM 2723 C CA . THR A 1 334 ? 17.259 -2.932 -39.851 1.00 91.81 334 THR A CA 1
ATOM 2724 C C . THR A 1 334 ? 16.166 -2.283 -38.991 1.00 91.81 334 THR A C 1
ATOM 2726 O O . THR A 1 334 ? 15.301 -2.994 -38.470 1.00 91.81 334 THR A O 1
ATOM 2729 N N . PRO A 1 335 ? 16.145 -0.944 -38.837 1.00 91.62 335 PRO A N 1
ATOM 2730 C CA . PRO A 1 335 ? 15.206 -0.264 -37.943 1.00 91.62 335 PRO A CA 1
ATOM 2731 C C . PRO A 1 335 ? 13.731 -0.548 -38.223 1.00 91.62 335 PRO A C 1
ATOM 2733 O O . PRO A 1 335 ? 12.919 -0.562 -37.303 1.00 91.62 335 PRO A O 1
ATOM 2736 N N . GLU A 1 336 ? 13.359 -0.773 -39.480 1.00 91.31 336 GLU A N 1
ATOM 2737 C CA . GLU A 1 336 ? 11.991 -1.102 -39.890 1.00 91.31 336 GLU A CA 1
ATOM 2738 C C . GLU A 1 336 ? 11.573 -2.468 -39.340 1.00 91.31 336 GLU A C 1
ATOM 2740 O O . GLU A 1 336 ? 10.512 -2.583 -38.727 1.00 91.31 336 GLU A O 1
ATOM 2745 N N . ARG A 1 337 ? 12.435 -3.483 -39.494 1.00 91.88 337 ARG A N 1
ATOM 2746 C CA . ARG A 1 337 ? 12.193 -4.836 -38.971 1.00 91.88 337 ARG A CA 1
ATOM 2747 C C . ARG A 1 337 ? 12.150 -4.831 -37.449 1.00 91.88 337 ARG A C 1
ATOM 2749 O O . ARG A 1 337 ? 11.234 -5.398 -36.864 1.00 91.88 337 ARG A O 1
ATOM 2756 N N . PHE A 1 338 ? 13.090 -4.140 -36.804 1.00 92.50 338 PHE A N 1
ATOM 2757 C CA . PHE A 1 338 ? 13.112 -4.036 -35.347 1.00 92.50 338 PHE A CA 1
ATOM 2758 C C . PHE A 1 338 ? 11.842 -3.371 -34.793 1.00 92.50 338 PHE A C 1
ATOM 2760 O O . PHE A 1 338 ? 11.220 -3.904 -33.874 1.00 92.50 338 PHE A O 1
ATOM 2767 N N . ARG A 1 339 ? 11.400 -2.253 -35.388 1.00 91.56 339 ARG A N 1
ATOM 2768 C CA . ARG A 1 339 ? 10.141 -1.584 -35.013 1.00 91.56 339 ARG A CA 1
ATOM 2769 C C . ARG A 1 339 ? 8.924 -2.477 -35.233 1.00 91.56 339 ARG A C 1
ATOM 2771 O O . ARG A 1 339 ? 8.041 -2.501 -34.380 1.00 91.56 339 ARG A O 1
ATOM 2778 N N . ALA A 1 340 ? 8.883 -3.215 -36.343 1.00 92.31 340 ALA A N 1
ATOM 2779 C CA . ALA A 1 340 ? 7.795 -4.144 -36.626 1.00 92.31 340 ALA A CA 1
ATOM 2780 C C . ALA A 1 340 ? 7.666 -5.207 -35.525 1.00 92.31 340 ALA A C 1
ATOM 2782 O O . ALA A 1 340 ? 6.578 -5.368 -34.979 1.00 92.31 340 ALA A O 1
ATOM 2783 N N . VAL A 1 341 ? 8.775 -5.840 -35.121 1.00 92.44 341 VAL A N 1
ATOM 2784 C CA . VAL A 1 341 ? 8.789 -6.851 -34.046 1.00 92.44 341 VAL A CA 1
ATOM 2785 C C . VAL A 1 341 ? 8.303 -6.277 -32.714 1.00 92.44 341 VAL A C 1
ATOM 2787 O O . VAL A 1 341 ? 7.511 -6.911 -32.017 1.00 92.44 341 VAL A O 1
ATOM 2790 N N . LEU A 1 342 ? 8.756 -5.076 -32.345 1.00 91.44 342 LEU A N 1
ATOM 2791 C CA . LEU A 1 342 ? 8.357 -4.447 -31.084 1.00 91.44 342 LEU A CA 1
ATOM 2792 C C . LEU A 1 342 ? 6.868 -4.075 -31.064 1.00 91.44 342 LEU A C 1
ATOM 2794 O O . LEU A 1 342 ? 6.165 -4.402 -30.109 1.00 91.44 342 LEU A O 1
ATOM 2798 N N . ASN A 1 343 ? 6.380 -3.422 -32.120 1.00 91.88 343 AS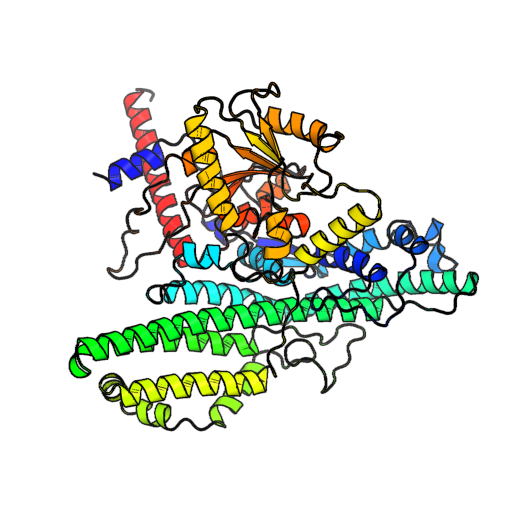N A N 1
ATOM 2799 C CA . ASN A 1 343 ? 4.986 -2.988 -32.212 1.00 91.88 343 ASN A CA 1
ATOM 2800 C C . ASN A 1 343 ? 4.024 -4.175 -32.291 1.00 91.88 343 ASN A C 1
ATOM 2802 O O . ASN A 1 343 ? 2.985 -4.174 -31.630 1.00 91.88 343 ASN A O 1
ATOM 2806 N N . GLU A 1 344 ? 4.383 -5.201 -33.065 1.00 92.00 344 GLU A N 1
ATOM 2807 C CA . GLU A 1 344 ? 3.636 -6.454 -33.122 1.00 92.00 344 GLU A CA 1
ATOM 2808 C C . GLU A 1 344 ? 3.591 -7.105 -31.732 1.00 92.00 344 GLU A C 1
ATOM 2810 O O . GLU A 1 344 ? 2.515 -7.452 -31.244 1.00 92.00 344 GLU A O 1
ATOM 2815 N N . GLY A 1 345 ? 4.736 -7.174 -31.041 1.00 90.56 345 GLY A N 1
ATOM 2816 C CA . GLY A 1 345 ? 4.852 -7.649 -29.661 1.00 90.56 345 GLY A CA 1
ATOM 2817 C C . GLY A 1 345 ? 3.859 -6.990 -28.699 1.00 90.56 345 GLY A C 1
ATOM 2818 O O . GLY A 1 345 ? 3.107 -7.690 -28.016 1.00 90.56 345 GLY A O 1
ATOM 2819 N N . ILE A 1 346 ? 3.811 -5.653 -28.694 1.00 90.38 346 ILE A N 1
ATOM 2820 C CA . ILE A 1 346 ? 2.875 -4.865 -27.872 1.00 90.38 346 ILE A CA 1
ATOM 2821 C C . ILE A 1 346 ? 1.426 -5.218 -28.213 1.00 90.38 346 ILE A C 1
ATOM 2823 O O . ILE A 1 346 ? 0.624 -5.478 -27.312 1.00 90.38 346 ILE A O 1
ATOM 2827 N N . ALA A 1 347 ? 1.093 -5.257 -29.507 1.00 91.25 347 ALA A N 1
ATOM 2828 C CA . ALA A 1 347 ? -0.264 -5.530 -29.965 1.00 91.25 347 ALA A CA 1
ATOM 2829 C C . ALA A 1 347 ? -0.772 -6.902 -29.487 1.00 91.25 347 ALA A C 1
ATOM 2831 O O . ALA A 1 347 ? -1.926 -7.014 -29.067 1.00 91.25 347 ALA A O 1
ATOM 2832 N N . LYS A 1 348 ? 0.082 -7.935 -29.448 1.00 90.44 348 LYS A N 1
ATOM 2833 C CA . LYS A 1 348 ? -0.314 -9.226 -28.854 1.00 90.44 348 LYS A CA 1
ATOM 2834 C C . LYS A 1 348 ? -0.502 -9.219 -27.397 1.00 90.44 348 LYS A C 1
ATOM 2836 O O . LYS A 1 348 ? -1.420 -9.889 -26.934 1.00 90.44 348 LYS A O 1
ATOM 2841 N N . HIS A 1 349 ? 0.416 -8.597 -26.673 1.00 90.62 349 HIS A N 1
ATOM 2842 C CA . HIS A 1 349 ? 0.277 -8.590 -25.232 1.00 90.62 349 HIS A CA 1
ATOM 2843 C C . HIS A 1 349 ? -1.070 -7.988 -24.872 1.00 90.62 349 HIS A C 1
ATOM 2845 O O . HIS A 1 349 ? -1.784 -8.603 -24.091 1.00 90.62 349 HIS A O 1
ATOM 2851 N N . GLU A 1 350 ? -1.482 -6.904 -25.531 1.00 91.25 350 GLU A N 1
ATOM 2852 C CA . GLU A 1 350 ? -2.801 -6.315 -25.301 1.00 91.25 350 GLU A CA 1
ATOM 2853 C C . GLU A 1 350 ? -3.956 -7.243 -25.725 1.00 91.25 350 GLU A C 1
ATOM 2855 O O . GLU A 1 350 ? -4.904 -7.420 -24.956 1.00 91.25 350 GLU A O 1
ATOM 2860 N N . GLU A 1 351 ? -3.876 -7.894 -26.892 1.00 92.62 351 GLU A N 1
ATOM 2861 C CA . GLU A 1 351 ? -4.921 -8.815 -27.368 1.00 92.62 351 GLU A CA 1
ATOM 2862 C C . GLU A 1 351 ? -5.077 -10.041 -26.451 1.00 92.62 351 GLU A C 1
ATOM 2864 O O . GLU A 1 351 ? -6.170 -10.338 -25.960 1.00 92.62 351 GLU A O 1
ATOM 2869 N N . ILE A 1 352 ? -3.976 -10.719 -26.124 1.00 93.00 352 ILE A N 1
ATOM 2870 C CA . ILE A 1 352 ? -3.976 -11.871 -25.215 1.00 93.00 352 ILE A CA 1
ATOM 2871 C C . ILE A 1 352 ? -4.420 -11.446 -23.818 1.00 93.00 352 ILE A C 1
ATOM 2873 O O . ILE A 1 352 ? -5.231 -12.135 -23.192 1.00 93.00 352 ILE A O 1
ATOM 2877 N N . ARG A 1 353 ? -3.950 -10.295 -23.327 1.00 93.12 353 ARG A N 1
ATOM 2878 C CA . ARG A 1 353 ? -4.372 -9.754 -22.033 1.00 93.12 353 ARG A CA 1
ATOM 2879 C C . ARG A 1 353 ? -5.875 -9.513 -22.007 1.00 93.12 353 ARG A C 1
ATOM 2881 O O . ARG A 1 353 ? -6.519 -9.880 -21.025 1.00 93.12 353 ARG A O 1
ATOM 2888 N N . LYS A 1 354 ? -6.458 -8.952 -23.068 1.00 93.06 354 LYS A N 1
ATOM 2889 C CA . LYS A 1 354 ? -7.907 -8.735 -23.184 1.00 93.06 354 LYS A CA 1
ATOM 2890 C C . LYS A 1 354 ? -8.684 -10.052 -23.192 1.00 93.06 354 LYS A C 1
ATOM 2892 O O . LYS A 1 354 ? -9.725 -10.158 -22.538 1.00 93.06 354 LYS A O 1
ATOM 2897 N N . GLN A 1 355 ? -8.173 -11.087 -23.855 1.00 91.62 355 GLN A N 1
ATOM 2898 C CA . GLN A 1 355 ? -8.793 -12.413 -23.821 1.00 91.62 355 GLN A CA 1
ATOM 2899 C C . GLN A 1 355 ? -8.733 -13.041 -22.420 1.00 91.62 355 GLN A C 1
ATOM 2901 O O . GLN A 1 355 ? -9.752 -13.551 -21.937 1.00 91.62 355 GLN A O 1
ATOM 2906 N N . MET A 1 356 ? -7.593 -12.922 -21.735 1.00 90.50 356 MET A N 1
ATOM 2907 C CA . MET A 1 356 ? -7.369 -13.464 -20.390 1.00 90.50 356 MET A CA 1
ATOM 2908 C C . MET A 1 356 ? -8.131 -12.712 -19.294 1.00 90.50 356 MET A C 1
ATOM 2910 O O . MET A 1 356 ? -8.692 -13.338 -18.401 1.00 90.50 356 MET A O 1
ATOM 2914 N N . ARG A 1 357 ? -8.163 -11.377 -19.345 1.00 91.38 357 ARG A N 1
ATOM 2915 C CA . ARG A 1 357 ? -8.612 -10.515 -18.233 1.00 91.38 357 ARG A CA 1
ATOM 2916 C C . ARG A 1 357 ? -9.881 -9.725 -18.526 1.00 91.38 357 ARG A C 1
ATOM 2918 O O . ARG A 1 357 ? -10.505 -9.218 -17.601 1.00 91.38 357 ARG A O 1
ATOM 2925 N N . GLY A 1 358 ? -10.293 -9.645 -19.788 1.00 90.38 358 GLY A N 1
ATOM 2926 C CA . GLY A 1 358 ? -11.400 -8.797 -20.220 1.00 90.38 358 GLY A CA 1
ATOM 2927 C C . GLY A 1 358 ? -10.971 -7.347 -20.445 1.00 90.38 358 GLY A C 1
ATOM 2928 O O . GLY A 1 358 ? -9.786 -7.038 -20.583 1.00 90.38 358 GLY A O 1
ATOM 2929 N N . ASN A 1 359 ? -11.961 -6.461 -20.523 1.00 87.75 359 ASN A N 1
ATOM 2930 C CA . ASN A 1 359 ? -11.724 -5.031 -20.704 1.00 87.75 359 ASN A CA 1
ATOM 2931 C C . ASN A 1 359 ? -11.164 -4.408 -19.421 1.00 87.75 359 ASN A C 1
ATOM 2933 O O . ASN A 1 359 ? -11.477 -4.855 -18.317 1.00 87.75 359 ASN A O 1
ATOM 2937 N N . ALA A 1 360 ? -10.370 -3.348 -19.576 1.00 81.94 360 ALA A N 1
ATOM 2938 C CA . ALA A 1 360 ? -9.902 -2.565 -18.444 1.00 81.94 360 ALA A CA 1
ATOM 2939 C C . ALA A 1 360 ? -11.097 -1.983 -17.672 1.00 81.94 360 ALA A C 1
ATOM 2941 O O . ALA A 1 360 ? -12.050 -1.476 -18.266 1.00 81.94 360 ALA A O 1
ATOM 2942 N N . ILE A 1 361 ? -11.034 -2.072 -16.346 1.00 83.56 361 ILE A N 1
ATOM 2943 C CA . ILE A 1 361 ? -12.051 -1.533 -15.446 1.00 83.56 361 ILE A CA 1
ATOM 2944 C C . ILE A 1 361 ? -11.521 -0.214 -14.893 1.00 83.56 361 ILE A C 1
ATOM 2946 O O . ILE A 1 361 ? -10.425 -0.170 -14.331 1.00 83.56 361 ILE A O 1
ATOM 2950 N N . THR A 1 362 ? -12.303 0.852 -15.033 1.00 78.06 362 THR A N 1
ATOM 2951 C CA . THR A 1 362 ? -12.010 2.129 -14.380 1.00 78.06 362 THR A CA 1
ATOM 2952 C C . THR A 1 362 ? -12.302 2.003 -12.891 1.00 78.06 362 THR A C 1
ATOM 2954 O O . THR A 1 362 ? -13.398 1.611 -12.492 1.00 78.06 362 THR A O 1
ATOM 2957 N N . LEU A 1 363 ? -11.302 2.309 -12.072 1.00 79.56 363 LEU A N 1
ATOM 2958 C CA . LEU A 1 363 ? -11.440 2.332 -10.622 1.00 79.56 363 LEU A CA 1
ATOM 2959 C C . LEU A 1 363 ? -12.001 3.665 -10.153 1.00 79.56 363 LEU A C 1
ATOM 2961 O O . LEU A 1 363 ? -11.899 4.655 -10.860 1.00 79.56 363 LEU A O 1
ATOM 2965 N N . GLY A 1 364 ? -12.583 3.668 -8.955 1.00 81.88 364 GLY A N 1
ATOM 2966 C CA . GLY A 1 364 ? -12.806 4.906 -8.223 1.00 81.88 364 GLY A CA 1
ATOM 2967 C C . GLY A 1 364 ? -11.604 5.288 -7.356 1.00 81.88 364 GLY A C 1
ATOM 2968 O O . GLY A 1 364 ? -10.572 4.601 -7.301 1.00 81.88 364 GLY A O 1
ATOM 2969 N N . VAL A 1 365 ? -11.801 6.360 -6.587 1.00 87.19 365 VAL A N 1
ATOM 2970 C CA . VAL A 1 365 ? -10.863 6.856 -5.572 1.00 87.19 365 VAL A CA 1
ATOM 2971 C C . VAL A 1 365 ? -10.431 5.759 -4.587 1.00 87.19 365 VAL A C 1
ATOM 2973 O O . VAL A 1 365 ? -11.160 4.806 -4.299 1.00 87.19 365 VAL A O 1
ATOM 2976 N N . GLN A 1 366 ? -9.218 5.873 -4.040 1.00 87.50 366 GLN A N 1
ATOM 2977 C CA . GLN A 1 366 ? -8.733 4.906 -3.049 1.00 87.50 366 GLN A CA 1
ATOM 2978 C C . GLN A 1 366 ? -9.572 4.956 -1.762 1.00 87.50 366 GLN A C 1
ATOM 2980 O O . GLN A 1 366 ? -10.001 6.021 -1.323 1.00 87.50 366 GLN A O 1
ATOM 2985 N N . HIS A 1 367 ? -9.772 3.808 -1.111 1.00 84.25 367 HIS A N 1
ATOM 2986 C CA . HIS A 1 367 ? -10.689 3.715 0.028 1.00 84.25 367 HIS A CA 1
ATOM 2987 C C . HIS A 1 367 ? -10.310 4.653 1.189 1.00 84.25 367 HIS A C 1
ATOM 2989 O O . HIS A 1 367 ? -11.177 5.315 1.753 1.00 84.25 367 HIS A O 1
ATOM 2995 N N . TRP A 1 368 ? -9.022 4.825 1.496 1.00 87.69 368 TRP A N 1
ATOM 2996 C CA . TRP A 1 368 ? -8.598 5.759 2.549 1.00 87.69 368 TRP A CA 1
ATOM 2997 C C . TRP A 1 368 ? -8.977 7.226 2.252 1.00 87.69 368 TRP A C 1
ATOM 2999 O O . TRP A 1 368 ? -9.243 7.986 3.181 1.00 87.69 368 TRP A O 1
ATOM 3009 N N . ILE A 1 369 ? -9.080 7.613 0.975 1.00 90.62 369 ILE A N 1
ATOM 3010 C CA . ILE A 1 369 ? -9.578 8.932 0.551 1.00 90.62 369 ILE A CA 1
ATOM 3011 C C . ILE A 1 369 ? -11.084 9.015 0.811 1.00 90.62 369 ILE A C 1
ATOM 3013 O O . ILE A 1 369 ? -11.561 10.004 1.369 1.00 90.62 369 ILE A O 1
ATOM 3017 N N . THR A 1 370 ? -11.837 7.943 0.524 1.00 86.75 370 THR A N 1
ATOM 3018 C CA . THR A 1 370 ? -13.272 7.877 0.864 1.00 86.75 370 THR A CA 1
ATOM 3019 C C . THR A 1 370 ? -13.524 8.030 2.364 1.00 86.75 370 THR A C 1
ATOM 3021 O O . THR A 1 370 ? -14.475 8.708 2.747 1.00 86.75 370 THR A O 1
ATOM 3024 N N . ILE A 1 371 ? -12.639 7.494 3.216 1.00 85.19 371 ILE A N 1
ATOM 3025 C CA . ILE A 1 371 ? -12.706 7.664 4.675 1.00 85.19 371 ILE A CA 1
ATOM 3026 C C . ILE A 1 371 ? -12.545 9.140 5.048 1.00 85.19 371 ILE A C 1
ATOM 3028 O O . ILE A 1 371 ? -13.303 9.650 5.878 1.00 85.19 371 ILE A O 1
ATOM 3032 N N . ILE A 1 372 ? -11.593 9.849 4.431 1.00 89.38 372 ILE A N 1
ATOM 3033 C CA . ILE A 1 372 ? -11.415 11.290 4.654 1.00 89.38 372 ILE A CA 1
ATOM 3034 C C . ILE A 1 372 ? -12.681 12.040 4.238 1.00 89.38 372 ILE A C 1
ATOM 3036 O O . ILE A 1 372 ? -13.223 12.785 5.054 1.00 89.38 372 ILE A O 1
ATOM 3040 N N . HIS A 1 373 ? -13.209 11.800 3.034 1.00 88.00 373 HIS A N 1
ATOM 3041 C CA . HIS A 1 373 ? -14.435 12.458 2.575 1.00 88.00 373 HIS A CA 1
ATOM 3042 C C . HIS A 1 373 ? -15.631 12.171 3.481 1.00 88.00 373 HIS A C 1
ATOM 3044 O O . HIS A 1 373 ? -16.333 13.108 3.856 1.00 88.00 373 HIS A O 1
ATOM 3050 N N . SER A 1 374 ? -15.851 10.908 3.864 1.00 83.69 374 SER A N 1
ATOM 3051 C CA . SER A 1 374 ? -16.960 10.508 4.739 1.00 83.69 374 SER A CA 1
ATOM 3052 C C . SER A 1 374 ? -16.873 11.234 6.083 1.00 83.69 374 SER A C 1
ATOM 3054 O O . SER A 1 374 ? -17.820 11.898 6.508 1.00 83.69 374 SER A O 1
ATOM 3056 N N . ARG A 1 375 ? -15.689 11.239 6.708 1.00 85.06 375 ARG A N 1
ATOM 3057 C CA . ARG A 1 375 ? -15.452 11.929 7.984 1.00 85.06 375 ARG A CA 1
ATOM 3058 C C . ARG A 1 375 ? -15.582 13.444 7.864 1.00 85.06 375 ARG A C 1
ATOM 3060 O O . ARG A 1 375 ? -16.136 14.084 8.761 1.00 85.06 375 ARG A O 1
ATOM 3067 N N . THR A 1 376 ? -15.065 14.041 6.795 1.00 86.75 376 THR A N 1
ATOM 3068 C CA . THR A 1 376 ? -15.200 15.479 6.547 1.00 86.75 376 THR A CA 1
ATOM 3069 C C . THR A 1 376 ? -16.665 15.848 6.363 1.00 86.75 376 THR A C 1
ATOM 3071 O O . THR A 1 376 ? -17.142 16.731 7.071 1.00 86.75 376 THR A O 1
ATOM 3074 N N . LYS A 1 377 ? -17.392 15.135 5.496 1.00 86.19 377 LYS A N 1
ATOM 3075 C CA . LYS A 1 377 ? -18.821 15.347 5.264 1.00 86.19 377 LYS A CA 1
ATOM 3076 C C . LYS A 1 377 ? -19.618 15.227 6.558 1.00 86.19 377 LYS A C 1
ATOM 3078 O O . LYS A 1 377 ? -20.296 16.178 6.922 1.00 86.19 377 LYS A O 1
ATOM 3083 N N . TRP A 1 378 ? -19.456 14.125 7.293 1.00 85.31 378 TRP A N 1
ATOM 3084 C CA . TRP A 1 378 ? -20.141 13.924 8.570 1.00 85.31 378 TRP A CA 1
ATOM 3085 C C . TRP A 1 378 ? -19.885 15.084 9.535 1.00 85.31 378 TRP A C 1
ATOM 3087 O O . TRP A 1 378 ? -20.813 15.600 10.142 1.00 85.31 378 TRP A O 1
ATOM 3097 N N . SER A 1 379 ? -18.640 15.556 9.642 1.00 84.88 379 SER A N 1
ATOM 3098 C CA . SER A 1 379 ? -18.322 16.684 10.523 1.00 84.88 379 SER A CA 1
ATOM 3099 C C . SER A 1 379 ? -19.036 17.962 10.098 1.00 84.88 379 SER A C 1
ATOM 3101 O O . SER A 1 379 ? -19.576 18.656 10.948 1.00 84.88 379 SER A O 1
ATOM 3103 N N . LEU A 1 380 ? -19.036 18.281 8.802 1.00 88.06 380 LEU A N 1
ATOM 3104 C CA . LEU A 1 380 ? -19.697 19.478 8.276 1.00 88.06 380 LEU A CA 1
ATOM 3105 C C . LEU A 1 380 ? -21.213 19.422 8.497 1.00 88.06 380 LEU A C 1
ATOM 3107 O O . LEU A 1 380 ? -21.788 20.399 8.969 1.00 88.06 380 LEU A O 1
ATOM 3111 N N . ASP A 1 381 ? -21.822 18.261 8.249 1.00 89.81 381 ASP A N 1
ATOM 3112 C CA . ASP A 1 381 ? -23.256 18.027 8.446 1.00 89.81 381 ASP A CA 1
ATOM 3113 C C . ASP A 1 381 ? -23.671 18.176 9.931 1.00 89.81 381 ASP A C 1
ATOM 3115 O O . ASP A 1 381 ? -24.827 18.466 10.223 1.00 89.81 381 ASP A O 1
ATOM 3119 N N . HIS A 1 382 ? -22.725 18.053 10.873 1.00 87.81 382 HIS A N 1
ATOM 3120 C CA . HIS A 1 382 ? -22.947 18.174 12.321 1.00 87.81 382 HIS A CA 1
ATOM 3121 C C . HIS A 1 382 ? -22.293 19.434 12.930 1.00 87.81 382 HIS A C 1
ATOM 3123 O O . HIS A 1 382 ? -21.847 19.426 14.080 1.00 87.81 382 HIS A O 1
ATOM 3129 N N . GLY A 1 383 ? -22.198 20.527 12.160 1.00 87.38 383 GLY A N 1
ATOM 3130 C CA . GLY A 1 383 ? -21.736 21.835 12.655 1.00 87.38 383 GLY A CA 1
ATOM 3131 C C . GLY A 1 383 ? -20.226 21.934 12.905 1.00 87.38 383 GLY A C 1
ATOM 3132 O O . GLY A 1 383 ? -19.761 22.779 13.671 1.00 87.38 383 GLY A O 1
ATOM 3133 N N . GLY A 1 384 ? -19.439 21.049 12.297 1.00 85.12 384 GLY A N 1
ATOM 3134 C CA . GLY A 1 384 ? -17.983 21.086 12.340 1.00 85.12 384 GLY A CA 1
ATOM 3135 C C . GLY A 1 384 ? -17.384 22.248 11.532 1.00 85.12 384 GLY A C 1
ATOM 3136 O O . GLY A 1 384 ? -18.037 22.809 10.653 1.00 85.12 384 GLY A O 1
ATOM 3137 N N . PRO A 1 385 ? -16.111 22.598 11.788 1.00 85.75 385 PRO A N 1
ATOM 3138 C CA . PRO A 1 385 ? -15.461 23.730 11.130 1.00 85.75 385 PRO A CA 1
ATOM 3139 C C . PRO A 1 385 ? -15.305 23.524 9.615 1.00 85.75 385 PRO A C 1
ATOM 3141 O O . PRO A 1 385 ? -15.094 22.400 9.157 1.00 85.75 385 PRO A O 1
ATOM 3144 N N . GLN A 1 386 ? -15.382 24.597 8.826 1.00 84.50 386 GLN A N 1
ATOM 3145 C CA . GLN A 1 386 ? -15.241 24.528 7.361 1.00 84.50 386 GLN A CA 1
ATOM 3146 C C . GLN A 1 386 ? -13.784 24.324 6.919 1.00 84.50 386 GLN A C 1
ATOM 3148 O O . GLN A 1 386 ? -13.514 23.658 5.920 1.00 84.50 386 GLN A O 1
ATOM 3153 N N . ASP A 1 387 ? -12.836 24.824 7.708 1.00 83.81 387 ASP A N 1
ATOM 3154 C CA . ASP A 1 387 ? -11.390 24.753 7.492 1.00 83.81 387 ASP A CA 1
ATOM 3155 C C . ASP A 1 387 ? -10.762 23.471 8.068 1.00 83.81 387 ASP A C 1
ATOM 3157 O O . ASP A 1 387 ? -9.587 23.443 8.437 1.00 83.81 387 ASP A O 1
ATOM 3161 N N . GLN A 1 388 ? -11.534 22.381 8.150 1.00 85.88 388 GLN A N 1
ATOM 3162 C CA . GLN A 1 388 ? -11.041 21.094 8.639 1.00 85.88 388 GLN A CA 1
ATOM 3163 C C . GLN A 1 388 ? -9.821 20.622 7.846 1.00 85.88 388 GLN A C 1
ATOM 3165 O O . GLN A 1 388 ? -9.916 20.329 6.655 1.00 85.88 388 GLN A O 1
ATOM 3170 N N . ARG A 1 389 ? -8.700 20.473 8.555 1.00 92.25 389 ARG A N 1
ATOM 3171 C CA . ARG A 1 389 ? -7.449 19.899 8.051 1.00 92.25 389 ARG A CA 1
ATOM 3172 C C . ARG A 1 389 ? -7.216 18.510 8.618 1.00 92.25 389 ARG A C 1
ATOM 3174 O O . ARG A 1 389 ? -7.569 18.261 9.771 1.00 92.25 389 ARG A O 1
ATOM 3181 N N . TRP A 1 390 ? -6.601 17.638 7.830 1.00 93.75 390 TRP A N 1
ATOM 3182 C CA . TRP A 1 390 ? -6.226 16.280 8.219 1.00 93.75 390 TRP A CA 1
ATOM 3183 C C . TRP A 1 390 ? -4.707 16.104 8.153 1.00 93.75 390 TRP A C 1
ATOM 3185 O O . TRP A 1 390 ? -4.031 16.754 7.357 1.00 93.75 390 TRP A O 1
ATOM 3195 N N . GLY A 1 391 ? -4.177 15.217 8.994 1.00 95.56 391 GLY A N 1
ATOM 3196 C CA . GLY A 1 391 ? -2.751 14.904 9.034 1.00 95.56 391 GLY A CA 1
ATOM 3197 C C . GLY A 1 391 ? -2.289 14.448 10.412 1.00 95.56 391 GLY A C 1
ATOM 3198 O O . GLY A 1 391 ? -3.005 13.716 11.096 1.00 95.56 391 GLY A O 1
ATOM 3199 N N . LEU A 1 392 ? -1.087 14.856 10.816 1.00 97.12 392 LEU A N 1
ATOM 3200 C CA . LEU A 1 392 ? -0.474 14.482 12.094 1.00 97.12 392 LEU A CA 1
ATOM 3201 C C . LEU A 1 392 ? -0.130 15.720 12.929 1.00 97.12 392 LEU A C 1
ATOM 3203 O O . LEU A 1 392 ? -0.048 16.841 12.428 1.00 97.12 392 LEU A O 1
ATOM 3207 N N . VAL A 1 393 ? 0.103 15.506 14.221 1.00 98.19 393 VAL A N 1
ATOM 3208 C CA . VAL A 1 393 ? 0.756 16.500 15.082 1.00 98.19 393 VAL A CA 1
ATOM 3209 C C . VAL A 1 393 ? 2.267 16.375 14.905 1.00 98.19 393 VAL A C 1
ATOM 3211 O O . VAL A 1 393 ? 2.780 15.257 14.829 1.00 98.19 393 VAL A O 1
ATOM 3214 N N . ALA A 1 394 ? 2.973 17.501 14.843 1.00 98.44 394 ALA A N 1
ATOM 3215 C CA . ALA A 1 394 ? 4.420 17.536 14.669 1.00 98.44 394 ALA A CA 1
ATOM 3216 C C . ALA A 1 394 ? 5.087 18.477 15.680 1.00 98.44 394 ALA A C 1
ATOM 3218 O O . ALA A 1 394 ? 4.662 19.619 15.836 1.00 98.44 394 ALA A O 1
ATOM 3219 N N . TYR A 1 395 ? 6.134 18.006 16.355 1.00 98.62 395 TYR A N 1
ATOM 3220 C CA . TYR A 1 395 ? 6.881 18.770 17.357 1.00 98.62 395 TYR A CA 1
ATOM 3221 C C . TYR A 1 395 ? 8.211 19.265 16.798 1.00 98.62 395 TYR A C 1
ATOM 3223 O O . TYR A 1 395 ? 8.985 18.482 16.247 1.00 98.62 395 TYR A O 1
ATOM 3231 N N . LEU A 1 396 ? 8.500 20.548 16.994 1.00 98.19 396 LEU A N 1
ATOM 3232 C CA . LEU A 1 396 ? 9.811 21.143 16.737 1.00 98.19 396 LEU A CA 1
ATOM 3233 C C . LEU A 1 396 ? 10.653 21.011 18.014 1.00 98.19 396 LEU A C 1
ATOM 3235 O O . LEU A 1 396 ? 10.401 21.742 18.969 1.00 98.19 396 LEU A O 1
ATOM 3239 N N . LEU A 1 397 ? 11.594 20.059 18.068 1.00 97.69 397 LEU A N 1
ATOM 3240 C CA . LEU A 1 397 ? 12.399 19.794 19.277 1.00 97.69 397 LEU A CA 1
ATOM 3241 C C . LEU A 1 397 ? 13.853 20.260 19.175 1.00 97.69 397 LEU A C 1
ATOM 3243 O O . LEU A 1 397 ? 14.551 20.369 20.187 1.00 97.69 397 LEU A O 1
ATOM 3247 N N . THR A 1 398 ? 14.335 20.567 17.972 1.00 95.12 398 THR A N 1
ATOM 3248 C CA . THR A 1 398 ? 15.651 21.189 17.833 1.00 95.12 398 THR A CA 1
ATOM 3249 C C . THR A 1 398 ? 15.559 22.700 18.087 1.00 95.12 398 THR A C 1
ATOM 3251 O O . THR A 1 398 ? 14.758 23.393 17.475 1.00 95.12 398 THR A O 1
ATOM 3254 N N . HIS A 1 399 ? 16.322 23.245 19.037 1.00 94.31 399 HIS A N 1
ATOM 3255 C CA . HIS A 1 399 ? 16.193 24.662 19.441 1.00 94.31 399 HIS A CA 1
ATOM 3256 C C . HIS A 1 399 ? 17.361 25.531 18.977 1.00 94.31 399 HIS A C 1
ATOM 3258 O O . HIS A 1 399 ? 17.371 26.736 19.217 1.00 94.31 399 HIS A O 1
ATOM 3264 N N . THR A 1 400 ? 18.364 24.907 18.365 1.00 92.38 400 THR A N 1
ATOM 3265 C CA . THR A 1 400 ? 19.574 25.556 17.869 1.00 92.38 400 THR A CA 1
ATOM 3266 C C . THR A 1 400 ? 19.401 26.278 16.527 1.00 92.38 400 THR A C 1
ATOM 3268 O O . THR A 1 400 ? 20.153 27.231 16.317 1.00 92.38 400 THR A O 1
ATOM 3271 N N . PRO A 1 401 ? 18.459 25.910 15.626 1.00 95.31 401 PRO A N 1
ATOM 3272 C CA . PRO A 1 401 ? 18.328 26.620 14.359 1.00 95.31 401 PRO A CA 1
ATOM 3273 C C . PRO A 1 401 ? 17.774 28.040 14.500 1.00 95.31 401 PRO A C 1
ATOM 3275 O O . PRO A 1 401 ? 16.913 28.307 15.341 1.00 95.31 401 PRO A O 1
ATOM 3278 N N . THR A 1 402 ? 18.215 28.942 13.620 1.00 95.75 402 THR A N 1
ATOM 3279 C CA . THR A 1 402 ? 17.635 30.288 13.485 1.00 95.75 402 THR A CA 1
ATOM 3280 C C . THR A 1 402 ? 16.271 30.245 12.790 1.00 95.75 402 THR A C 1
ATOM 3282 O O . THR A 1 402 ? 15.893 29.242 12.176 1.00 95.75 402 THR A O 1
ATOM 3285 N N . GLN A 1 403 ? 15.527 31.352 12.836 1.00 95.06 403 GLN A N 1
ATOM 3286 C CA . GLN A 1 403 ? 14.225 31.456 12.172 1.00 95.06 403 GLN A CA 1
ATOM 3287 C C . GLN A 1 403 ? 14.333 31.267 10.648 1.00 95.06 403 GLN A C 1
ATOM 3289 O O . GLN A 1 403 ? 13.476 30.630 10.028 1.00 95.06 403 GLN A O 1
ATOM 3294 N N . GLU A 1 404 ? 15.402 31.772 10.033 1.00 96.69 404 GLU A N 1
ATOM 3295 C CA . GLU A 1 404 ? 15.684 31.613 8.604 1.00 96.69 404 GLU A CA 1
ATOM 3296 C C . GLU A 1 404 ? 15.967 30.148 8.269 1.00 96.69 404 GLU A C 1
ATOM 3298 O O . GLU A 1 404 ? 15.448 29.618 7.284 1.00 96.69 404 GLU A O 1
ATOM 3303 N N . GLN A 1 405 ? 16.744 29.463 9.113 1.00 96.94 405 GLN A N 1
ATOM 3304 C CA . GLN A 1 405 ? 17.036 28.043 8.940 1.00 96.94 405 GLN A CA 1
ATOM 3305 C C . GLN A 1 405 ? 15.773 27.187 9.104 1.00 96.94 405 GLN A C 1
ATOM 3307 O O . GLN A 1 405 ? 15.563 26.264 8.317 1.00 96.94 405 GLN A O 1
ATOM 3312 N N . TRP A 1 406 ? 14.898 27.522 10.056 1.00 97.00 406 TRP A N 1
ATOM 3313 C CA . TRP A 1 406 ? 13.587 26.888 10.201 1.00 97.00 406 TRP A CA 1
ATOM 3314 C C . TRP A 1 406 ? 12.687 27.105 8.987 1.00 97.00 406 TRP A C 1
ATOM 3316 O O . TRP A 1 406 ? 12.064 26.161 8.503 1.00 97.00 406 TRP A O 1
ATOM 3326 N N . THR A 1 407 ? 12.661 28.322 8.449 1.00 97.44 407 THR A N 1
ATOM 3327 C CA . THR A 1 407 ? 11.891 28.649 7.242 1.00 97.44 407 THR A CA 1
ATOM 3328 C C . THR A 1 407 ? 12.396 27.851 6.038 1.00 97.44 407 THR A C 1
ATOM 3330 O O . THR A 1 407 ? 11.603 27.261 5.299 1.00 97.44 407 THR A O 1
ATOM 3333 N N . ALA A 1 408 ? 13.718 27.758 5.866 1.00 97.56 408 ALA A N 1
ATOM 3334 C CA . ALA A 1 408 ? 14.338 26.960 4.813 1.00 97.56 408 ALA A CA 1
ATOM 3335 C C . ALA A 1 408 ? 14.049 25.457 4.974 1.00 97.56 408 ALA A C 1
ATOM 3337 O O . ALA A 1 408 ? 13.714 24.789 3.994 1.00 97.56 408 ALA A O 1
ATOM 3338 N N . PHE A 1 409 ? 14.128 24.933 6.201 1.00 97.62 409 PHE A N 1
ATOM 3339 C CA . PHE A 1 409 ? 13.773 23.551 6.518 1.00 97.62 409 PHE A CA 1
ATOM 3340 C C . PHE A 1 409 ? 12.316 23.249 6.151 1.00 97.62 409 PHE A C 1
ATOM 3342 O O . PHE A 1 409 ? 12.057 22.327 5.379 1.00 97.62 409 PHE A O 1
ATOM 3349 N N . LEU A 1 410 ? 11.370 24.051 6.654 1.00 97.62 410 LEU A N 1
ATOM 3350 C CA . LEU A 1 410 ? 9.941 23.853 6.408 1.00 97.62 410 LEU A CA 1
ATOM 3351 C C . LEU A 1 410 ? 9.624 23.943 4.915 1.00 97.62 410 LEU A C 1
ATOM 3353 O O . LEU A 1 410 ? 8.877 23.116 4.406 1.00 97.62 410 LEU A O 1
ATOM 3357 N N . THR A 1 411 ? 10.250 24.873 4.191 1.00 97.69 411 THR A N 1
ATOM 3358 C CA . THR A 1 411 ? 10.095 24.980 2.732 1.00 97.69 411 THR A CA 1
ATOM 3359 C C . THR A 1 411 ? 10.478 23.674 2.030 1.00 97.69 411 THR A C 1
ATOM 3361 O O . THR A 1 411 ? 9.728 23.187 1.185 1.00 97.69 411 THR A O 1
ATOM 3364 N N . ARG A 1 412 ? 11.612 23.061 2.401 1.00 97.25 412 ARG A N 1
ATOM 3365 C CA . ARG A 1 412 ? 12.055 21.780 1.821 1.00 97.25 412 ARG A CA 1
ATOM 3366 C C . ARG A 1 412 ? 11.144 20.618 2.226 1.00 97.25 412 ARG A C 1
ATOM 3368 O O . ARG A 1 412 ? 10.814 19.791 1.384 1.00 97.25 412 ARG A O 1
ATOM 3375 N N . LEU A 1 413 ? 10.707 20.573 3.484 1.00 96.88 413 LEU A N 1
ATOM 3376 C CA . LEU A 1 413 ? 9.800 19.538 3.983 1.00 96.88 413 LEU A CA 1
ATOM 3377 C C . LEU A 1 413 ? 8.430 19.588 3.287 1.00 96.88 413 LEU A C 1
ATOM 3379 O O . LEU A 1 413 ? 7.928 18.567 2.825 1.00 96.88 413 LEU A O 1
ATOM 3383 N N . TYR A 1 414 ? 7.832 20.773 3.159 1.00 96.69 414 TYR A N 1
ATOM 3384 C CA . TYR A 1 414 ? 6.556 20.932 2.460 1.00 96.69 414 TYR A CA 1
ATOM 3385 C C . TYR A 1 414 ? 6.686 20.688 0.951 1.00 96.69 414 TYR A C 1
ATOM 3387 O O . TYR A 1 414 ? 5.734 20.203 0.340 1.00 96.69 414 TYR A O 1
ATOM 3395 N N . ALA A 1 415 ? 7.855 20.942 0.351 1.00 94.81 415 ALA A N 1
ATOM 3396 C CA . ALA A 1 415 ? 8.124 20.531 -1.025 1.00 94.81 415 ALA A CA 1
ATOM 3397 C C . ALA A 1 415 ? 8.103 19.000 -1.185 1.00 94.81 415 ALA A C 1
ATOM 3399 O O . ALA A 1 415 ? 7.599 18.510 -2.193 1.00 94.81 415 ALA A O 1
ATOM 3400 N N . ASP A 1 416 ? 8.574 18.236 -0.193 1.00 93.75 416 ASP A N 1
ATOM 3401 C CA . ASP A 1 416 ? 8.438 16.775 -0.196 1.00 93.75 416 ASP A CA 1
ATOM 3402 C C . ASP A 1 416 ? 6.977 16.334 -0.044 1.00 93.75 416 ASP A C 1
ATOM 3404 O O . ASP A 1 416 ? 6.521 15.477 -0.799 1.00 93.75 416 ASP A O 1
ATOM 3408 N N . PHE A 1 417 ? 6.210 16.954 0.858 1.00 94.56 417 PHE A N 1
ATOM 3409 C CA . PHE A 1 417 ? 4.774 16.668 0.993 1.00 94.56 417 PHE A CA 1
ATOM 3410 C C . PHE A 1 417 ? 3.992 16.989 -0.284 1.00 94.56 417 PHE A C 1
ATOM 3412 O O . PHE A 1 417 ? 3.051 16.283 -0.642 1.00 94.56 417 PHE A O 1
ATOM 3419 N N . ALA A 1 418 ? 4.393 18.031 -1.015 1.00 92.25 418 ALA A N 1
ATOM 3420 C CA . ALA A 1 418 ? 3.757 18.413 -2.269 1.00 92.25 418 ALA A CA 1
ATOM 3421 C C . ALA A 1 418 ? 3.933 17.366 -3.384 1.00 92.25 418 ALA A C 1
ATOM 3423 O O . ALA A 1 418 ? 3.134 17.364 -4.324 1.00 92.25 418 ALA A O 1
ATOM 3424 N N . LYS A 1 419 ? 4.919 16.462 -3.283 1.00 89.81 419 LYS A N 1
ATOM 3425 C CA . LYS A 1 419 ? 5.111 15.350 -4.233 1.00 89.81 419 LYS A CA 1
ATOM 3426 C C . LYS A 1 419 ? 4.120 14.204 -4.026 1.00 89.81 419 LYS A C 1
ATOM 3428 O O . LYS A 1 419 ? 3.922 13.411 -4.946 1.00 89.81 419 LYS A O 1
ATOM 3433 N N . SER A 1 420 ? 3.498 14.115 -2.849 1.00 89.50 420 SER A N 1
ATOM 3434 C CA . SER A 1 420 ? 2.505 13.085 -2.558 1.00 89.50 420 SER A CA 1
ATOM 3435 C C . SER A 1 420 ? 1.297 13.196 -3.494 1.00 89.50 420 SER A C 1
ATOM 3437 O O . SER A 1 420 ? 0.905 14.293 -3.919 1.00 89.50 420 SER A O 1
ATOM 3439 N N . GLY A 1 421 ? 0.698 12.042 -3.795 1.00 86.88 421 GLY A N 1
ATOM 3440 C CA . GLY A 1 421 ? -0.547 11.957 -4.562 1.00 86.88 421 GLY A CA 1
ATOM 3441 C C . GLY A 1 421 ? -0.404 11.692 -6.050 1.00 86.88 421 GLY A C 1
ATOM 3442 O O . GLY A 1 421 ? -1.404 11.452 -6.721 1.00 86.88 421 GLY A O 1
ATOM 3443 N N . GLN A 1 422 ? 0.814 11.704 -6.591 1.00 88.00 422 GLN A N 1
ATOM 3444 C CA . GLN A 1 422 ? 1.000 11.433 -8.011 1.00 88.00 422 GLN A CA 1
ATOM 3445 C C . GLN A 1 422 ? 0.535 10.005 -8.352 1.00 88.00 422 GLN A C 1
ATOM 3447 O O . GLN A 1 422 ? 1.015 9.035 -7.759 1.00 88.00 422 GLN A O 1
ATOM 3452 N N . TRP A 1 423 ? -0.369 9.902 -9.334 1.00 87.25 423 TRP A N 1
ATOM 3453 C CA . TRP A 1 423 ? -1.059 8.668 -9.750 1.00 87.25 423 TRP A CA 1
ATOM 3454 C C . TRP A 1 423 ? -2.010 8.077 -8.697 1.00 87.25 423 TRP A C 1
ATOM 3456 O O . TRP A 1 423 ? -2.327 6.888 -8.734 1.00 87.25 423 TRP A O 1
ATOM 3466 N N . ILE A 1 424 ? -2.473 8.898 -7.754 1.00 88.75 424 ILE A N 1
ATOM 3467 C CA . ILE A 1 424 ? -3.495 8.525 -6.779 1.00 88.75 424 ILE A CA 1
ATOM 3468 C C . ILE A 1 424 ? -4.774 9.293 -7.107 1.00 88.75 424 ILE A C 1
ATOM 3470 O O . ILE A 1 424 ? -4.895 10.487 -6.842 1.00 88.75 424 ILE A O 1
ATOM 3474 N N . GLU A 1 425 ? -5.743 8.585 -7.676 1.00 86.50 425 GLU A N 1
ATOM 3475 C CA . GLU A 1 425 ? -7.054 9.143 -7.998 1.00 86.50 425 GLU A CA 1
ATOM 3476 C C . GLU A 1 425 ? -7.773 9.670 -6.744 1.00 86.50 425 GLU A C 1
ATOM 3478 O O . GLU A 1 425 ? -7.836 8.987 -5.717 1.00 86.50 425 GLU A O 1
ATOM 3483 N N . GLY A 1 426 ? -8.296 10.897 -6.836 1.00 87.88 426 GLY A N 1
ATOM 3484 C CA . GLY A 1 426 ? -8.949 11.621 -5.740 1.00 87.88 426 GLY A CA 1
ATOM 3485 C C . GLY A 1 426 ? -7.998 12.318 -4.763 1.00 87.88 426 GLY A C 1
ATOM 3486 O O . GLY A 1 426 ? -8.458 13.036 -3.878 1.00 87.88 426 GLY A O 1
ATOM 3487 N N . PHE A 1 427 ? -6.673 12.149 -4.885 1.00 91.62 427 PHE A N 1
ATOM 3488 C CA . PHE A 1 427 ? -5.746 12.741 -3.913 1.00 91.62 427 PHE A CA 1
ATOM 3489 C C . PHE A 1 427 ? -5.781 14.270 -3.926 1.00 91.62 427 PHE A C 1
ATOM 3491 O O . PHE A 1 427 ? -5.743 14.888 -2.864 1.00 91.62 427 PHE A O 1
ATOM 3498 N N . ASP A 1 428 ? -5.879 14.889 -5.103 1.00 91.75 428 ASP A N 1
ATOM 3499 C CA . ASP A 1 428 ? -5.874 16.350 -5.228 1.00 91.75 428 ASP A CA 1
ATOM 3500 C C . ASP A 1 428 ? -7.039 17.008 -4.469 1.00 91.75 428 ASP A C 1
ATOM 3502 O O . ASP A 1 428 ? -6.873 18.089 -3.901 1.00 91.75 428 ASP A O 1
ATOM 3506 N N . GLU A 1 429 ? -8.179 16.319 -4.353 1.00 90.56 429 GLU A N 1
ATOM 3507 C CA . GLU A 1 429 ? -9.347 16.793 -3.601 1.00 90.56 429 GLU A CA 1
ATOM 3508 C C . GLU A 1 429 ? -9.071 16.890 -2.096 1.00 90.56 429 GLU A C 1
ATOM 3510 O O . GLU A 1 429 ? -9.531 17.815 -1.419 1.00 90.56 429 GLU A O 1
ATOM 3515 N N . VAL A 1 430 ? -8.296 15.946 -1.556 1.00 91.50 430 VAL A N 1
ATOM 3516 C CA . VAL A 1 430 ? -7.939 15.928 -0.133 1.00 91.50 430 VAL A CA 1
ATOM 3517 C C . VAL A 1 430 ? -6.657 16.708 0.151 1.00 91.50 430 VAL A C 1
ATOM 3519 O O . VAL A 1 430 ? -6.510 17.242 1.253 1.00 91.50 430 VAL A O 1
ATOM 3522 N N . LYS A 1 431 ? -5.763 16.857 -0.833 1.00 93.56 431 LYS A N 1
ATOM 3523 C CA . LYS A 1 431 ? -4.457 17.524 -0.711 1.00 93.56 431 LYS A CA 1
ATOM 3524 C C . LYS A 1 431 ? -4.555 18.950 -0.177 1.00 93.56 431 LYS A C 1
ATOM 3526 O O . LYS A 1 431 ? -3.738 19.349 0.644 1.00 93.56 431 LYS A O 1
ATOM 3531 N N . VAL A 1 432 ? -5.583 19.702 -0.570 1.00 90.12 432 VAL A N 1
ATOM 3532 C CA . VAL A 1 432 ? -5.789 21.102 -0.141 1.00 90.12 432 VAL A CA 1
ATOM 3533 C C . VAL A 1 432 ? -5.962 21.232 1.381 1.00 90.12 432 VAL A C 1
ATOM 3535 O O . VAL A 1 432 ? -5.671 22.276 1.962 1.00 90.12 432 VAL A O 1
ATOM 3538 N N . ARG A 1 433 ? -6.428 20.168 2.045 1.00 91.25 433 ARG A N 1
ATOM 3539 C CA . ARG A 1 433 ? -6.683 20.124 3.494 1.00 91.25 433 ARG A CA 1
ATOM 3540 C C . ARG A 1 433 ? -5.627 19.326 4.265 1.00 91.25 433 ARG A C 1
ATOM 3542 O O . ARG A 1 433 ? -5.759 19.164 5.477 1.00 91.25 433 ARG A O 1
ATOM 3549 N N . MET A 1 434 ? -4.605 18.833 3.574 1.00 94.50 434 MET A N 1
ATOM 3550 C CA . MET A 1 434 ? -3.485 18.094 4.145 1.00 94.50 434 MET A CA 1
ATOM 3551 C C . MET A 1 434 ? -2.553 19.049 4.889 1.00 94.50 434 MET A C 1
ATOM 3553 O O . MET A 1 434 ? -2.064 20.015 4.304 1.00 94.50 434 MET A O 1
ATOM 3557 N N . ASP A 1 435 ? -2.296 18.802 6.172 1.00 94.69 435 ASP A N 1
ATOM 3558 C CA . ASP A 1 435 ? -1.400 19.657 6.950 1.00 94.69 435 ASP A CA 1
ATOM 3559 C C . ASP A 1 435 ? -0.883 18.979 8.223 1.00 94.69 435 ASP A C 1
ATOM 3561 O O . ASP A 1 435 ? -1.496 18.059 8.763 1.00 94.69 435 ASP A O 1
ATOM 3565 N N . LEU A 1 436 ? 0.220 19.500 8.754 1.00 96.62 436 LEU A N 1
ATOM 3566 C CA . LEU A 1 436 ? 0.693 19.167 10.091 1.00 96.62 436 LEU A CA 1
ATOM 3567 C C . LEU A 1 436 ? 0.195 20.199 11.104 1.00 96.62 436 LEU A C 1
ATOM 3569 O O . LEU A 1 436 ? 0.156 21.401 10.846 1.00 96.62 436 LEU A O 1
ATOM 3573 N N . GLN A 1 437 ? -0.178 19.734 12.294 1.00 96.94 437 GLN A N 1
ATOM 3574 C CA . GLN A 1 437 ? -0.382 20.624 13.432 1.00 96.94 437 GLN A CA 1
ATOM 3575 C C . GLN A 1 437 ? 0.931 20.763 14.194 1.00 96.94 437 GLN A C 1
ATOM 3577 O O . GLN A 1 437 ? 1.304 19.880 14.966 1.00 96.94 437 GLN A O 1
ATOM 3582 N N . TRP A 1 438 ? 1.616 21.875 13.955 1.00 97.75 438 TRP A N 1
ATOM 3583 C CA . TRP A 1 438 ? 2.900 22.173 14.575 1.00 97.75 438 TRP A CA 1
ATOM 3584 C C . TRP A 1 438 ? 2.760 22.572 16.043 1.00 97.75 438 TRP A C 1
ATOM 3586 O O . TRP A 1 438 ? 1.903 23.382 16.400 1.00 97.75 438 TRP A O 1
ATOM 3596 N N . ILE A 1 439 ? 3.641 22.021 16.872 1.00 98.06 439 ILE A N 1
ATOM 3597 C CA . ILE A 1 439 ? 3.849 22.383 18.270 1.00 98.06 439 ILE A CA 1
ATOM 3598 C C . ILE A 1 439 ? 5.313 22.791 18.425 1.00 98.06 439 ILE A C 1
ATOM 3600 O O . ILE A 1 439 ? 6.220 22.010 18.136 1.00 98.06 439 ILE A O 1
ATOM 3604 N N . ASP A 1 440 ? 5.545 24.016 18.888 1.00 97.38 440 ASP A N 1
ATOM 3605 C CA . ASP A 1 440 ? 6.880 24.450 19.286 1.00 97.38 440 ASP A CA 1
ATOM 3606 C C . ASP A 1 440 ? 7.230 23.806 20.635 1.00 97.38 440 ASP A C 1
ATOM 3608 O O . ASP A 1 440 ? 6.596 24.092 21.660 1.00 97.38 440 ASP A O 1
ATOM 3612 N N . GLY A 1 441 ? 8.220 22.910 20.625 1.00 96.75 441 GLY A N 1
ATOM 3613 C CA . GLY A 1 441 ? 8.683 22.209 21.816 1.00 96.75 441 GLY A CA 1
ATOM 3614 C C . GLY A 1 441 ? 9.192 23.171 22.883 1.00 96.75 441 GLY A C 1
ATOM 3615 O O . GLY A 1 441 ? 8.819 23.034 24.050 1.00 96.75 441 GLY A O 1
ATOM 3616 N N . LYS A 1 442 ? 9.931 24.211 22.479 1.00 95.94 442 LYS A N 1
ATOM 3617 C CA . LYS A 1 442 ? 10.505 25.208 23.388 1.00 95.94 442 LYS A CA 1
ATOM 3618 C C . LYS A 1 442 ? 9.413 25.979 24.120 1.00 95.94 442 LYS A C 1
ATOM 3620 O O . LYS A 1 442 ? 9.442 26.073 25.346 1.00 95.94 442 LYS A O 1
ATOM 3625 N N . SER A 1 443 ? 8.423 26.478 23.381 1.00 96.19 443 SER A N 1
ATOM 3626 C CA . SER A 1 443 ? 7.267 27.180 23.958 1.00 96.19 443 SER A CA 1
ATOM 3627 C C . SER A 1 443 ? 6.382 26.276 24.824 1.00 96.19 443 SER A C 1
ATOM 3629 O O . SER A 1 443 ? 5.656 26.766 25.684 1.00 96.19 443 SER A O 1
ATOM 3631 N N . SER A 1 444 ? 6.456 24.958 24.624 1.00 95.94 444 SER A N 1
ATOM 3632 C CA . SER A 1 444 ? 5.721 23.955 25.405 1.00 95.94 444 SER A CA 1
ATOM 3633 C C . SER A 1 444 ? 6.519 23.405 26.598 1.00 95.94 444 SER A C 1
ATOM 3635 O O . SER A 1 444 ? 6.082 22.448 27.236 1.00 95.94 444 SER A O 1
ATOM 3637 N N . GLY A 1 445 ? 7.691 23.978 26.900 1.00 97.00 445 GLY A N 1
ATOM 3638 C CA . GLY A 1 445 ? 8.551 23.560 28.014 1.00 97.00 445 GLY A CA 1
ATOM 3639 C C . GLY A 1 445 ? 9.255 22.215 27.807 1.00 97.00 445 GLY A C 1
ATOM 3640 O O . GLY A 1 445 ? 9.747 21.626 28.768 1.00 97.00 445 GLY A O 1
ATOM 3641 N N . ILE A 1 446 ? 9.297 21.711 26.573 1.00 98.12 446 ILE A N 1
ATOM 3642 C CA . ILE A 1 446 ? 9.991 20.472 26.221 1.00 98.12 446 ILE A CA 1
ATOM 3643 C C . ILE A 1 446 ? 11.473 20.810 26.002 1.00 98.12 446 ILE A C 1
ATOM 3645 O O . ILE A 1 446 ? 11.755 21.750 25.261 1.00 98.12 446 ILE A O 1
ATOM 3649 N N . PRO A 1 447 ? 12.430 20.098 26.628 1.00 97.81 447 PRO A N 1
ATOM 3650 C CA . PRO A 1 447 ? 13.856 20.313 26.388 1.00 97.81 447 PRO A CA 1
ATOM 3651 C C . PRO A 1 447 ? 14.297 19.969 24.958 1.00 97.81 447 PRO A C 1
ATOM 3653 O O . PRO A 1 447 ? 13.606 19.279 24.211 1.00 97.81 447 PRO A O 1
ATOM 3656 N N . HIS A 1 448 ? 15.485 20.449 24.585 1.00 96.88 448 HIS A N 1
ATOM 3657 C CA . HIS A 1 448 ? 16.072 20.207 23.268 1.00 96.88 448 HIS A CA 1
ATOM 3658 C C . HIS A 1 448 ? 16.198 18.704 22.966 1.00 96.88 448 HIS A C 1
ATOM 3660 O O . HIS A 1 448 ? 16.798 17.973 23.750 1.00 96.88 448 HIS A O 1
ATOM 3666 N N . ASP A 1 449 ? 15.644 18.270 21.830 1.00 96.50 449 ASP A N 1
ATOM 3667 C CA . ASP A 1 449 ? 15.631 16.880 21.346 1.00 96.50 449 ASP A CA 1
ATOM 3668 C C . ASP A 1 449 ? 15.035 15.844 22.334 1.00 96.50 449 ASP A C 1
ATOM 3670 O O . ASP A 1 449 ? 15.234 14.638 22.176 1.00 96.50 449 ASP A O 1
ATOM 3674 N N . ASP A 1 450 ? 14.252 16.278 23.330 1.00 97.50 450 ASP A N 1
ATOM 3675 C CA . ASP A 1 450 ? 13.673 15.394 24.348 1.00 97.50 450 ASP A CA 1
ATOM 3676 C C . ASP A 1 450 ? 12.344 14.761 23.891 1.00 97.50 450 ASP A C 1
ATOM 3678 O O . ASP A 1 450 ? 11.240 15.280 24.101 1.00 97.50 450 ASP 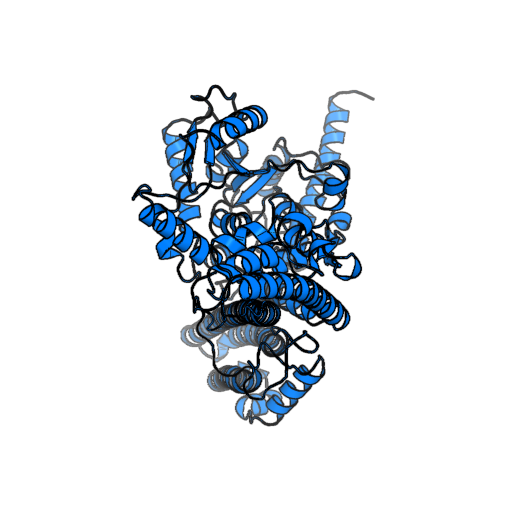A O 1
ATOM 3682 N N . ILE A 1 451 ? 12.468 13.589 23.266 1.00 97.12 451 ILE A N 1
ATOM 3683 C CA . ILE A 1 451 ? 11.345 12.791 22.761 1.00 97.12 451 ILE A CA 1
ATOM 3684 C C . ILE A 1 451 ? 10.425 12.310 23.893 1.00 97.12 451 ILE A C 1
ATOM 3686 O O . ILE A 1 451 ? 9.209 12.272 23.705 1.00 97.12 451 ILE A O 1
ATOM 3690 N N . GLU A 1 452 ? 10.952 11.963 25.069 1.00 97.19 452 GLU A N 1
ATOM 3691 C CA . GLU A 1 452 ? 10.134 11.448 26.178 1.00 97.19 452 GLU A CA 1
ATOM 3692 C C . GLU A 1 452 ? 9.244 12.542 26.774 1.00 97.19 452 GLU A C 1
ATOM 3694 O O . GLU A 1 452 ? 8.068 12.317 27.079 1.00 97.19 452 GLU A O 1
ATOM 3699 N N . SER A 1 453 ? 9.760 13.765 26.882 1.00 97.69 453 SER A N 1
ATOM 3700 C CA . SER A 1 453 ? 8.950 14.932 27.240 1.00 97.69 453 SER A CA 1
ATOM 3701 C C . SER A 1 453 ? 7.887 15.240 26.180 1.00 97.69 453 SER A C 1
ATOM 3703 O O . SER A 1 453 ? 6.735 15.499 26.541 1.00 97.69 453 SER A O 1
ATOM 3705 N N . ALA A 1 454 ? 8.206 15.111 24.888 1.00 98.12 454 ALA A N 1
ATOM 3706 C CA . ALA A 1 454 ? 7.216 15.251 23.818 1.00 98.12 454 ALA A CA 1
ATOM 3707 C C . ALA A 1 454 ? 6.124 14.166 23.865 1.00 98.12 454 ALA A C 1
ATOM 3709 O O . ALA A 1 454 ? 4.945 14.488 23.705 1.00 98.12 454 ALA A O 1
ATOM 3710 N N . LYS A 1 455 ? 6.472 12.903 24.161 1.00 97.88 455 LYS A N 1
ATOM 3711 C CA . LYS A 1 455 ? 5.500 11.811 24.370 1.00 97.88 455 LYS A CA 1
ATOM 3712 C C . LYS A 1 455 ? 4.532 12.150 25.502 1.00 97.88 455 LYS A C 1
ATOM 3714 O O . LYS A 1 455 ? 3.318 12.078 25.311 1.00 97.88 455 LYS A O 1
ATOM 3719 N N . ARG A 1 456 ? 5.054 12.574 26.661 1.00 97.56 456 A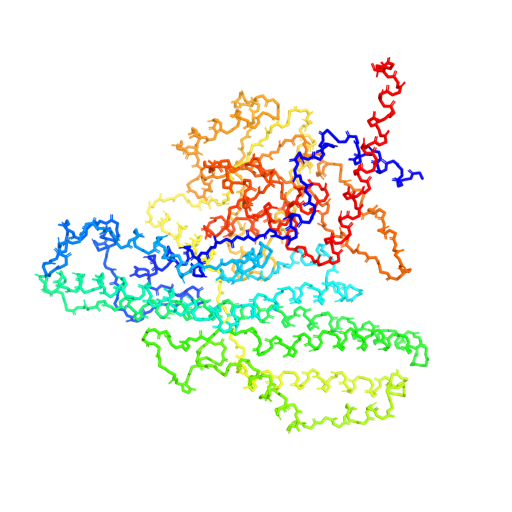RG A N 1
ATOM 3720 C CA . ARG A 1 456 ? 4.238 12.984 27.819 1.00 97.56 456 ARG A CA 1
ATOM 3721 C C . ARG A 1 456 ? 3.307 14.145 27.475 1.00 97.56 456 ARG A C 1
ATOM 3723 O O . ARG A 1 456 ? 2.117 14.073 27.772 1.00 97.56 456 ARG A O 1
ATOM 3730 N N . HIS A 1 457 ? 3.820 15.174 26.799 1.00 98.06 457 HIS A N 1
ATOM 3731 C CA . HIS A 1 457 ? 3.007 16.306 26.361 1.00 98.06 457 HIS A CA 1
ATOM 3732 C C . HIS A 1 457 ? 1.914 15.874 25.370 1.00 98.06 457 HIS A C 1
ATOM 3734 O O . HIS A 1 457 ? 0.753 16.246 25.530 1.00 98.06 457 HIS A O 1
ATOM 3740 N N . PHE A 1 458 ? 2.243 15.042 24.377 1.00 98.00 458 PHE A N 1
ATOM 3741 C CA . PHE A 1 458 ? 1.279 14.584 23.377 1.00 98.00 458 PHE A CA 1
ATOM 3742 C C . PHE A 1 458 ? 0.130 13.770 23.983 1.00 98.00 458 PHE A C 1
ATOM 3744 O O . PHE A 1 458 ? -1.015 13.958 23.576 1.00 98.00 458 PHE A O 1
ATOM 3751 N N . LEU A 1 459 ? 0.395 12.915 24.979 1.00 96.69 459 LEU A N 1
ATOM 3752 C CA . LEU A 1 459 ? -0.646 12.139 25.668 1.00 96.69 459 LEU A CA 1
ATOM 3753 C C . LEU A 1 459 ? -1.715 13.028 26.326 1.00 96.69 459 LEU A C 1
ATOM 3755 O O . LEU A 1 459 ? -2.884 12.640 26.368 1.00 96.69 459 LEU A O 1
ATOM 3759 N N . ILE A 1 460 ? -1.327 14.217 26.792 1.00 96.94 460 ILE A N 1
ATOM 3760 C CA . ILE A 1 460 ? -2.241 15.233 27.330 1.00 96.94 460 ILE A CA 1
ATOM 3761 C C . ILE A 1 460 ? -2.890 16.007 26.175 1.00 96.94 460 ILE A C 1
ATOM 3763 O O . ILE A 1 460 ? -4.114 16.121 26.098 1.00 96.94 460 ILE A O 1
ATOM 3767 N N . PHE A 1 461 ? -2.074 16.499 25.241 1.00 97.12 461 PHE A N 1
ATOM 3768 C CA . PHE A 1 461 ? -2.508 17.338 24.128 1.00 97.12 461 PHE A CA 1
ATOM 3769 C C . PHE A 1 461 ? -3.556 16.662 23.240 1.00 97.12 461 PHE A C 1
ATOM 3771 O O . PHE A 1 461 ? -4.518 17.318 22.838 1.00 97.12 461 PHE A O 1
ATOM 3778 N N . ARG A 1 462 ? -3.412 15.360 22.962 1.00 95.19 462 ARG A N 1
ATOM 3779 C CA . ARG A 1 462 ? -4.312 14.629 22.060 1.00 95.19 462 ARG A CA 1
ATOM 3780 C C . ARG A 1 462 ? -5.755 14.528 22.559 1.00 95.19 462 ARG A C 1
ATOM 3782 O O . ARG A 1 462 ? -6.669 14.321 21.775 1.00 95.19 462 ARG A O 1
ATOM 3789 N N . ASN A 1 463 ? -5.945 14.684 23.867 1.00 94.12 463 ASN A N 1
ATOM 3790 C CA . ASN A 1 463 ? -7.256 14.700 24.509 1.00 94.12 463 ASN A CA 1
ATOM 3791 C C . ASN A 1 463 ? -7.758 16.133 24.755 1.00 94.12 463 ASN A C 1
ATOM 3793 O O . ASN A 1 463 ? -8.831 16.326 25.321 1.00 94.12 463 ASN A O 1
ATOM 3797 N N . SER A 1 464 ? -6.983 17.149 24.364 1.00 94.44 464 SER A N 1
ATOM 3798 C CA . SER A 1 464 ? -7.344 18.548 24.562 1.00 94.44 464 SER A CA 1
ATOM 3799 C C . SER A 1 464 ? -8.251 19.063 23.435 1.00 94.44 464 SER A C 1
ATOM 3801 O O . SER A 1 464 ? -8.088 18.658 22.280 1.00 94.44 464 SER A O 1
ATOM 3803 N N . PRO A 1 465 ? -9.116 20.058 23.706 1.00 90.94 465 PRO A N 1
ATOM 3804 C CA . PRO A 1 465 ? -9.894 20.739 22.665 1.00 90.94 465 PRO A CA 1
ATOM 3805 C C . PRO A 1 465 ? -9.041 21.432 21.590 1.00 90.94 465 PRO A C 1
ATOM 3807 O O . PRO A 1 465 ? -9.561 21.817 20.546 1.00 90.94 465 PRO A O 1
ATOM 3810 N N . ARG A 1 466 ? -7.735 21.620 21.842 1.00 91.81 466 ARG A N 1
ATOM 3811 C CA . ARG A 1 466 ? -6.794 22.259 20.911 1.00 91.81 466 ARG A CA 1
ATOM 3812 C C . ARG A 1 466 ? -6.299 21.303 19.825 1.00 91.81 466 ARG A C 1
ATOM 3814 O O . ARG A 1 466 ? -5.780 21.773 18.811 1.00 91.81 466 ARG A O 1
ATOM 3821 N N . MET A 1 467 ? -6.422 19.988 20.013 1.00 92.50 467 MET A N 1
ATOM 3822 C CA . MET A 1 467 ? -6.082 19.036 18.960 1.00 92.50 467 MET A CA 1
ATOM 3823 C C . MET A 1 467 ? -7.095 19.155 17.817 1.00 92.50 467 MET A C 1
ATOM 3825 O O . MET A 1 467 ? -8.307 19.105 18.031 1.00 92.50 467 MET A O 1
ATOM 3829 N N . ARG A 1 468 ? -6.608 19.284 16.577 1.00 91.31 468 ARG A N 1
ATOM 3830 C CA . ARG A 1 468 ? -7.490 19.263 15.403 1.00 91.31 468 ARG A CA 1
ATOM 3831 C C . ARG A 1 468 ? -8.215 17.915 15.342 1.00 91.31 468 ARG A C 1
ATOM 3833 O O . ARG A 1 468 ? -7.574 16.868 15.315 1.00 91.31 468 ARG A O 1
ATOM 3840 N N . ARG A 1 469 ? -9.550 17.937 15.234 1.00 85.25 469 ARG A N 1
ATOM 3841 C CA . ARG A 1 469 ? -10.418 16.735 15.247 1.00 85.25 469 ARG A CA 1
ATOM 3842 C C . ARG A 1 469 ? -10.055 15.656 14.216 1.00 85.25 469 ARG A C 1
ATOM 3844 O O . ARG A 1 469 ? -10.445 14.505 14.380 1.00 85.25 469 ARG A O 1
ATOM 3851 N N . ARG A 1 470 ? -9.393 16.028 13.117 1.00 88.56 470 ARG A N 1
ATOM 3852 C CA . ARG A 1 470 ? -9.045 15.128 12.002 1.00 88.56 470 ARG A CA 1
ATOM 3853 C C . ARG A 1 470 ? -7.558 14.777 11.946 1.00 88.56 470 ARG A C 1
ATOM 3855 O O . ARG A 1 470 ? -7.118 14.133 10.994 1.00 88.56 470 ARG A O 1
ATOM 3862 N N . ASN A 1 471 ? -6.801 15.149 12.974 1.00 91.75 471 ASN A N 1
ATOM 3863 C CA . ASN A 1 471 ? -5.445 14.657 13.128 1.00 91.75 471 ASN A CA 1
ATOM 3864 C C . ASN A 1 471 ? -5.438 13.221 13.646 1.00 91.75 471 ASN A C 1
ATOM 3866 O O . ASN A 1 471 ? -6.271 12.820 14.458 1.00 91.75 471 ASN A O 1
ATOM 3870 N N . TRP A 1 472 ? -4.448 12.463 13.194 1.00 93.62 472 TRP A N 1
ATOM 3871 C CA . TRP A 1 472 ? -4.110 11.177 13.771 1.00 93.62 472 TRP A CA 1
ATOM 3872 C C . TRP A 1 472 ? -3.685 11.347 15.238 1.00 93.62 472 TRP A C 1
ATOM 3874 O O . TRP A 1 472 ? -2.889 12.229 15.560 1.00 93.62 472 TRP A O 1
ATOM 3884 N N . ALA A 1 473 ? -4.246 10.523 16.128 1.00 93.25 473 ALA A N 1
ATOM 3885 C CA . ALA A 1 473 ? -4.128 10.685 17.584 1.00 93.25 473 ALA A CA 1
ATOM 3886 C C . ALA A 1 473 ? -3.284 9.610 18.279 1.00 93.25 473 ALA A C 1
ATOM 3888 O O . ALA A 1 473 ? -3.090 9.660 19.498 1.00 93.25 473 ALA A O 1
ATOM 3889 N N . GLN A 1 474 ? -2.808 8.612 17.535 1.00 94.12 474 GLN A N 1
ATOM 3890 C CA . GLN A 1 474 ? -2.065 7.497 18.122 1.00 94.12 474 GLN A CA 1
ATOM 3891 C C . GLN A 1 474 ? -0.554 7.656 17.980 1.00 94.12 474 GLN A C 1
ATOM 3893 O O . GLN A 1 474 ? 0.172 7.137 18.814 1.00 94.12 474 GLN A O 1
ATOM 3898 N N . ASP A 1 475 ? -0.095 8.412 16.986 1.00 96.12 475 ASP A N 1
ATOM 3899 C CA . ASP A 1 475 ? 1.318 8.631 16.683 1.00 96.12 475 ASP A CA 1
ATOM 3900 C C . ASP A 1 475 ? 1.532 10.108 16.322 1.00 96.12 475 ASP A C 1
ATOM 3902 O O . ASP A 1 475 ? 0.592 10.800 15.915 1.00 96.12 475 ASP A O 1
ATOM 3906 N N . PHE A 1 476 ? 2.760 10.600 16.456 1.00 98.12 476 PHE A N 1
ATOM 3907 C CA . PHE A 1 476 ? 3.106 11.982 16.112 1.00 98.12 476 PHE A CA 1
ATOM 3908 C C . PHE A 1 476 ? 4.495 12.077 15.483 1.00 98.12 476 PHE A C 1
ATOM 3910 O O . PHE A 1 476 ? 5.294 11.144 15.559 1.00 98.12 476 PHE A O 1
ATOM 3917 N N . ILE A 1 477 ? 4.774 13.207 14.840 1.00 98.62 477 ILE A N 1
ATOM 3918 C CA . ILE A 1 477 ? 6.051 13.490 14.185 1.00 98.62 477 ILE A CA 1
ATOM 3919 C C . ILE A 1 477 ? 6.921 14.369 15.084 1.00 98.62 477 ILE A C 1
ATOM 3921 O O . ILE A 1 477 ? 6.430 15.235 15.807 1.00 98.62 477 ILE A O 1
ATOM 3925 N N . VAL A 1 478 ? 8.231 14.179 15.006 1.00 98.25 478 VAL A N 1
ATOM 3926 C CA . VAL A 1 478 ? 9.236 14.993 15.684 1.00 98.25 478 VAL A CA 1
ATOM 3927 C C . VAL A 1 478 ? 10.272 15.461 14.687 1.00 98.25 478 VAL A C 1
ATOM 3929 O O . VAL A 1 478 ? 10.769 14.678 13.873 1.00 98.25 478 VAL A O 1
ATOM 3932 N N . ILE A 1 479 ? 10.636 16.731 14.807 1.00 98.38 479 ILE A N 1
ATOM 3933 C CA . ILE A 1 479 ? 11.807 17.309 14.168 1.00 98.38 479 ILE A CA 1
ATOM 3934 C C . ILE A 1 479 ? 12.866 17.516 15.249 1.00 98.38 479 ILE A C 1
ATOM 3936 O O . ILE A 1 479 ? 12.927 18.560 15.900 1.00 98.38 479 ILE A O 1
ATOM 3940 N N . ASP A 1 480 ? 13.660 16.470 15.460 1.00 96.88 480 ASP A N 1
ATOM 3941 C CA . ASP A 1 480 ? 14.890 16.525 16.249 1.00 96.88 480 ASP A CA 1
ATOM 3942 C C . ASP A 1 480 ? 16.069 17.011 15.390 1.00 96.88 480 ASP A C 1
ATOM 3944 O O . ASP A 1 480 ? 15.949 17.164 14.168 1.00 96.88 480 ASP A O 1
ATOM 3948 N N . THR A 1 481 ? 17.234 17.224 16.002 1.00 96.19 481 THR A N 1
ATOM 3949 C CA . THR A 1 481 ? 18.442 17.667 15.284 1.00 96.19 481 THR A CA 1
ATOM 3950 C C . THR A 1 481 ? 18.803 16.746 14.116 1.00 96.19 481 THR A C 1
ATOM 3952 O O . THR A 1 481 ? 19.259 17.214 13.073 1.00 96.19 481 THR A O 1
ATOM 3955 N N . SER A 1 482 ? 18.566 15.434 14.235 1.00 93.44 482 SER A N 1
ATOM 3956 C CA . SER A 1 482 ? 18.864 14.483 13.156 1.00 93.44 482 SER A CA 1
ATOM 3957 C C . SER A 1 482 ? 17.950 14.671 11.941 1.00 93.44 482 SER A C 1
ATOM 3959 O O . SER A 1 482 ? 18.427 14.684 10.804 1.00 93.44 482 SER A O 1
ATOM 3961 N N . SER A 1 483 ? 16.657 14.875 12.187 1.00 95.56 483 SER A N 1
ATOM 3962 C CA . SER A 1 483 ? 15.637 15.104 11.164 1.00 95.56 483 SER A CA 1
ATOM 3963 C C . SER A 1 483 ? 15.860 16.458 10.495 1.00 95.56 483 SER A C 1
ATOM 3965 O O . SER A 1 483 ? 15.894 16.547 9.270 1.00 95.56 483 SER A O 1
ATOM 3967 N N . PHE A 1 484 ? 16.136 17.496 11.287 1.00 96.94 484 PHE A N 1
ATOM 3968 C CA . PHE A 1 484 ? 16.479 18.825 10.786 1.00 96.94 484 PHE A CA 1
ATOM 3969 C C . PHE A 1 484 ? 17.708 18.800 9.865 1.00 96.94 484 PHE A C 1
ATOM 3971 O O . PHE A 1 484 ? 17.662 19.261 8.720 1.00 96.94 484 PHE A O 1
ATOM 3978 N N . ASN A 1 485 ? 18.797 18.181 10.326 1.00 94.06 485 ASN A N 1
ATOM 3979 C CA . ASN A 1 485 ? 20.044 18.106 9.567 1.00 94.06 485 ASN A CA 1
ATOM 3980 C C . ASN A 1 485 ? 19.908 17.283 8.282 1.00 94.06 485 ASN A C 1
ATOM 3982 O O . ASN A 1 485 ? 20.588 17.589 7.302 1.00 94.06 485 ASN A O 1
ATOM 3986 N N . SER A 1 486 ? 19.019 16.284 8.246 1.00 93.50 486 SER A N 1
ATOM 3987 C CA . SER A 1 486 ? 18.760 15.498 7.031 1.00 93.50 486 SER A CA 1
ATOM 3988 C C . SER A 1 486 ? 18.283 16.357 5.852 1.00 93.50 486 SER A C 1
ATOM 3990 O O . SER A 1 486 ? 18.636 16.087 4.707 1.00 93.50 486 SER A O 1
ATOM 3992 N N . TYR A 1 487 ? 17.549 17.434 6.140 1.00 94.56 487 TYR A N 1
ATOM 3993 C CA . TYR A 1 487 ? 17.067 18.391 5.149 1.00 94.56 487 TYR A CA 1
ATOM 3994 C C . TYR A 1 487 ? 18.059 19.513 4.872 1.00 94.56 487 TYR A C 1
ATOM 3996 O O . TYR A 1 487 ? 18.164 19.974 3.735 1.00 94.56 487 TYR A O 1
ATOM 4004 N N . MET A 1 488 ? 18.763 19.989 5.900 1.00 94.06 488 MET A N 1
ATOM 4005 C CA . MET A 1 488 ? 19.621 21.175 5.795 1.00 94.06 488 MET A CA 1
ATOM 4006 C C . MET A 1 488 ? 21.019 20.862 5.276 1.00 94.06 488 MET A C 1
ATOM 4008 O O . MET A 1 488 ? 21.606 21.662 4.549 1.00 94.06 488 MET A O 1
ATOM 4012 N N . THR A 1 489 ? 21.505 19.667 5.582 1.00 86.50 489 THR A N 1
ATOM 4013 C CA . THR A 1 489 ? 22.808 19.146 5.175 1.00 86.50 489 THR A CA 1
ATOM 4014 C C . THR A 1 489 ? 22.616 17.779 4.524 1.00 86.50 489 THR A C 1
ATOM 4016 O O . THR A 1 489 ? 23.067 16.768 5.070 1.00 86.50 489 THR A O 1
ATOM 4019 N N . PRO A 1 490 ? 21.895 17.721 3.385 1.00 71.88 490 PRO A N 1
ATOM 4020 C CA . PRO A 1 490 ? 21.622 16.457 2.728 1.00 71.88 490 PRO A CA 1
ATOM 4021 C C . PRO A 1 490 ? 22.942 15.776 2.379 1.00 71.88 490 PRO A C 1
ATOM 4023 O O . PRO A 1 490 ? 23.933 16.428 2.024 1.00 71.88 490 PRO A O 1
ATOM 4026 N N . LEU A 1 491 ? 22.963 14.448 2.494 1.00 65.88 491 LEU A N 1
ATOM 4027 C CA . LEU A 1 491 ? 24.101 13.687 2.002 1.00 65.88 491 LEU A CA 1
ATOM 4028 C C . LEU A 1 491 ? 24.271 13.980 0.504 1.00 65.88 491 LEU A C 1
ATOM 4030 O O . LEU A 1 491 ? 23.266 14.124 -0.199 1.00 65.88 491 LEU A O 1
ATOM 4034 N N . PRO A 1 492 ? 25.514 14.067 -0.002 1.00 56.19 492 PRO A N 1
ATOM 4035 C CA . PRO A 1 492 ? 25.735 14.199 -1.431 1.00 56.19 492 PRO A CA 1
ATOM 4036 C C . PRO A 1 492 ? 24.958 13.101 -2.159 1.00 56.19 492 PRO A C 1
ATOM 4038 O O . PRO A 1 492 ? 25.082 11.923 -1.823 1.00 56.19 492 PRO A O 1
ATOM 4041 N N . SER A 1 493 ? 24.172 13.483 -3.165 1.00 47.25 493 SER A N 1
ATOM 4042 C CA . SER A 1 493 ? 23.433 12.559 -4.038 1.00 47.25 493 SER A CA 1
ATOM 4043 C C . SER A 1 493 ? 24.360 11.552 -4.735 1.00 47.25 493 SER A C 1
ATOM 4045 O O . SER A 1 493 ? 23.924 10.484 -5.163 1.00 47.25 493 SER A O 1
ATOM 4047 N N . SER A 1 494 ? 25.657 11.860 -4.780 1.00 41.34 494 SER A N 1
ATOM 4048 C CA . SER A 1 494 ? 26.759 10.957 -5.078 1.00 41.34 494 SER A CA 1
ATOM 4049 C C . SER A 1 494 ? 27.257 10.242 -3.814 1.00 41.34 494 SER A C 1
ATOM 4051 O O . SER A 1 494 ? 28.376 10.476 -3.344 1.00 41.34 494 SER A O 1
ATOM 4053 N N . LEU A 1 495 ? 26.469 9.315 -3.268 1.00 45.69 495 LEU A N 1
ATOM 4054 C CA . LEU A 1 495 ? 27.107 8.204 -2.563 1.00 45.69 495 LEU A CA 1
ATOM 4055 C C . LEU A 1 495 ? 28.127 7.578 -3.525 1.00 45.69 495 LEU A C 1
ATOM 4057 O O . LEU A 1 495 ? 27.814 7.456 -4.716 1.00 45.69 495 LEU A O 1
ATOM 4061 N N . PRO A 1 496 ? 29.345 7.214 -3.077 1.00 38.38 496 PRO A N 1
ATOM 4062 C CA . PRO A 1 496 ? 30.252 6.489 -3.944 1.00 38.38 496 PRO A CA 1
ATOM 4063 C C . PRO A 1 496 ? 29.501 5.267 -4.460 1.00 38.38 496 PRO A C 1
ATOM 4065 O O . PRO A 1 496 ? 28.985 4.476 -3.667 1.00 38.38 496 PRO A O 1
ATOM 4068 N N . ARG A 1 497 ? 29.411 5.184 -5.795 1.00 41.53 497 ARG A N 1
ATOM 4069 C CA . ARG A 1 497 ? 28.975 4.003 -6.543 1.00 41.53 497 ARG A CA 1
ATOM 4070 C C . ARG A 1 497 ? 29.498 2.800 -5.773 1.00 41.53 497 ARG A C 1
ATOM 4072 O O . ARG A 1 497 ? 30.708 2.729 -5.549 1.00 41.53 497 ARG A O 1
ATOM 4079 N N . THR A 1 498 ? 28.618 1.922 -5.296 1.00 40.25 498 THR A N 1
ATOM 4080 C CA . THR A 1 498 ? 29.066 0.668 -4.689 1.00 40.25 498 THR A CA 1
ATOM 4081 C C . THR A 1 498 ? 30.086 0.056 -5.653 1.00 40.25 498 THR A C 1
ATOM 4083 O O . THR A 1 498 ? 29.760 -0.098 -6.833 1.00 40.25 498 THR A O 1
ATOM 4086 N N . PRO A 1 499 ? 31.340 -0.181 -5.226 1.00 34.56 499 PRO A N 1
ATOM 4087 C CA . PRO A 1 499 ? 32.348 -0.722 -6.122 1.00 34.56 499 PRO A CA 1
ATOM 4088 C C . PRO A 1 499 ? 31.831 -2.080 -6.588 1.00 34.56 499 PRO A C 1
ATOM 4090 O O . PRO A 1 499 ? 31.425 -2.890 -5.746 1.00 34.56 499 PRO A O 1
ATOM 4093 N N . PRO A 1 500 ? 31.754 -2.332 -7.898 1.00 42.59 500 PRO A N 1
ATOM 4094 C CA . PRO A 1 500 ? 31.118 -3.542 -8.343 1.00 42.59 500 PRO A CA 1
ATOM 4095 C C . PRO A 1 500 ? 32.148 -4.673 -8.439 1.00 42.59 500 PRO A C 1
ATOM 4097 O O . PRO A 1 500 ? 33.338 -4.448 -8.640 1.00 42.59 500 PRO A O 1
ATOM 4100 N N . LEU A 1 501 ? 31.657 -5.910 -8.367 1.00 41.94 501 LEU A N 1
ATOM 4101 C CA . LEU A 1 501 ? 32.337 -7.080 -8.937 1.00 41.94 501 LEU A CA 1
ATOM 4102 C C . LEU A 1 501 ? 32.255 -7.092 -10.483 1.00 41.94 501 LEU A C 1
ATOM 4104 O O . LEU A 1 501 ? 32.843 -7.962 -11.110 1.00 41.94 501 LEU A O 1
ATOM 4108 N N . SER A 1 502 ? 31.542 -6.140 -11.104 1.00 38.19 502 SER A N 1
ATOM 4109 C CA . SER A 1 502 ? 31.414 -5.997 -12.562 1.00 38.19 502 SER A CA 1
ATOM 4110 C C . SER A 1 502 ? 31.277 -4.521 -12.992 1.00 38.19 502 SER A C 1
ATOM 4112 O O . SER A 1 502 ? 30.394 -3.837 -12.479 1.00 38.19 502 SER A O 1
ATOM 4114 N N . PRO A 1 503 ? 32.071 -3.996 -13.943 1.00 38.47 503 PRO A N 1
ATOM 4115 C CA . PRO A 1 503 ? 32.129 -2.563 -14.286 1.00 38.47 503 PRO A CA 1
ATOM 4116 C C . PRO A 1 503 ? 30.805 -1.887 -14.702 1.00 38.47 503 PRO A C 1
ATOM 4118 O O . PRO A 1 503 ? 30.776 -0.670 -14.868 1.00 38.47 503 PRO A O 1
ATOM 4121 N N . THR A 1 504 ? 29.721 -2.640 -14.897 1.00 37.47 504 THR A N 1
ATOM 4122 C CA . THR A 1 504 ? 28.481 -2.180 -15.538 1.00 37.47 504 THR A CA 1
ATOM 4123 C C . THR A 1 504 ? 27.259 -2.076 -14.621 1.00 37.47 504 THR A C 1
ATOM 4125 O O . THR A 1 504 ? 26.225 -1.604 -15.083 1.00 37.47 504 THR A O 1
ATOM 4128 N N . THR A 1 505 ? 27.330 -2.464 -13.341 1.00 39.66 505 THR A N 1
ATOM 4129 C CA . THR A 1 505 ? 26.138 -2.500 -12.466 1.00 39.66 505 THR A CA 1
ATOM 4130 C C . THR A 1 505 ? 26.282 -1.562 -11.267 1.00 39.66 505 THR A C 1
ATOM 4132 O O . THR A 1 505 ? 26.736 -1.945 -10.190 1.00 39.66 505 THR A O 1
ATOM 4135 N N . THR A 1 506 ? 25.898 -0.299 -11.452 1.00 43.22 506 THR A N 1
ATOM 4136 C CA . THR A 1 506 ? 25.678 0.658 -10.359 1.00 43.22 506 THR A CA 1
ATOM 4137 C C . THR A 1 506 ? 24.309 0.419 -9.735 1.00 43.22 506 THR A C 1
ATOM 4139 O O . THR A 1 506 ? 23.311 0.478 -10.444 1.00 43.22 506 THR A O 1
ATOM 4142 N N . ILE A 1 507 ? 24.238 0.197 -8.421 1.00 44.88 507 ILE A N 1
ATOM 4143 C CA . ILE A 1 507 ? 22.955 0.153 -7.702 1.00 44.88 507 ILE A CA 1
ATOM 4144 C C . ILE A 1 507 ? 22.479 1.603 -7.520 1.00 44.88 507 ILE A C 1
ATOM 4146 O O . ILE A 1 507 ? 23.188 2.374 -6.862 1.00 44.88 507 ILE A O 1
ATOM 4150 N N . PRO A 1 508 ? 21.325 2.021 -8.074 1.00 51.09 508 PRO A N 1
ATOM 4151 C CA . PRO A 1 508 ? 20.813 3.363 -7.853 1.00 51.09 508 PRO A CA 1
ATOM 4152 C C . PRO A 1 508 ? 20.283 3.457 -6.417 1.00 51.09 508 PRO A C 1
ATOM 4154 O O . PRO A 1 508 ? 19.214 2.955 -6.094 1.00 51.09 508 PRO A O 1
ATOM 4157 N N . SER A 1 509 ? 21.019 4.135 -5.540 1.00 58.38 509 SER A N 1
ATOM 4158 C CA . SER A 1 509 ? 20.509 4.636 -4.254 1.00 58.38 509 SER A CA 1
ATOM 4159 C C . SER A 1 509 ? 19.769 5.973 -4.413 1.00 58.38 509 SER A C 1
ATOM 4161 O O . SER A 1 509 ? 19.732 6.797 -3.494 1.00 58.38 509 SER A O 1
ATOM 4163 N N . GLN A 1 510 ? 19.285 6.258 -5.624 1.00 74.69 510 GLN A N 1
ATOM 4164 C CA . GLN A 1 510 ? 18.699 7.544 -5.982 1.00 74.69 510 GLN A CA 1
ATOM 4165 C C . GLN A 1 510 ? 17.365 7.700 -5.248 1.00 74.69 510 GLN A C 1
ATOM 4167 O O . GLN A 1 510 ? 16.574 6.766 -5.162 1.00 74.69 510 GLN A O 1
ATOM 4172 N N . GLY A 1 511 ? 17.184 8.852 -4.605 1.00 81.75 511 GLY A N 1
ATOM 4173 C CA . GLY A 1 511 ? 16.009 9.132 -3.783 1.00 81.75 511 GLY A CA 1
ATOM 4174 C C . GLY A 1 511 ? 15.971 8.441 -2.412 1.00 81.75 511 GLY A C 1
ATOM 4175 O O . GLY A 1 511 ? 15.094 8.770 -1.624 1.00 81.75 511 GLY A O 1
ATOM 4176 N N . ASP A 1 512 ? 16.878 7.520 -2.071 1.00 87.62 512 ASP A N 1
ATOM 4177 C CA . ASP A 1 512 ? 16.818 6.782 -0.790 1.00 87.62 512 ASP A CA 1
ATOM 4178 C C . ASP A 1 512 ? 17.405 7.564 0.401 1.00 87.62 512 ASP A C 1
ATOM 4180 O O . ASP A 1 512 ? 17.041 7.329 1.547 1.00 87.62 512 ASP A O 1
ATOM 4184 N N . PHE A 1 513 ? 18.272 8.543 0.137 1.00 86.44 513 PHE A N 1
ATOM 4185 C CA . PHE A 1 513 ? 18.995 9.320 1.156 1.00 86.44 513 PHE A CA 1
ATOM 4186 C C . PHE A 1 513 ? 18.474 10.762 1.276 1.00 86.44 513 PHE A C 1
ATOM 4188 O O . PHE A 1 513 ? 19.236 11.687 1.562 1.00 86.44 513 PHE A O 1
ATOM 4195 N N . GLY A 1 514 ? 17.182 10.955 0.991 1.00 88.75 514 GLY A N 1
ATOM 4196 C CA . GLY A 1 514 ? 16.500 12.244 1.105 1.00 88.75 514 GLY A CA 1
ATOM 4197 C C . GLY A 1 514 ? 16.276 12.695 2.552 1.00 88.75 514 GLY A C 1
ATOM 4198 O O . GLY A 1 514 ? 16.636 12.006 3.510 1.00 88.75 514 GLY A O 1
ATOM 4199 N N . GLY A 1 515 ? 15.657 13.868 2.699 1.00 93.31 515 GLY A N 1
ATOM 4200 C CA . GLY A 1 515 ? 15.240 14.379 4.000 1.00 93.31 515 GLY A CA 1
ATOM 4201 C C . GLY A 1 515 ? 14.203 13.461 4.652 1.00 93.31 515 GLY A C 1
ATOM 4202 O O . GLY A 1 515 ? 13.324 12.910 3.984 1.00 93.31 515 GLY A O 1
ATOM 4203 N N . PHE A 1 516 ? 14.320 13.275 5.964 1.00 96.56 516 PHE A N 1
ATOM 4204 C CA . PHE A 1 516 ? 13.423 12.429 6.739 1.00 96.56 516 PHE A CA 1
ATOM 4205 C C . PHE A 1 516 ? 12.886 13.149 7.972 1.00 96.56 516 PHE A C 1
ATOM 4207 O O . PHE A 1 516 ? 13.491 14.077 8.510 1.00 96.56 516 PHE A O 1
ATOM 4214 N N . VAL A 1 517 ? 11.750 12.656 8.448 1.00 97.81 517 VAL A N 1
ATOM 4215 C CA . VAL A 1 517 ? 11.166 13.010 9.742 1.00 97.81 517 VAL A CA 1
ATOM 4216 C C . VAL A 1 517 ? 11.137 11.782 10.644 1.00 97.81 517 VAL A C 1
ATOM 4218 O O . VAL A 1 517 ? 11.221 10.647 10.163 1.00 97.81 517 VAL A O 1
ATOM 4221 N N . LYS A 1 518 ? 11.015 11.989 11.957 1.00 98.06 518 LYS A N 1
ATOM 4222 C CA . LYS A 1 518 ? 10.880 10.900 12.926 1.00 98.06 518 LYS A CA 1
ATOM 4223 C C . LYS A 1 518 ? 9.429 10.765 13.378 1.00 98.06 518 LYS A C 1
ATOM 4225 O O . LYS A 1 518 ? 8.843 11.722 13.866 1.00 98.06 518 LYS A O 1
ATOM 4230 N N . VAL A 1 519 ? 8.861 9.576 13.240 1.00 98.38 519 VAL A N 1
ATOM 4231 C CA . VAL A 1 519 ? 7.532 9.205 13.735 1.00 98.38 519 VAL A CA 1
ATOM 4232 C C . VAL A 1 519 ? 7.693 8.479 15.063 1.00 98.38 519 VAL A C 1
ATOM 4234 O O . VAL A 1 519 ? 8.504 7.556 15.167 1.00 98.38 519 VAL A O 1
ATOM 4237 N N . ILE A 1 520 ? 6.913 8.884 16.061 1.00 98.19 520 ILE A N 1
ATOM 4238 C CA . ILE A 1 520 ? 6.890 8.280 17.392 1.00 98.19 520 ILE A CA 1
ATOM 4239 C C . ILE A 1 520 ? 5.650 7.421 17.529 1.00 98.19 520 ILE A C 1
ATOM 4241 O O . ILE A 1 520 ? 4.528 7.922 17.454 1.00 98.19 520 ILE A O 1
ATOM 4245 N N . ASP A 1 521 ? 5.887 6.135 17.754 1.00 96.50 521 ASP A N 1
ATOM 4246 C CA . ASP A 1 521 ? 4.847 5.141 17.958 1.00 96.50 521 ASP A CA 1
ATOM 4247 C C . ASP A 1 521 ? 4.514 5.025 19.444 1.00 96.50 521 ASP A C 1
ATOM 4249 O O . ASP A 1 521 ? 5.355 4.604 20.241 1.00 96.50 521 ASP A O 1
ATOM 4253 N N . LEU A 1 522 ? 3.294 5.385 19.836 1.00 95.12 522 LEU A N 1
ATOM 4254 C CA . LEU A 1 522 ? 2.875 5.330 21.243 1.00 95.12 522 LEU A CA 1
ATOM 4255 C C . LEU A 1 522 ? 2.245 3.999 21.644 1.00 95.12 522 LEU A C 1
ATOM 4257 O O . LEU A 1 522 ? 1.767 3.869 22.772 1.00 95.12 522 LEU A O 1
ATOM 4261 N N . SER A 1 523 ? 2.211 3.018 20.743 1.00 92.56 523 SER A N 1
ATOM 4262 C CA . SER A 1 523 ? 1.650 1.718 21.077 1.00 92.56 523 SER A CA 1
ATOM 4263 C C . SER A 1 523 ? 2.484 1.010 22.152 1.00 92.56 523 SER A C 1
ATOM 4265 O O . SER A 1 523 ? 3.713 0.921 22.031 1.00 92.56 523 SER A O 1
ATOM 4267 N N . PRO A 1 524 ? 1.831 0.485 23.208 1.00 91.06 524 PRO A N 1
ATOM 4268 C CA . PRO A 1 524 ? 2.502 -0.291 24.235 1.00 91.06 524 PRO A CA 1
ATOM 4269 C C . PRO A 1 524 ? 2.796 -1.682 23.674 1.00 91.06 524 PRO A C 1
ATOM 4271 O O . PRO A 1 524 ? 1.925 -2.551 23.622 1.00 91.06 524 PRO A O 1
ATOM 4274 N N . TYR A 1 525 ? 4.028 -1.895 23.226 1.00 90.88 525 TYR A N 1
ATOM 4275 C CA . TYR A 1 525 ? 4.462 -3.208 22.771 1.00 90.88 525 TYR A CA 1
ATOM 4276 C C . TYR A 1 525 ? 5.126 -3.990 23.896 1.00 90.88 525 TYR A C 1
ATOM 4278 O O . TYR A 1 525 ? 5.870 -3.443 24.709 1.00 90.88 525 TYR A O 1
ATOM 4286 N N . ARG A 1 526 ? 4.901 -5.303 23.898 1.00 89.62 526 ARG A N 1
ATOM 4287 C CA . ARG A 1 526 ? 5.692 -6.226 24.710 1.00 89.62 526 ARG A CA 1
ATOM 4288 C C . ARG A 1 526 ? 7.095 -6.343 24.121 1.00 89.62 526 ARG A C 1
ATOM 4290 O O . ARG A 1 526 ? 7.235 -6.481 22.904 1.00 89.62 526 ARG A O 1
ATOM 4297 N N . VAL A 1 527 ? 8.113 -6.314 24.979 1.00 87.62 527 VAL A N 1
ATOM 4298 C CA . VAL A 1 527 ? 9.525 -6.340 24.562 1.00 87.62 527 VAL A CA 1
ATOM 4299 C C . VAL A 1 527 ? 9.829 -7.610 23.768 1.00 87.62 527 VAL A C 1
ATOM 4301 O O . VAL A 1 527 ? 10.436 -7.529 22.702 1.00 87.62 527 VAL A O 1
ATOM 4304 N N . GLU A 1 528 ? 9.323 -8.755 24.230 1.00 88.00 528 GLU A N 1
ATOM 4305 C CA . GLU A 1 528 ? 9.469 -10.052 23.552 1.00 88.00 528 GLU A CA 1
ATOM 4306 C C . GLU A 1 528 ? 8.914 -10.015 22.117 1.00 88.00 528 GLU A C 1
ATOM 4308 O O . GLU A 1 528 ? 9.596 -10.389 21.166 1.00 88.00 528 GLU A O 1
ATOM 4313 N N . VAL A 1 529 ? 7.709 -9.462 21.938 1.00 87.12 529 VAL A N 1
ATOM 4314 C CA . VAL A 1 529 ? 7.046 -9.380 20.626 1.00 87.12 529 VAL A CA 1
ATOM 4315 C C . VAL A 1 529 ? 7.819 -8.471 19.670 1.00 87.12 529 VAL A C 1
ATOM 4317 O O . VAL A 1 529 ? 7.903 -8.756 18.476 1.00 87.12 529 VAL A O 1
ATOM 4320 N N . ILE A 1 530 ? 8.403 -7.374 20.159 1.00 88.88 530 ILE A N 1
ATOM 4321 C CA . ILE A 1 530 ? 9.246 -6.502 19.328 1.00 88.88 530 ILE A CA 1
ATOM 4322 C C . ILE A 1 530 ? 10.548 -7.192 18.946 1.00 88.88 530 ILE A C 1
ATOM 4324 O O . ILE A 1 530 ? 10.943 -7.108 17.786 1.00 88.88 530 ILE A O 1
ATOM 4328 N N . ALA A 1 531 ? 11.195 -7.892 19.878 1.00 85.81 531 ALA A N 1
ATOM 4329 C CA . ALA A 1 531 ? 12.415 -8.634 19.585 1.00 85.81 531 ALA A CA 1
ATOM 4330 C C . ALA A 1 531 ? 12.194 -9.674 18.472 1.00 85.81 531 ALA A C 1
ATOM 4332 O O . ALA A 1 531 ? 13.045 -9.817 17.596 1.00 85.81 531 ALA A O 1
ATOM 4333 N N . GLU A 1 532 ? 11.033 -10.331 18.467 1.00 86.44 532 GLU A N 1
ATOM 4334 C CA . GLU A 1 532 ? 10.665 -11.329 17.460 1.00 86.44 532 GLU A CA 1
ATOM 4335 C C . GLU A 1 532 ? 10.210 -10.714 16.133 1.00 86.44 532 GLU A C 1
ATOM 4337 O O . GLU A 1 532 ? 10.590 -11.193 15.070 1.00 86.44 532 GLU A O 1
ATOM 4342 N N . THR A 1 533 ? 9.386 -9.663 16.167 1.00 88.38 533 THR A N 1
ATOM 4343 C CA . THR A 1 533 ? 8.673 -9.188 14.968 1.00 88.38 533 THR A CA 1
ATOM 4344 C C . THR A 1 533 ? 9.280 -7.935 14.337 1.00 88.38 533 THR A C 1
ATOM 4346 O O . THR A 1 533 ? 9.084 -7.695 13.143 1.00 88.38 533 THR A O 1
ATOM 4349 N N . ALA A 1 534 ? 10.002 -7.119 15.103 1.00 91.12 534 ALA A N 1
ATOM 4350 C CA . ALA A 1 534 ? 10.590 -5.856 14.662 1.00 91.12 534 ALA A CA 1
ATOM 4351 C C . ALA A 1 534 ? 11.895 -5.553 15.431 1.00 91.12 534 ALA A C 1
ATOM 4353 O O . ALA A 1 534 ? 11.989 -4.531 16.118 1.00 91.12 534 ALA A O 1
ATOM 4354 N N . PRO A 1 535 ? 12.920 -6.422 15.337 1.00 87.88 535 PRO A N 1
ATOM 4355 C CA . PRO A 1 535 ? 14.121 -6.309 16.156 1.00 87.88 535 PRO A CA 1
ATOM 4356 C C . PRO A 1 535 ? 14.797 -4.943 16.000 1.00 87.88 535 PRO A C 1
ATOM 4358 O O . PRO A 1 535 ? 14.962 -4.414 14.895 1.00 87.88 535 PRO A O 1
ATOM 4361 N N . GLY A 1 536 ? 15.188 -4.357 17.132 1.00 86.06 536 GLY A N 1
ATOM 4362 C CA . GLY A 1 536 ? 15.829 -3.043 17.186 1.00 86.06 536 GLY A CA 1
ATOM 4363 C C . GLY A 1 536 ? 14.884 -1.844 17.074 1.00 86.06 536 GLY A C 1
ATOM 4364 O O . GLY A 1 536 ? 15.366 -0.714 17.142 1.00 86.06 536 GLY A O 1
ATOM 4365 N N . PHE A 1 537 ? 13.572 -2.056 16.931 1.00 92.38 537 PHE A N 1
ATOM 4366 C CA . PHE A 1 537 ? 12.594 -0.972 16.943 1.00 92.38 537 PHE A CA 1
ATOM 4367 C C . PHE A 1 537 ? 12.467 -0.365 18.345 1.00 92.38 537 PHE A C 1
ATOM 4369 O O . PHE A 1 537 ? 12.243 -1.076 19.322 1.00 92.38 537 PHE A O 1
ATOM 4376 N N . LYS A 1 538 ? 12.592 0.962 18.442 1.00 91.62 538 LYS A N 1
ATOM 4377 C CA . LYS A 1 538 ? 12.576 1.708 19.715 1.00 91.62 538 LYS A CA 1
ATOM 4378 C C . LYS A 1 538 ? 11.368 2.634 19.842 1.00 91.62 538 LYS A C 1
ATOM 4380 O O . LYS A 1 538 ? 11.494 3.727 20.381 1.00 91.62 538 LYS A O 1
ATOM 4385 N N . ASN A 1 539 ? 10.223 2.247 19.275 1.00 95.06 539 ASN A N 1
ATOM 4386 C CA . ASN A 1 539 ? 9.055 3.133 19.154 1.00 95.06 539 ASN A CA 1
ATOM 4387 C C . ASN A 1 539 ? 9.341 4.413 18.340 1.00 95.06 539 ASN A C 1
ATOM 4389 O O . ASN A 1 539 ? 8.621 5.403 18.438 1.00 95.06 539 ASN A O 1
ATOM 4393 N N . GLU A 1 540 ? 10.385 4.377 17.511 1.00 95.38 540 GLU A N 1
ATOM 4394 C CA . GLU A 1 540 ? 10.841 5.477 16.669 1.00 95.38 540 GLU A CA 1
ATOM 4395 C C . GLU A 1 540 ? 11.075 4.954 15.255 1.00 95.38 540 GLU A C 1
ATOM 4397 O O . GLU A 1 540 ? 11.794 3.973 15.055 1.00 95.38 540 GLU A O 1
ATOM 4402 N N . LEU A 1 541 ? 10.501 5.633 14.266 1.00 97.69 541 LEU A N 1
ATOM 4403 C CA . LEU A 1 541 ? 10.713 5.343 12.854 1.00 97.69 541 LEU A CA 1
ATOM 4404 C C . LEU A 1 541 ? 11.168 6.610 12.140 1.00 97.69 541 LEU A C 1
ATOM 4406 O O . LEU A 1 541 ? 10.450 7.604 12.133 1.00 97.69 541 LEU A O 1
ATOM 4410 N N . LYS A 1 542 ? 12.325 6.571 11.479 1.00 97.88 542 LYS A N 1
ATOM 4411 C CA . LYS A 1 542 ? 12.674 7.605 10.500 1.00 97.88 542 LYS A CA 1
ATOM 4412 C C . LYS A 1 542 ? 12.034 7.251 9.168 1.00 97.88 542 LYS A C 1
ATOM 4414 O O . LYS A 1 542 ? 12.141 6.108 8.730 1.00 97.88 542 LYS A O 1
ATOM 4419 N N . ILE A 1 543 ? 11.410 8.215 8.514 1.00 97.81 543 ILE A N 1
ATOM 4420 C CA . ILE A 1 543 ? 10.734 8.029 7.230 1.00 97.81 543 ILE A CA 1
ATOM 4421 C C . ILE A 1 543 ? 10.979 9.239 6.336 1.00 97.81 543 ILE A C 1
ATOM 4423 O O . ILE A 1 543 ? 10.980 10.369 6.827 1.00 97.81 543 ILE A O 1
ATOM 4427 N N . LEU A 1 544 ? 11.198 9.010 5.039 1.00 96.62 544 LEU A N 1
ATOM 4428 C CA . LEU A 1 544 ? 11.314 10.102 4.069 1.00 96.62 544 LEU A CA 1
ATOM 4429 C C . LEU A 1 544 ? 10.082 11.011 4.128 1.00 96.62 544 LEU A C 1
ATOM 4431 O O . LEU A 1 544 ? 8.955 10.516 4.193 1.00 96.62 544 LEU A O 1
ATOM 4435 N N . GLY A 1 545 ? 10.284 12.330 4.059 1.00 95.88 545 GLY A N 1
ATOM 4436 C CA . GLY A 1 545 ? 9.164 13.276 4.082 1.00 95.88 545 GLY A CA 1
ATOM 4437 C C . GLY A 1 545 ? 8.160 13.025 2.958 1.00 95.88 545 GLY A C 1
ATOM 4438 O O . GLY A 1 545 ? 6.955 13.105 3.190 1.00 95.88 545 GLY A O 1
ATOM 4439 N N . SER A 1 546 ? 8.640 12.612 1.779 1.00 94.19 546 SER A N 1
ATOM 4440 C CA . SER A 1 546 ? 7.798 12.306 0.616 1.00 94.19 546 SER A CA 1
ATOM 4441 C C . SER A 1 546 ? 6.815 11.156 0.858 1.00 94.19 546 SER A C 1
ATOM 4443 O O . SER A 1 546 ? 5.752 11.141 0.244 1.00 94.19 546 SER A O 1
ATOM 4445 N N . LEU A 1 547 ? 7.106 10.250 1.803 1.00 95.81 547 LEU A N 1
ATOM 4446 C CA . LEU A 1 547 ? 6.283 9.078 2.132 1.00 95.81 547 LEU A CA 1
ATOM 4447 C C . LEU A 1 547 ? 5.245 9.335 3.239 1.00 95.81 547 LEU A C 1
ATOM 4449 O O . LEU A 1 547 ? 4.394 8.478 3.492 1.00 95.81 547 LEU A O 1
ATOM 4453 N N . VAL A 1 548 ? 5.288 10.490 3.916 1.00 96.50 548 VAL A N 1
ATOM 4454 C CA . VAL A 1 548 ? 4.430 10.766 5.086 1.00 96.50 548 VAL A CA 1
ATOM 4455 C C . VAL A 1 548 ? 2.946 10.717 4.723 1.00 96.50 548 VAL A C 1
ATOM 4457 O O . VAL A 1 548 ? 2.169 10.061 5.414 1.00 96.50 548 VAL A O 1
ATOM 4460 N N . PHE A 1 549 ? 2.543 11.372 3.635 1.00 95.12 549 PHE A N 1
ATOM 4461 C CA . PHE A 1 549 ? 1.129 11.488 3.266 1.00 95.12 549 PHE A CA 1
ATOM 4462 C C . PHE A 1 549 ? 0.672 10.515 2.177 1.00 95.12 549 PHE A C 1
ATOM 4464 O O . PHE A 1 549 ? -0.526 10.289 2.037 1.00 95.12 549 PHE A O 1
ATOM 4471 N N . GLU A 1 550 ? 1.592 9.906 1.430 1.00 90.00 550 GLU A N 1
ATOM 4472 C CA . GLU A 1 550 ? 1.253 8.928 0.384 1.00 90.00 550 GLU A CA 1
ATOM 4473 C C . GLU A 1 550 ? 1.363 7.464 0.827 1.00 90.00 550 GLU A C 1
ATOM 4475 O O . GLU A 1 550 ? 0.841 6.575 0.152 1.00 90.00 550 GLU A O 1
ATOM 4480 N N . GLU A 1 551 ? 2.054 7.194 1.937 1.00 92.81 551 GLU A N 1
ATOM 4481 C CA . GLU A 1 551 ? 2.254 5.836 2.442 1.00 92.81 551 GLU A CA 1
ATOM 4482 C C . GLU A 1 551 ? 1.954 5.737 3.934 1.00 92.81 551 GLU A C 1
ATOM 4484 O O . GLU A 1 551 ? 1.016 5.036 4.307 1.00 92.81 551 GLU A O 1
ATOM 4489 N N . LEU A 1 552 ? 2.663 6.474 4.792 1.00 95.31 552 LEU A N 1
ATOM 4490 C CA . LEU A 1 552 ? 2.460 6.371 6.239 1.00 95.31 552 LEU A CA 1
ATOM 4491 C C . LEU A 1 552 ? 1.023 6.714 6.642 1.00 95.31 552 LEU A C 1
ATOM 4493 O O . LEU A 1 552 ? 0.372 5.910 7.301 1.00 95.31 552 LEU A O 1
ATOM 4497 N N . TYR A 1 553 ? 0.514 7.885 6.252 1.00 95.19 553 TYR A N 1
ATOM 4498 C CA . TYR A 1 553 ? -0.826 8.311 6.652 1.00 95.19 553 TYR A CA 1
ATOM 4499 C C . TYR A 1 553 ? -1.925 7.353 6.153 1.00 95.19 553 TYR A C 1
ATOM 4501 O O . TYR A 1 553 ? -2.715 6.914 6.993 1.00 95.19 553 TYR A O 1
ATOM 4509 N N . PRO A 1 554 ? -1.965 6.947 4.862 1.00 93.31 554 PRO A N 1
ATOM 4510 C CA . PRO A 1 554 ? -2.906 5.934 4.382 1.00 93.31 554 PRO A CA 1
ATOM 4511 C C . PRO A 1 554 ? -2.826 4.604 5.136 1.00 93.31 554 PRO A C 1
ATOM 4513 O O . PRO A 1 554 ? -3.859 3.999 5.402 1.00 93.31 554 PRO A O 1
ATOM 4516 N N . LEU A 1 555 ? -1.627 4.153 5.517 1.00 92.88 555 LEU A N 1
ATOM 4517 C CA . LEU A 1 555 ? -1.450 2.906 6.266 1.00 92.88 555 LEU A CA 1
ATOM 4518 C C . LEU A 1 555 ? -1.890 3.018 7.735 1.00 92.88 555 LEU A C 1
ATOM 4520 O O . LEU A 1 555 ? -2.435 2.051 8.273 1.00 92.88 555 LEU A O 1
ATOM 4524 N N . LEU A 1 556 ? -1.703 4.188 8.358 1.00 92.62 556 LEU A N 1
ATOM 4525 C CA . LEU A 1 556 ? -2.128 4.476 9.733 1.00 92.62 556 LEU A CA 1
ATOM 4526 C C . LEU A 1 556 ? -3.644 4.644 9.848 1.00 92.62 556 LEU A C 1
ATOM 4528 O O . LEU A 1 556 ? -4.273 3.952 10.645 1.00 92.62 556 LEU A O 1
ATOM 4532 N N . ILE A 1 557 ? -4.254 5.518 9.034 1.00 89.81 557 ILE A N 1
ATOM 4533 C CA . ILE A 1 557 ? -5.725 5.644 8.980 1.00 89.81 557 ILE A CA 1
ATOM 4534 C C . ILE A 1 557 ? -6.364 4.339 8.495 1.00 89.81 557 ILE A C 1
ATOM 4536 O O . ILE A 1 557 ? -7.487 4.002 8.869 1.00 89.81 557 ILE A O 1
ATOM 4540 N N . GLY A 1 558 ? -5.580 3.615 7.698 1.00 87.00 558 GLY A N 1
ATOM 4541 C CA . GLY A 1 558 ? -5.767 2.258 7.256 1.00 87.00 558 GLY A CA 1
ATOM 4542 C C . GLY A 1 558 ? -5.770 1.209 8.352 1.00 87.00 558 GLY A C 1
ATOM 4543 O O . GLY A 1 558 ? -6.106 0.091 8.042 1.00 87.00 558 GLY A O 1
ATOM 4544 N N . LEU A 1 559 ? -5.298 1.486 9.573 1.00 87.56 559 LEU A N 1
ATOM 4545 C CA . LEU A 1 559 ? -5.062 0.488 10.633 1.00 87.56 559 LEU A CA 1
ATOM 4546 C C . LEU A 1 559 ? -4.373 -0.811 10.157 1.00 87.56 559 LEU A C 1
ATOM 4548 O O . LEU A 1 559 ? -4.497 -1.858 10.793 1.00 87.56 559 LEU A O 1
ATOM 4552 N N . CYS A 1 560 ? -3.648 -0.760 9.039 1.00 86.19 560 CYS A N 1
ATOM 4553 C CA . CYS A 1 560 ? -3.095 -1.943 8.388 1.00 86.19 560 CYS A CA 1
ATOM 4554 C C . CYS A 1 560 ? -1.687 -2.228 8.865 1.00 86.19 560 CYS A C 1
ATOM 4556 O O . CYS A 1 560 ? -1.324 -3.381 9.075 1.00 86.19 560 CYS A O 1
ATOM 4558 N N . LEU A 1 561 ? -0.891 -1.172 9.011 1.00 90.81 561 LEU A N 1
ATOM 4559 C CA . LEU A 1 561 ? 0.507 -1.265 9.386 1.00 90.81 561 LEU A CA 1
ATOM 4560 C C . LEU A 1 561 ? 0.836 -0.173 10.392 1.00 90.81 561 LEU A C 1
ATOM 4562 O O . LEU A 1 561 ? 0.364 0.961 10.292 1.00 90.81 561 LEU A O 1
ATOM 4566 N N . ARG A 1 562 ? 1.671 -0.529 11.364 1.00 92.75 562 ARG A N 1
ATOM 4567 C CA . ARG A 1 562 ? 2.208 0.390 12.366 1.00 92.75 562 ARG A CA 1
ATOM 4568 C C . ARG A 1 562 ? 3.640 0.786 11.999 1.00 92.75 562 ARG A C 1
ATOM 4570 O O . ARG A 1 562 ? 4.290 0.091 11.213 1.00 92.75 562 ARG A O 1
ATOM 4577 N N . PRO A 1 563 ? 4.199 1.844 12.614 1.00 96.19 563 PRO A N 1
ATOM 4578 C CA . PRO A 1 563 ? 5.597 2.214 12.409 1.00 96.19 563 PRO A CA 1
ATOM 4579 C C . PRO A 1 563 ? 6.595 1.059 12.627 1.00 96.19 563 PRO A C 1
ATOM 4581 O O . PRO A 1 563 ? 7.566 0.952 11.878 1.00 96.19 563 PRO A O 1
ATOM 4584 N N . LYS A 1 564 ? 6.331 0.138 13.571 1.00 94.88 564 LYS A N 1
ATOM 4585 C CA . LYS A 1 564 ? 7.152 -1.077 13.764 1.00 94.88 564 LYS A CA 1
ATOM 4586 C C . LYS A 1 564 ? 7.210 -1.992 12.533 1.00 94.88 564 LYS A C 1
ATOM 4588 O O . LYS A 1 564 ? 8.214 -2.664 12.309 1.00 94.88 564 LYS A O 1
ATOM 4593 N N . ASP A 1 565 ? 6.144 -2.036 11.736 1.00 94.12 565 ASP A N 1
ATOM 4594 C CA . ASP A 1 565 ? 6.052 -2.915 10.570 1.00 94.12 565 ASP A CA 1
ATOM 4595 C C . ASP A 1 565 ? 6.818 -2.304 9.389 1.00 94.12 565 ASP A C 1
ATOM 4597 O O . ASP A 1 565 ? 7.538 -3.014 8.689 1.00 94.12 565 ASP A O 1
ATOM 4601 N N . LEU A 1 566 ? 6.769 -0.974 9.239 1.00 95.62 566 LEU A N 1
ATOM 4602 C CA . LEU A 1 566 ? 7.611 -0.227 8.293 1.00 95.62 566 LEU A CA 1
ATOM 4603 C C . LEU A 1 566 ? 9.099 -0.317 8.666 1.00 95.62 566 LEU A C 1
ATOM 4605 O O . LEU A 1 566 ? 9.966 -0.446 7.795 1.00 95.62 566 LEU A O 1
ATOM 4609 N N . TRP A 1 567 ? 9.401 -0.294 9.969 1.00 94.81 567 TRP A N 1
ATOM 4610 C CA . TRP A 1 567 ? 10.751 -0.532 10.471 1.00 94.81 567 TRP A CA 1
ATOM 4611 C C . TRP A 1 567 ? 11.284 -1.884 9.997 1.00 94.81 567 TRP A C 1
ATOM 4613 O O . TRP A 1 567 ? 12.332 -1.941 9.352 1.00 94.81 567 TRP A O 1
ATOM 4623 N N . ALA A 1 568 ? 10.535 -2.949 10.282 1.00 91.25 568 ALA A N 1
ATOM 4624 C CA . ALA A 1 568 ? 10.923 -4.320 9.983 1.00 91.25 568 ALA A CA 1
ATOM 4625 C C . ALA A 1 568 ? 10.931 -4.629 8.476 1.00 91.25 568 ALA A C 1
ATOM 4627 O O . ALA A 1 568 ? 11.772 -5.386 8.001 1.00 91.25 568 ALA A O 1
ATOM 4628 N N . GLY A 1 569 ? 10.007 -4.045 7.711 1.00 88.31 569 GLY A N 1
ATOM 4629 C CA . GLY A 1 569 ? 9.863 -4.323 6.281 1.00 88.31 569 GLY A CA 1
ATOM 4630 C C . GLY A 1 569 ? 10.766 -3.502 5.361 1.00 88.31 569 GLY A C 1
ATOM 4631 O O . GLY A 1 569 ? 10.897 -3.857 4.193 1.00 88.31 569 GLY A O 1
ATOM 4632 N N . GLY A 1 570 ? 11.411 -2.437 5.848 1.00 88.88 570 GLY A N 1
ATOM 4633 C CA . GLY A 1 570 ? 12.274 -1.614 4.993 1.00 88.88 570 GLY A CA 1
ATOM 4634 C C . GLY A 1 570 ? 13.320 -0.781 5.725 1.00 88.88 570 GLY A C 1
ATOM 4635 O O . GLY A 1 570 ? 14.473 -0.753 5.299 1.00 88.88 570 GLY A O 1
ATOM 4636 N N . ALA A 1 571 ? 12.969 -0.129 6.839 1.00 92.38 571 ALA A N 1
ATOM 4637 C CA . ALA A 1 571 ? 13.888 0.825 7.466 1.00 92.38 571 ALA A CA 1
ATOM 4638 C C . ALA A 1 571 ? 15.158 0.155 8.003 1.00 92.38 571 ALA A C 1
ATOM 4640 O O . ALA A 1 571 ? 16.249 0.694 7.840 1.00 92.38 571 ALA A O 1
ATOM 4641 N N . MET A 1 572 ? 15.034 -1.037 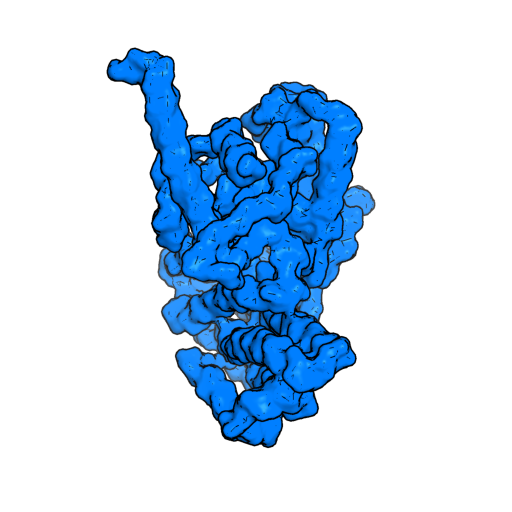8.594 1.00 87.56 572 MET A N 1
ATOM 4642 C CA . MET A 1 572 ? 16.160 -1.765 9.188 1.00 87.56 572 MET A CA 1
ATOM 4643 C C . MET A 1 572 ? 17.262 -2.140 8.187 1.00 87.56 572 MET A C 1
ATOM 4645 O O . MET A 1 572 ? 18.415 -2.322 8.576 1.00 87.56 572 MET A O 1
ATOM 4649 N N . TRP A 1 573 ? 16.927 -2.208 6.898 1.00 83.69 573 TRP A N 1
ATOM 4650 C CA . TRP A 1 573 ? 17.880 -2.461 5.823 1.00 83.69 573 TRP A CA 1
ATOM 4651 C C . TRP A 1 573 ? 18.696 -1.225 5.456 1.00 83.69 573 TRP A C 1
ATOM 4653 O O . TRP A 1 573 ? 19.878 -1.330 5.117 1.00 83.69 573 TRP A O 1
ATOM 4663 N N . HIS A 1 574 ? 18.074 -0.051 5.534 1.00 86.88 574 HIS A N 1
ATOM 4664 C CA . HIS A 1 574 ? 18.673 1.194 5.092 1.00 86.88 574 HIS A CA 1
ATOM 4665 C C . HIS A 1 574 ? 19.859 1.587 5.991 1.00 86.88 574 HIS A C 1
ATOM 4667 O O . HIS A 1 574 ? 19.736 1.549 7.218 1.00 86.88 574 HIS A O 1
ATOM 4673 N N . PRO A 1 575 ? 20.995 2.062 5.446 1.00 82.75 575 PRO A N 1
ATOM 4674 C CA . PRO A 1 575 ? 22.155 2.418 6.261 1.00 82.75 575 PRO A CA 1
ATOM 4675 C C . PRO A 1 575 ? 21.883 3.530 7.282 1.00 82.75 575 PRO A C 1
ATOM 4677 O O . PRO A 1 575 ? 22.569 3.620 8.293 1.00 82.75 575 PRO A O 1
ATOM 4680 N N . GLN A 1 576 ? 20.910 4.411 7.056 1.00 83.62 576 GLN A N 1
ATOM 4681 C CA . GLN A 1 576 ? 20.519 5.431 8.046 1.00 83.62 576 GLN A CA 1
ATOM 4682 C C . GLN A 1 576 ? 19.325 5.015 8.917 1.00 83.62 576 GLN A C 1
ATOM 4684 O O . GLN A 1 576 ? 18.853 5.821 9.720 1.00 83.62 576 GLN A O 1
ATOM 4689 N N . GLN A 1 577 ? 18.855 3.773 8.761 1.00 90.00 577 GLN A N 1
ATOM 4690 C CA . GLN A 1 577 ? 17.646 3.244 9.390 1.00 90.00 577 GLN A CA 1
ATOM 4691 C C . GLN A 1 577 ? 16.411 4.106 9.085 1.00 90.00 577 GLN A C 1
ATOM 4693 O O . GLN A 1 577 ? 15.646 4.471 9.974 1.00 90.00 577 GLN A O 1
ATOM 4698 N N . VAL A 1 578 ? 16.278 4.490 7.812 1.00 93.25 578 VAL A N 1
ATOM 4699 C CA . VAL A 1 578 ? 15.192 5.327 7.287 1.00 93.25 578 VAL A CA 1
ATOM 4700 C C . VAL A 1 578 ? 14.313 4.447 6.416 1.00 93.25 578 VAL A C 1
ATOM 4702 O O . VAL A 1 578 ? 14.820 3.687 5.595 1.00 93.25 578 VAL A O 1
ATOM 4705 N N . TYR A 1 579 ? 13.002 4.537 6.596 1.00 96.00 579 TYR A N 1
ATOM 4706 C CA . TYR A 1 579 ? 12.042 3.909 5.709 1.00 96.00 579 TYR A CA 1
ATOM 4707 C C . TYR A 1 579 ? 11.948 4.691 4.399 1.00 96.00 579 TYR A C 1
ATOM 4709 O O . TYR A 1 579 ? 11.663 5.891 4.398 1.00 96.00 579 TYR A O 1
ATOM 4717 N N . VAL A 1 580 ? 12.192 3.988 3.294 1.00 93.44 580 VAL A N 1
ATOM 4718 C CA . VAL A 1 580 ? 12.326 4.554 1.943 1.00 93.44 580 VAL A CA 1
ATOM 4719 C C . VAL A 1 580 ? 11.390 3.867 0.931 1.00 93.44 580 VAL A C 1
ATOM 4721 O O . VAL A 1 580 ? 11.624 3.933 -0.282 1.00 93.44 580 VAL A O 1
ATOM 4724 N N . GLY A 1 581 ? 10.348 3.194 1.428 1.00 92.81 581 GLY A N 1
ATOM 4725 C CA . GLY A 1 581 ? 9.497 2.273 0.670 1.00 92.81 581 GLY A CA 1
ATOM 4726 C C . GLY A 1 581 ? 10.080 0.855 0.605 1.00 92.81 581 GLY A C 1
ATOM 4727 O O . GLY A 1 581 ? 11.075 0.550 1.269 1.00 92.81 581 GLY A O 1
ATOM 4728 N N . ILE A 1 582 ? 9.466 -0.015 -0.204 1.00 90.00 582 ILE A N 1
ATOM 4729 C CA . ILE A 1 582 ? 9.930 -1.398 -0.404 1.00 90.00 582 ILE A CA 1
ATOM 4730 C C . ILE A 1 582 ? 11.285 -1.404 -1.132 1.00 90.00 582 ILE A C 1
ATOM 4732 O O . ILE A 1 582 ? 11.378 -0.850 -2.234 1.00 90.00 582 ILE A O 1
ATOM 4736 N N . PRO A 1 583 ? 12.333 -2.019 -0.557 1.00 88.00 583 PRO A N 1
ATOM 4737 C CA . PRO A 1 583 ? 13.619 -2.133 -1.224 1.00 88.00 583 PRO A CA 1
ATOM 4738 C C . PRO A 1 583 ? 13.634 -3.276 -2.247 1.00 88.00 583 PRO A C 1
ATOM 4740 O O . PRO A 1 583 ? 13.038 -4.337 -2.049 1.00 88.00 583 PRO A O 1
ATOM 4743 N N . THR A 1 584 ? 14.363 -3.063 -3.338 1.00 86.69 584 THR A N 1
ATOM 4744 C CA . THR A 1 584 ? 14.690 -4.108 -4.319 1.00 86.69 584 THR A CA 1
ATOM 4745 C C . THR A 1 584 ? 15.847 -4.992 -3.827 1.00 86.69 584 THR A C 1
ATOM 4747 O O . THR A 1 584 ? 16.662 -4.538 -3.014 1.00 86.69 584 THR A O 1
ATOM 4750 N N . PRO A 1 585 ? 15.982 -6.237 -4.323 1.00 85.75 585 PRO A N 1
ATOM 4751 C CA . PRO A 1 585 ? 17.126 -7.095 -4.011 1.00 85.75 585 PRO A CA 1
ATOM 4752 C C . PRO A 1 585 ? 18.488 -6.426 -4.255 1.00 85.75 585 PRO A C 1
ATOM 4754 O O . PRO A 1 585 ? 19.401 -6.559 -3.431 1.00 85.75 585 PRO A O 1
ATOM 4757 N N . SER A 1 586 ? 18.632 -5.658 -5.339 1.00 84.44 586 SER A N 1
ATOM 4758 C CA . SER A 1 586 ? 19.853 -4.898 -5.608 1.00 84.44 586 SER A CA 1
ATOM 4759 C C . SER A 1 586 ? 20.103 -3.811 -4.562 1.00 84.44 586 SER A C 1
ATOM 4761 O O . SER A 1 586 ? 21.233 -3.684 -4.086 1.00 84.44 586 SER A O 1
ATOM 4763 N N . GLN A 1 587 ? 19.076 -3.070 -4.128 1.00 84.44 587 GLN A N 1
ATOM 4764 C CA . GLN A 1 587 ? 19.205 -2.091 -3.037 1.00 84.44 587 GLN A CA 1
ATOM 4765 C C . GLN A 1 587 ? 19.645 -2.748 -1.726 1.00 84.44 587 GLN A C 1
ATOM 4767 O O . GLN A 1 587 ? 20.622 -2.304 -1.120 1.00 84.44 587 GLN A O 1
ATOM 4772 N N . GLU A 1 588 ? 18.991 -3.839 -1.320 1.00 83.88 588 GLU A N 1
ATOM 4773 C CA . GLU A 1 588 ? 19.342 -4.585 -0.104 1.00 83.88 588 GLU A CA 1
ATOM 4774 C C . GLU A 1 588 ? 20.793 -5.072 -0.139 1.00 83.88 588 GLU A C 1
ATOM 4776 O O . GLU A 1 588 ? 21.536 -4.931 0.837 1.00 83.88 588 GLU A O 1
ATOM 4781 N N . LYS A 1 589 ? 21.226 -5.614 -1.284 1.00 82.25 589 LYS A N 1
ATOM 4782 C CA . LYS A 1 589 ? 22.608 -6.051 -1.491 1.00 82.25 589 LYS A CA 1
ATOM 4783 C C . LYS A 1 589 ? 23.582 -4.878 -1.361 1.00 82.25 589 LYS A C 1
ATOM 4785 O O . LYS A 1 589 ? 24.586 -4.997 -0.658 1.00 82.25 589 LYS A O 1
ATOM 4790 N N . GLY A 1 590 ? 23.270 -3.742 -1.985 1.00 77.88 590 GLY A N 1
ATOM 4791 C CA . GLY A 1 590 ? 24.063 -2.514 -1.908 1.00 77.88 590 GLY A CA 1
ATOM 4792 C C . GLY A 1 590 ? 24.224 -2.002 -0.480 1.00 77.88 590 GLY A C 1
ATOM 4793 O O . GLY A 1 590 ? 25.341 -1.756 -0.023 1.00 77.88 590 GLY A O 1
ATOM 4794 N N . TRP A 1 591 ? 23.120 -1.900 0.257 1.00 82.44 591 TRP A N 1
ATOM 4795 C CA . TRP A 1 591 ? 23.131 -1.475 1.655 1.00 82.44 591 TRP A CA 1
ATOM 4796 C C . TRP A 1 591 ? 23.842 -2.477 2.566 1.00 82.44 591 TRP A C 1
ATOM 4798 O O . TRP A 1 591 ? 24.542 -2.067 3.494 1.00 82.44 591 TRP A O 1
ATOM 4808 N N . GLY A 1 592 ? 23.751 -3.776 2.271 1.00 77.38 592 GLY A N 1
ATOM 4809 C CA . GLY A 1 592 ? 24.500 -4.818 2.969 1.00 77.38 592 GLY A CA 1
ATOM 4810 C C . GLY A 1 592 ? 26.012 -4.572 2.960 1.00 77.38 592 GLY A C 1
ATOM 4811 O O . GLY A 1 592 ? 26.658 -4.695 4.001 1.00 77.38 592 GLY A O 1
ATOM 4812 N N . TYR A 1 593 ? 26.579 -4.128 1.833 1.00 74.62 593 TYR A N 1
ATOM 4813 C CA . TYR A 1 593 ? 27.999 -3.760 1.768 1.00 74.62 593 TYR A CA 1
ATOM 4814 C C . TYR A 1 593 ? 28.341 -2.558 2.655 1.00 74.62 593 TYR A C 1
ATOM 4816 O O . TYR A 1 593 ? 29.390 -2.557 3.302 1.00 74.62 593 TYR A O 1
ATOM 4824 N N . VAL A 1 594 ? 27.453 -1.561 2.746 1.00 73.12 594 VAL A N 1
ATOM 4825 C CA . VAL A 1 594 ? 27.640 -0.406 3.641 1.00 73.12 594 VAL A CA 1
ATOM 4826 C C . VAL A 1 594 ? 27.675 -0.859 5.103 1.00 73.12 594 VAL A C 1
ATOM 4828 O O . VAL A 1 594 ? 28.543 -0.425 5.862 1.00 73.12 594 VAL A O 1
ATOM 4831 N N . TRP A 1 595 ? 26.785 -1.774 5.496 1.00 72.75 595 TRP A N 1
ATOM 4832 C CA . TRP A 1 595 ? 26.772 -2.352 6.843 1.00 72.75 595 TRP A CA 1
ATOM 4833 C C . TRP A 1 595 ? 28.045 -3.138 7.164 1.00 72.75 595 TRP A C 1
ATOM 4835 O O . TRP A 1 595 ? 28.620 -2.962 8.242 1.00 72.75 595 TRP A O 1
ATOM 4845 N N . VAL A 1 596 ? 28.522 -3.965 6.230 1.00 70.19 596 VAL A N 1
ATOM 4846 C CA . VAL A 1 596 ? 29.786 -4.703 6.388 1.00 70.19 596 VAL A CA 1
ATOM 4847 C C . VAL A 1 596 ? 30.956 -3.733 6.545 1.00 70.19 596 VAL A C 1
ATOM 4849 O O . VAL A 1 596 ? 31.735 -3.868 7.491 1.00 70.19 596 VAL A O 1
ATOM 4852 N N . GLY A 1 597 ? 31.041 -2.717 5.681 1.00 65.94 597 GLY A N 1
ATOM 4853 C CA . GLY A 1 597 ? 32.066 -1.678 5.760 1.00 65.94 597 GLY A CA 1
ATOM 4854 C C . GLY A 1 597 ? 32.065 -0.968 7.114 1.00 65.94 597 GLY A C 1
ATOM 4855 O O . GLY A 1 597 ? 33.113 -0.850 7.749 1.00 65.94 597 GLY A O 1
ATOM 4856 N N . ARG A 1 598 ? 30.886 -0.584 7.622 1.00 67.50 598 ARG A N 1
ATOM 4857 C CA . ARG A 1 598 ? 30.753 0.008 8.963 1.00 67.50 598 ARG A CA 1
ATOM 4858 C C . ARG A 1 598 ? 31.240 -0.924 10.061 1.00 67.50 598 ARG A C 1
ATOM 4860 O O . ARG A 1 598 ? 32.014 -0.492 10.901 1.00 67.50 598 ARG A O 1
ATOM 4867 N N . LYS A 1 599 ? 30.856 -2.201 10.045 1.00 68.38 599 LYS A N 1
ATOM 4868 C CA . LYS A 1 599 ? 31.298 -3.174 11.057 1.00 68.38 599 LYS A CA 1
ATOM 4869 C C . LYS A 1 599 ? 32.823 -3.314 11.093 1.00 68.38 599 LYS A C 1
ATOM 4871 O O . LYS A 1 599 ? 33.400 -3.404 12.176 1.00 68.38 599 LYS A O 1
ATOM 4876 N N . VAL A 1 600 ? 33.477 -3.324 9.929 1.00 64.06 600 VAL A N 1
ATOM 4877 C CA . VAL A 1 600 ? 34.945 -3.365 9.823 1.00 64.06 600 VAL A CA 1
ATOM 4878 C C . VAL A 1 600 ? 35.564 -2.083 10.383 1.00 64.06 600 VAL A C 1
ATOM 4880 O O . VAL A 1 600 ? 36.459 -2.157 11.224 1.00 64.06 600 VAL A O 1
ATOM 4883 N N . MET A 1 601 ? 35.049 -0.920 9.981 1.00 60.69 601 MET A N 1
ATOM 4884 C CA . MET A 1 601 ? 35.567 0.383 10.406 1.00 60.69 601 MET A CA 1
ATOM 4885 C C . MET A 1 601 ? 35.345 0.654 11.896 1.00 60.69 601 MET A C 1
ATOM 4887 O O . MET A 1 601 ? 36.280 1.078 12.563 1.00 60.69 601 MET A O 1
ATOM 4891 N N . SER A 1 602 ? 34.169 0.348 12.454 1.00 63.56 602 SER A N 1
ATOM 4892 C CA . SER A 1 602 ? 33.893 0.491 13.891 1.00 63.56 602 SER A CA 1
ATOM 4893 C C . SER A 1 602 ? 34.824 -0.385 14.731 1.00 63.56 602 SER A C 1
ATOM 4895 O O . SER A 1 602 ? 35.317 0.063 15.760 1.00 63.56 602 SER A O 1
ATOM 4897 N N . ARG A 1 603 ? 35.137 -1.609 14.278 1.00 64.56 603 ARG A N 1
ATOM 4898 C CA . ARG A 1 603 ? 36.134 -2.473 14.936 1.00 64.56 603 ARG A CA 1
ATOM 4899 C C . ARG A 1 603 ? 37.547 -1.902 14.838 1.00 64.56 603 ARG A C 1
ATOM 4901 O O . ARG A 1 603 ? 38.297 -1.981 15.804 1.00 64.56 603 ARG A O 1
ATOM 4908 N N . ALA A 1 604 ? 37.926 -1.355 13.684 1.00 59.91 604 ALA A N 1
ATOM 4909 C CA . ALA A 1 604 ? 39.229 -0.719 13.503 1.00 59.91 604 ALA A CA 1
ATOM 4910 C C . ALA A 1 604 ? 39.369 0.546 14.366 1.00 59.91 604 ALA A C 1
ATOM 4912 O O . ALA A 1 604 ? 40.412 0.750 14.978 1.00 59.91 604 ALA A O 1
ATOM 4913 N N . PHE A 1 605 ? 38.306 1.348 14.461 1.00 57.47 605 PHE A N 1
ATOM 4914 C CA . PHE A 1 605 ? 38.247 2.536 15.306 1.00 57.47 605 PHE A CA 1
ATOM 4915 C C . PHE A 1 605 ? 38.289 2.175 16.792 1.00 57.47 605 PHE A C 1
ATOM 4917 O O . PHE A 1 605 ? 39.090 2.751 17.513 1.00 57.47 605 PHE A O 1
ATOM 4924 N N . ALA A 1 606 ? 37.524 1.172 17.239 1.00 65.75 606 ALA A N 1
ATOM 4925 C CA . ALA A 1 606 ? 37.603 0.668 18.612 1.00 65.75 606 ALA A CA 1
ATOM 4926 C C . ALA A 1 606 ? 39.034 0.232 18.972 1.00 65.75 606 ALA A C 1
ATOM 4928 O O . ALA A 1 606 ? 39.576 0.689 19.971 1.00 65.75 606 ALA A O 1
ATOM 4929 N N . LYS A 1 607 ? 39.702 -0.528 18.091 1.00 66.25 607 LYS A N 1
ATOM 4930 C CA . LYS A 1 607 ? 41.117 -0.906 18.259 1.00 66.25 607 LYS A CA 1
ATOM 4931 C C . LYS A 1 607 ? 42.073 0.290 18.270 1.00 66.25 607 LYS A C 1
ATOM 4933 O O . LYS A 1 607 ? 43.109 0.234 18.925 1.00 66.25 607 LYS A O 1
ATOM 4938 N N . LEU A 1 608 ? 41.789 1.343 17.501 1.00 59.75 608 LEU A N 1
ATOM 4939 C CA . LEU A 1 608 ? 42.591 2.569 17.492 1.00 59.75 608 LEU A CA 1
ATOM 4940 C C . LEU A 1 608 ? 42.425 3.337 18.808 1.00 59.75 608 LEU A C 1
ATOM 4942 O O . LEU A 1 608 ? 43.427 3.763 19.373 1.00 59.75 608 LEU A O 1
ATOM 4946 N N . VAL A 1 609 ? 41.190 3.461 19.301 1.00 63.75 609 VAL A N 1
ATOM 4947 C CA . VAL A 1 609 ? 40.879 4.075 20.597 1.00 63.75 609 VAL A CA 1
ATOM 4948 C C . VAL A 1 609 ? 41.551 3.290 21.720 1.00 63.75 609 VAL A C 1
ATOM 4950 O O . VAL A 1 609 ? 42.302 3.894 22.470 1.00 63.75 609 VAL A O 1
ATOM 4953 N N . GLU A 1 610 ? 41.414 1.960 21.767 1.00 68.44 610 GLU A N 1
ATOM 4954 C CA . GLU A 1 610 ? 42.098 1.090 22.745 1.00 68.44 610 GLU A CA 1
ATOM 4955 C C . GLU A 1 610 ? 43.627 1.281 22.735 1.00 68.44 610 GLU A C 1
ATOM 4957 O O . GLU A 1 610 ? 44.267 1.350 23.784 1.00 68.44 610 GLU A O 1
ATOM 4962 N N . ARG A 1 611 ? 44.233 1.424 21.546 1.00 67.62 611 ARG A N 1
ATOM 4963 C CA . ARG A 1 611 ? 45.672 1.709 21.405 1.00 67.62 611 ARG A CA 1
ATOM 4964 C C . ARG A 1 611 ? 46.058 3.106 21.892 1.00 67.62 611 ARG A C 1
ATOM 4966 O O . ARG A 1 611 ? 47.173 3.277 22.372 1.00 67.62 611 ARG A O 1
ATOM 4973 N N . GLN A 1 612 ? 45.180 4.095 21.737 1.00 60.81 612 GLN A N 1
ATOM 4974 C CA . GLN A 1 612 ? 45.428 5.482 22.138 1.00 60.81 612 GLN A CA 1
ATOM 4975 C C . GLN A 1 612 ? 45.133 5.735 23.621 1.00 60.81 612 GLN A C 1
ATOM 4977 O O . GLN A 1 612 ? 45.792 6.575 24.226 1.00 60.81 612 GLN A O 1
ATOM 4982 N N . THR A 1 613 ? 44.192 5.007 24.226 1.00 63.72 613 THR A N 1
ATOM 4983 C CA . THR A 1 613 ? 43.816 5.165 25.639 1.00 63.72 613 THR A CA 1
ATOM 4984 C C . THR A 1 613 ? 44.687 4.356 26.599 1.00 63.72 613 THR A C 1
ATOM 4986 O O . THR A 1 613 ? 44.447 4.396 27.804 1.00 63.72 613 THR A O 1
ATOM 4989 N N . GLY A 1 614 ? 45.695 3.626 26.101 1.00 50.12 614 GLY A N 1
ATOM 4990 C CA . GLY A 1 614 ? 46.707 2.951 26.927 1.00 50.12 614 GLY A CA 1
ATOM 4991 C C . GLY A 1 614 ? 46.144 1.950 27.942 1.00 50.12 614 GLY A C 1
ATOM 4992 O O . GLY A 1 614 ? 46.813 1.623 28.917 1.00 50.12 614 GLY A O 1
ATOM 4993 N N . THR A 1 615 ? 44.915 1.483 27.744 1.00 47.12 615 THR A N 1
ATOM 4994 C CA . THR A 1 615 ? 44.209 0.595 28.668 1.00 47.12 615 THR A CA 1
ATOM 4995 C C . THR A 1 615 ? 44.330 -0.821 28.118 1.00 47.12 615 THR A C 1
ATOM 4997 O O . THR A 1 615 ? 43.624 -1.194 27.184 1.00 47.12 615 THR A O 1
ATOM 5000 N N . ARG A 1 616 ? 45.317 -1.562 28.634 1.00 40.88 616 ARG A N 1
ATOM 5001 C CA . ARG A 1 616 ? 45.406 -3.018 28.479 1.00 40.88 616 ARG A CA 1
ATOM 5002 C C . ARG A 1 616 ? 44.482 -3.711 29.462 1.00 40.88 616 ARG A C 1
ATOM 5004 O O . ARG A 1 616 ? 44.433 -3.238 30.619 1.00 40.88 616 ARG A O 1
#

Sequence (616 aa):
MEALNFALRLLSSPLAQPLPGFHIESIRNLKVVEPLIINNTLYYFLDYIFEGKFPHSGQKTTRFLLTEDEVPLQVKPYSVWAASPYNSRTYTLQERLLKAPDHCCVSIDRKTSLLRARLWMGLVPMSGGRWKEKRLDDWRNWQSVFEFCHEVLRVFTWLGDPDIQRVLQTHFNYVAAELEVFQDAINARRAQRNVQERVDLKILWLEFITSTFQAMVTRTHTWFHDRVHECISAAQAWYEDQVREHGAANSYQAAKKCGECWSDLSRLLNVADFTIMMSLDGFTGFTASSRDSKTVGSMLPLPLRQDRRKELEAATSWPAAEESVNDIEGTRLTPERFRAVLNEGIAKHEEIRKQMRGNAITLGVQHWITIIHSRTKWSLDHGGPQDQRWGLVAYLLTHTPTQEQWTAFLTRLYADFAKSGQWIEGFDEVKVRMDLQWIDGKSSGIPHDDIESAKRHFLIFRNSPRMRRRNWAQDFIVIDTSSFNSYMTPLPSSLPRTPPLSPTTTIPSQGDFGGFVKVIDLSPYRVEVIAETAPGFKNELKILGSLVFEELYPLLIGLCLRPKDLWAGGAMWHPQQVYVGIPTPSQEKGWGYVWVGRKVMSRAFAKLVERQTGTR

Foldseek 3Di:
DVLVVLLVVLCPPPVQDDDVPDDLVCLQPFKDKDFLPFLLLVVVLLVCLAVQAAQWARDGDPAHGDDPVCSVQQQAFCLVPFDPPRNVGGGHLSVQLNPQDSLRIDIDRLQLLQQLLCLLLLAASDFPLLCVLLPLLALVCLVQLLLSLVSVLVNLVVCLPPSNLVSNQVSLQSNLVSVVSSQVRVVNVCVVVVNPRGGRSSVSSVVRSLSSLCSSLQSHLVSLVVSLVSSLVNLLVVLVVCCVPPNLQVSLVSLVSSVVSLVSSLVSLLSSLQRSAEECPNHPPADADPPDFLRYYHDDRPPVLVVVLVVLVVPDDQVLVVVCVVPVSVCSSDSVSSVSNSVSSVVSSVVSSCVRGNDRDDTAARSLLVVVVVVLVVQVVVVHDPLQAAAAEEEEQAPPDDPVLVVQLVVQLVVLQVSADHVGHNVVVRSVRYDYRYDYCVVVVHHHQRVVSVLVVLVVVLPDPPDRPRYDNQKHWYDHPVLSCCAVVPDPCCPPQLDDPDPPDGQRCRSVRHRWIKMAGNDDDDPVCCCSNQNPDPSIAIEHSNCRPRPVVSVSSSVRDDSSSLQSNAQSQASVSYRSRHDGPSSSVSSVVVVVVSVVVVVVVVVVVCVVVVDD

Radius of gyration: 27.18 Å; chains: 1; bounding box: 89×56×69 Å